Protein AF-A0A9W6LSJ8-F1 (afdb_monomer_lite)

Secondary structure (DSSP, 8-state):
-HHHHHHHHHH----HHHHH--------SPPPSEEEEEETTEEEEEE----------SSEEESS--TTT-STT-EEE-SHHHHTT-PPB----B--EEEEE--TT-GGGGEEEESS--HHHHHHHHHHHHHHHHHHTTTTT-----EEEEEEEEESSHHHHHHHHTS-TT---SHHHHHT-----TTEEEEEEEEEEEEEEEEEPPPSSGGGGB-TT--HHHHHHH--SSS-EEEEEEEEEEEEEEEEEEEETT--HHHHHHHHHHHHTT-----S---HHHHHHHHT-EEEEEEESSS---EEEESSSTHHHHHHHTT-SS--SS--PPPPP-TT-SPPEEEEEEE------------------------PPPP------

Foldseek 3Di:
DLVVLQVQLQPFDADLCVFQDDDDPFDPDDDDQWDWDDDPPDIDIDGDDDDDDDDDFQWAFLLDQPPFQDDAFWKFFSGNCVSLSRTHGQPAWWAKWKKAKPFPDCVCNRIDIQGTPGSVSRLVSNQVSLVVCVVPVVVVVHAQAWDKDKFKFWDPGLCVLCRSLRYHSSPDDDDVCVLPVPPPDLWKTKMKMKMDTFRIKMFIDDDPGPSNGHDPPTDPVSCVVQDHNNTRMWTFGMKGFAKMKMKMKMATNPDDGVLVRVLVCCLPVPPPCPVPDPPVSSVVRLQRIKIWMAMGFWPDRDIDTDSDSVVVVSVVVSVPVPDDDDDPGHDRDHSPTPGGRIITRMDDPDDDDDDDDDDDDDPPDDDDDDDDDDDDDDDDD

Structure (mmCIF, N/CA/C/O backbone):
data_AF-A0A9W6LSJ8-F1
#
_entry.id   AF-A0A9W6LSJ8-F1
#
loop_
_atom_site.group_PDB
_atom_site.id
_atom_site.type_symbol
_atom_site.label_atom_id
_atom_site.label_alt_id
_atom_site.label_comp_id
_atom_site.label_asym_id
_atom_site.label_entity_id
_atom_site.label_seq_id
_atom_site.pdbx_PDB_ins_code
_atom_site.Cartn_x
_atom_site.Cartn_y
_atom_site.Cartn_z
_atom_site.occupancy
_atom_site.B_iso_or_equiv
_atom_site.auth_seq_id
_atom_site.auth_comp_id
_atom_site.auth_asym_id
_atom_site.auth_atom_id
_atom_site.pdbx_PDB_model_num
ATOM 1 N N . MET A 1 1 ? 7.625 3.316 -33.744 1.00 57.06 1 MET A N 1
ATOM 2 C CA . MET A 1 1 ? 7.151 2.148 -32.972 1.00 57.06 1 MET A CA 1
ATOM 3 C C . MET A 1 1 ? 6.455 2.585 -31.680 1.00 57.06 1 MET A C 1
ATOM 5 O O . MET A 1 1 ? 5.285 2.278 -31.510 1.00 57.06 1 MET A O 1
ATOM 9 N N . THR A 1 2 ? 7.084 3.440 -30.866 1.00 68.75 2 THR A N 1
ATOM 10 C CA . THR A 1 2 ? 6.505 4.071 -29.655 1.00 68.75 2 THR A CA 1
ATOM 11 C C . THR A 1 2 ? 5.246 4.924 -29.885 1.00 68.75 2 THR A C 1
ATOM 13 O O . THR A 1 2 ? 4.354 4.919 -29.043 1.00 68.75 2 THR A O 1
ATOM 16 N N . GLU A 1 3 ? 5.105 5.597 -31.035 1.00 84.69 3 GLU A N 1
ATOM 17 C CA . GLU A 1 3 ? 3.937 6.461 -31.310 1.00 84.69 3 GLU A CA 1
ATOM 18 C C . GLU A 1 3 ? 2.613 5.692 -31.435 1.00 84.69 3 GLU A C 1
ATOM 20 O O . GLU A 1 3 ? 1.577 6.146 -30.953 1.00 84.69 3 GLU A O 1
ATOM 25 N N . ALA A 1 4 ? 2.636 4.506 -32.048 1.00 90.25 4 ALA A N 1
ATOM 26 C CA . ALA A 1 4 ? 1.435 3.694 -32.225 1.00 90.25 4 ALA A CA 1
ATOM 27 C C . ALA A 1 4 ? 0.945 3.127 -30.882 1.00 90.25 4 ALA A C 1
ATOM 29 O O . ALA A 1 4 ? -0.253 3.144 -30.604 1.00 90.25 4 ALA A O 1
ATOM 30 N N . VAL A 1 5 ? 1.880 2.694 -30.024 1.00 89.25 5 VAL A N 1
ATOM 31 C CA . VAL A 1 5 ? 1.593 2.270 -28.645 1.00 89.25 5 VAL A CA 1
ATOM 32 C C . VAL A 1 5 ? 1.043 3.439 -27.834 1.00 89.25 5 VAL A C 1
ATOM 34 O O . VAL A 1 5 ? -0.024 3.311 -27.246 1.00 89.25 5 VAL A O 1
ATOM 37 N N . ARG A 1 6 ? 1.702 4.604 -27.857 1.00 88.25 6 ARG A N 1
ATOM 38 C CA . ARG A 1 6 ? 1.216 5.832 -27.206 1.00 88.25 6 ARG A CA 1
ATOM 39 C C . ARG A 1 6 ? -0.211 6.175 -27.626 1.00 88.25 6 ARG A C 1
ATOM 41 O O . ARG A 1 6 ? -1.070 6.342 -26.765 1.00 88.25 6 ARG A O 1
ATOM 48 N N . THR A 1 7 ? -0.459 6.236 -28.933 1.00 92.06 7 THR A N 1
ATOM 49 C CA . THR A 1 7 ? -1.774 6.569 -29.493 1.00 92.06 7 THR A CA 1
ATOM 50 C C . THR A 1 7 ? -2.829 5.568 -29.032 1.00 92.06 7 THR A C 1
ATOM 52 O O . THR A 1 7 ? -3.913 5.965 -28.612 1.00 92.06 7 THR A O 1
ATOM 55 N N . TYR A 1 8 ? -2.507 4.270 -29.050 1.00 93.62 8 TYR A N 1
ATOM 56 C CA . TYR A 1 8 ? -3.408 3.231 -28.561 1.00 93.62 8 TYR A CA 1
ATOM 57 C C . TYR A 1 8 ? -3.730 3.400 -27.071 1.00 93.62 8 TYR A C 1
ATOM 59 O O . TYR A 1 8 ? -4.902 3.461 -26.707 1.00 93.62 8 TYR A O 1
ATOM 67 N N . LEU A 1 9 ? -2.715 3.565 -26.220 1.00 90.50 9 LEU A N 1
ATOM 68 C CA . LEU A 1 9 ? -2.899 3.751 -24.777 1.00 90.50 9 LEU A CA 1
ATOM 69 C C . LEU A 1 9 ? -3.734 4.997 -24.446 1.00 90.50 9 LEU A C 1
ATOM 71 O O . LEU A 1 9 ? -4.555 4.967 -23.533 1.00 90.50 9 LEU A O 1
ATOM 75 N N . GLN A 1 10 ? -3.563 6.083 -25.203 1.00 88.94 10 GLN A N 1
ATOM 76 C CA . GLN A 1 10 ? -4.357 7.309 -25.060 1.00 88.94 10 GLN A CA 1
ATOM 77 C C . GLN A 1 10 ? -5.792 7.158 -25.583 1.00 88.94 10 GLN A C 1
ATOM 79 O O . GLN A 1 10 ? -6.681 7.899 -25.154 1.00 88.94 10 GLN A O 1
ATOM 84 N N . SER A 1 11 ? -6.018 6.218 -26.505 1.00 92.44 11 SER A N 1
ATOM 85 C CA . SER A 1 11 ? -7.333 5.954 -27.091 1.00 92.44 11 SER A CA 1
ATOM 86 C C . SER A 1 11 ? -8.257 5.129 -26.198 1.00 92.44 11 SER A C 1
ATOM 88 O O . SER A 1 11 ? -9.460 5.126 -26.457 1.00 92.44 11 SER A O 1
ATOM 90 N N . LEU A 1 12 ? -7.717 4.487 -25.152 1.00 90.50 12 LEU A N 1
ATOM 91 C CA . LEU A 1 12 ? -8.486 3.670 -24.213 1.00 90.50 12 LEU A CA 1
ATOM 92 C C . LEU A 1 12 ? -9.620 4.473 -23.548 1.00 90.50 12 LEU A C 1
ATOM 94 O O . LEU A 1 12 ? -9.442 5.628 -23.132 1.00 90.50 12 LEU A O 1
ATOM 98 N N . LYS A 1 13 ? -10.795 3.854 -23.438 1.00 93.44 13 LYS A N 1
ATOM 99 C CA . LYS A 1 13 ? -12.033 4.449 -22.922 1.00 93.44 13 LYS A CA 1
ATOM 100 C C . LYS A 1 13 ? -12.540 3.668 -21.716 1.00 93.44 13 LYS A C 1
ATOM 102 O O . LYS A 1 13 ? -13.233 2.673 -21.857 1.00 93.44 13 LYS A O 1
ATOM 107 N N . TYR A 1 14 ? -12.254 4.184 -20.528 1.00 85.00 14 TYR A N 1
ATOM 108 C CA . TYR A 1 14 ? -12.672 3.575 -19.268 1.00 85.00 14 TYR A CA 1
ATOM 109 C C . TYR A 1 14 ? -12.939 4.632 -18.192 1.00 85.00 14 TYR A C 1
ATOM 111 O O . TYR A 1 14 ? -12.286 5.685 -18.188 1.00 85.00 14 TYR A O 1
ATOM 119 N N . ASP A 1 15 ? -13.864 4.349 -17.265 1.00 84.75 15 ASP A N 1
ATOM 120 C CA . ASP A 1 15 ? -13.991 5.097 -16.007 1.00 84.75 15 ASP A CA 1
ATOM 121 C C . ASP A 1 15 ? -13.262 4.326 -14.890 1.00 84.75 15 ASP A C 1
ATOM 123 O O . ASP A 1 15 ? -13.665 3.218 -14.528 1.00 84.75 15 ASP A O 1
ATOM 127 N N . PRO A 1 16 ? -12.171 4.877 -14.327 1.00 76.19 16 PRO A N 1
ATOM 128 C CA . PRO A 1 16 ? -11.434 4.210 -13.260 1.00 76.19 16 PRO A CA 1
ATOM 129 C C . PRO A 1 16 ? -12.261 4.027 -11.982 1.00 76.19 16 PRO A C 1
ATOM 131 O O . PRO A 1 16 ? -11.945 3.136 -11.198 1.00 76.19 16 PRO A O 1
ATOM 134 N N . ARG A 1 17 ? -13.298 4.844 -11.753 1.00 79.06 17 ARG A N 1
ATOM 135 C CA . ARG A 1 17 ? -14.179 4.696 -10.587 1.00 79.06 17 ARG A CA 1
ATOM 136 C C . ARG A 1 17 ? -15.017 3.437 -10.703 1.00 79.06 17 ARG A C 1
ATOM 138 O O . ARG A 1 17 ? -15.157 2.733 -9.716 1.00 79.06 17 ARG A O 1
ATOM 145 N N . ASP A 1 18 ? -15.479 3.106 -11.901 1.00 81.81 18 ASP A N 1
ATOM 146 C CA . ASP A 1 18 ? -16.251 1.888 -12.121 1.00 81.81 18 ASP A CA 1
ATOM 147 C C . ASP A 1 18 ? -15.343 0.658 -11.993 1.00 81.81 18 ASP A C 1
ATOM 149 O O . ASP A 1 18 ? -15.643 -0.254 -11.224 1.00 81.81 18 ASP A O 1
ATOM 153 N N . LEU A 1 19 ? -14.175 0.674 -12.650 1.00 80.69 19 LEU A N 1
ATOM 154 C CA . LEU A 1 19 ? -13.240 -0.461 -12.660 1.00 80.69 19 LEU A CA 1
ATOM 155 C C . LEU A 1 19 ? -12.606 -0.768 -11.295 1.00 80.69 19 LEU A C 1
ATOM 157 O O . LEU A 1 19 ? -12.308 -1.930 -11.007 1.00 80.69 19 LEU A O 1
ATOM 161 N N . LEU A 1 20 ? -12.363 0.262 -10.476 1.00 80.00 20 LEU A N 1
ATOM 162 C CA . LEU A 1 20 ? -11.670 0.137 -9.188 1.00 80.00 20 LEU A CA 1
ATOM 163 C C . LEU A 1 20 ? -12.589 0.311 -7.974 1.00 80.00 20 LEU A C 1
ATOM 165 O O . LEU A 1 20 ? -12.114 0.242 -6.839 1.00 80.00 20 LEU A O 1
ATOM 169 N N . SER A 1 21 ? -13.892 0.507 -8.183 1.00 78.94 21 SER A N 1
ATOM 170 C CA . SER A 1 21 ? -14.863 0.475 -7.090 1.00 78.94 21 SER A CA 1
ATOM 171 C C . SER A 1 21 ? -14.981 -0.933 -6.519 1.00 78.94 21 SER A C 1
ATOM 173 O O . SER A 1 21 ? -14.907 -1.931 -7.239 1.00 78.94 21 SER A O 1
ATOM 175 N N . VAL A 1 22 ? -15.178 -1.018 -5.201 1.00 74.06 22 VAL A N 1
ATOM 176 C CA . VAL A 1 22 ? -15.516 -2.260 -4.507 1.00 74.06 22 VAL A CA 1
ATOM 177 C C . VAL A 1 22 ? -16.816 -2.094 -3.754 1.00 74.06 22 VAL A C 1
ATOM 179 O O . VAL A 1 22 ? -16.864 -1.455 -2.708 1.00 74.06 22 VAL A O 1
ATOM 182 N N . GLU A 1 23 ? -17.858 -2.738 -4.272 1.00 72.94 23 GLU A N 1
ATOM 183 C CA . GLU A 1 23 ? -19.109 -2.921 -3.552 1.00 72.94 23 GLU A CA 1
ATOM 184 C C . GLU A 1 23 ? -19.072 -4.254 -2.803 1.00 72.94 23 GLU A C 1
ATOM 186 O O . GLU A 1 23 ? -19.042 -5.333 -3.393 1.00 72.94 23 GLU A O 1
ATOM 191 N N . GLU A 1 24 ? -19.058 -4.182 -1.476 1.00 67.94 24 GLU A N 1
ATOM 192 C CA . GLU A 1 24 ? -19.280 -5.343 -0.620 1.00 67.94 24 GLU A CA 1
ATOM 193 C C . GLU A 1 24 ? -20.700 -5.263 -0.061 1.00 67.94 24 GLU A C 1
ATOM 195 O O . GLU A 1 24 ? -21.078 -4.268 0.554 1.00 67.94 24 GLU A O 1
ATOM 200 N N . SER A 1 25 ? -21.472 -6.342 -0.195 1.00 58.41 25 SER A N 1
ATOM 201 C CA . SER A 1 25 ? -22.861 -6.428 0.285 1.00 58.41 25 SER A CA 1
ATOM 202 C C . SER A 1 25 ? -23.014 -6.352 1.815 1.00 58.41 25 SER A C 1
ATOM 204 O O . SER A 1 25 ? -24.129 -6.415 2.329 1.00 58.41 25 SER A O 1
ATOM 206 N N . GLY A 1 26 ? -21.909 -6.244 2.562 1.00 61.44 26 GLY A N 1
ATOM 207 C CA . GLY A 1 26 ? -21.897 -6.262 4.023 1.00 61.44 26 GLY A CA 1
ATOM 208 C C . GLY A 1 26 ? -22.385 -7.593 4.609 1.00 61.44 26 GLY A C 1
ATOM 209 O O . GLY A 1 26 ? -22.366 -8.634 3.950 1.00 61.44 26 GLY A O 1
ATOM 210 N N . SER A 1 27 ? -22.806 -7.569 5.876 1.00 59.66 27 SER A N 1
ATOM 211 C CA . SER A 1 27 ? -23.450 -8.720 6.520 1.00 59.66 27 SER A CA 1
ATOM 212 C C . SER A 1 27 ? -24.868 -8.892 5.976 1.00 59.66 27 SER A C 1
ATOM 214 O O . SER A 1 27 ? -25.727 -8.050 6.225 1.00 59.66 27 SER A O 1
ATOM 216 N N . THR A 1 28 ? -25.128 -10.000 5.282 1.00 53.50 28 THR A N 1
ATOM 217 C CA . THR A 1 28 ? -26.456 -10.350 4.747 1.00 53.50 28 THR A CA 1
ATOM 218 C C . THR A 1 28 ? -27.355 -11.044 5.770 1.00 53.50 28 THR A C 1
ATOM 220 O O . THR A 1 28 ? -28.532 -11.272 5.497 1.00 53.50 28 THR A O 1
ATOM 223 N N . THR A 1 29 ? -26.832 -11.370 6.956 1.00 58.09 29 THR A N 1
ATOM 224 C CA . THR A 1 29 ? -27.602 -12.006 8.029 1.00 58.09 29 THR A CA 1
ATOM 225 C C . THR A 1 29 ? -28.582 -11.001 8.643 1.00 58.09 29 THR A C 1
ATOM 227 O O . THR A 1 29 ? -28.131 -10.003 9.214 1.00 58.09 29 THR A O 1
ATOM 230 N N . PRO A 1 30 ? -29.906 -11.247 8.586 1.00 57.28 30 PRO A N 1
ATOM 231 C CA . PRO A 1 30 ? -30.884 -10.401 9.256 1.00 57.28 30 PRO A CA 1
ATOM 232 C C . PRO A 1 30 ? -30.654 -10.455 10.767 1.00 57.28 30 PRO A C 1
ATOM 234 O O . PRO A 1 30 ? -30.777 -11.512 11.384 1.00 57.28 30 PRO A O 1
ATOM 237 N N . LEU A 1 31 ? -30.314 -9.317 11.371 1.00 66.75 31 LEU A N 1
ATOM 238 C CA . LEU A 1 31 ? -30.220 -9.198 12.821 1.00 66.75 31 LEU A CA 1
ATOM 239 C C . LEU A 1 31 ? -31.533 -8.627 13.376 1.00 66.75 31 LEU A C 1
ATOM 241 O O . LEU A 1 31 ? -32.053 -7.653 12.823 1.00 66.75 31 LEU A O 1
ATOM 245 N N . PRO A 1 32 ? -32.080 -9.187 14.470 1.00 72.62 32 PRO A N 1
ATOM 246 C CA . PRO A 1 32 ? -33.278 -8.643 15.104 1.00 72.62 32 PRO A CA 1
ATOM 247 C C . PRO A 1 32 ? -33.042 -7.181 15.524 1.00 72.62 32 PRO A C 1
ATOM 249 O O . PRO A 1 32 ? -31.991 -6.890 16.095 1.00 72.62 32 PRO A O 1
ATOM 252 N N . PRO A 1 33 ? -33.990 -6.249 15.311 1.00 72.31 33 PRO A N 1
ATOM 253 C CA . PRO A 1 33 ? -33.769 -4.822 15.571 1.00 72.31 33 PRO A CA 1
ATOM 254 C C . PRO A 1 33 ? -33.360 -4.519 17.014 1.00 72.31 33 PRO A C 1
ATOM 256 O O . PRO A 1 33 ? -32.571 -3.607 17.260 1.00 72.31 33 PRO A O 1
ATOM 259 N N . LYS A 1 34 ? -33.889 -5.291 17.971 1.00 78.12 34 LYS A N 1
ATOM 260 C CA . LYS A 1 34 ? -33.520 -5.235 19.384 1.00 78.12 34 LYS A CA 1
ATOM 261 C C . LYS A 1 34 ? -33.510 -6.629 19.995 1.00 78.12 34 LYS A C 1
ATOM 263 O O . LYS A 1 34 ? -34.412 -7.418 19.727 1.00 78.12 34 LYS A O 1
ATOM 268 N N . THR A 1 35 ? -32.550 -6.896 20.871 1.00 77.88 35 THR A N 1
ATOM 269 C CA . THR A 1 35 ? -32.537 -8.078 21.743 1.00 77.88 35 THR A CA 1
ATOM 270 C C . THR A 1 35 ? -32.299 -7.657 23.184 1.00 77.88 35 THR A C 1
ATOM 272 O O . THR A 1 35 ? -31.742 -6.590 23.453 1.00 77.88 35 THR A O 1
ATOM 275 N N . LYS A 1 36 ? -32.779 -8.475 24.121 1.00 75.94 36 LYS A N 1
ATOM 276 C CA . LYS A 1 36 ? -32.571 -8.285 25.554 1.00 75.94 36 LYS A CA 1
ATOM 277 C C . LYS A 1 36 ? -32.012 -9.569 26.139 1.00 75.94 36 LYS A C 1
ATOM 279 O O . LYS A 1 36 ? -32.605 -10.624 25.925 1.00 75.94 36 LYS A O 1
ATOM 284 N N . THR A 1 37 ? -30.935 -9.457 26.899 1.00 74.38 37 THR A N 1
ATOM 285 C CA . THR A 1 37 ? -30.320 -10.591 27.592 1.00 74.38 37 THR A CA 1
ATOM 286 C C . THR A 1 37 ? -30.078 -10.210 29.045 1.00 74.38 37 THR A C 1
ATOM 288 O O . THR A 1 37 ? -29.572 -9.123 29.325 1.00 74.38 37 THR A O 1
ATOM 291 N N . SER A 1 38 ? -30.450 -11.086 29.976 1.00 72.38 38 SER A N 1
ATOM 292 C CA . SER A 1 38 ? -30.167 -10.898 31.401 1.00 72.38 38 SER A CA 1
ATOM 293 C C . SER A 1 38 ? -28.767 -11.420 31.718 1.00 72.38 38 SER A C 1
ATOM 295 O O . SER A 1 38 ? -28.463 -12.575 31.433 1.00 72.38 38 SER A O 1
ATOM 297 N N . ALA A 1 39 ? -27.928 -10.581 32.317 1.00 67.75 39 ALA A N 1
ATOM 298 C CA . ALA A 1 39 ? -26.591 -10.932 32.784 1.00 67.75 39 ALA A CA 1
ATOM 299 C C . ALA A 1 39 ? -26.485 -10.573 34.274 1.00 67.75 39 ALA A C 1
ATOM 301 O O . ALA A 1 39 ? -26.294 -9.411 34.640 1.00 67.75 39 ALA A O 1
ATOM 302 N N . GLY A 1 40 ? -26.676 -11.566 35.149 1.00 72.50 40 GLY A N 1
ATOM 303 C CA . GLY A 1 40 ? -26.754 -11.353 36.599 1.00 72.50 40 GLY A CA 1
ATOM 304 C C . GLY A 1 40 ? -27.884 -10.386 36.977 1.00 72.50 40 GLY A C 1
ATOM 305 O O . GLY A 1 40 ? -29.028 -10.583 36.576 1.00 72.50 40 GLY A O 1
ATOM 306 N N . ASN A 1 41 ? -27.552 -9.314 37.705 1.00 77.88 41 ASN A N 1
ATOM 307 C CA . ASN A 1 41 ? -28.499 -8.259 38.103 1.00 77.88 41 ASN A CA 1
ATOM 308 C C . ASN A 1 41 ? -28.712 -7.172 37.027 1.00 77.88 41 ASN A C 1
ATOM 310 O O . ASN A 1 41 ? -29.308 -6.136 37.314 1.00 77.88 41 ASN A O 1
ATOM 314 N N . SER A 1 42 ? -28.197 -7.361 35.808 1.00 70.94 42 SER A N 1
ATOM 315 C CA . SER A 1 42 ? -28.262 -6.373 34.724 1.00 70.94 42 SER A CA 1
ATOM 316 C C . SER A 1 42 ? -29.036 -6.893 33.514 1.00 70.94 42 SER A C 1
ATOM 318 O O . SER A 1 42 ? -29.015 -8.083 33.203 1.00 70.94 42 SER A O 1
ATOM 320 N N . VAL A 1 43 ? -29.696 -5.981 32.796 1.00 77.31 43 VAL A N 1
ATOM 321 C CA . VAL A 1 43 ? -30.348 -6.262 31.508 1.00 77.31 43 VAL A CA 1
ATOM 322 C C . VAL A 1 43 ? -29.556 -5.576 30.403 1.00 77.31 43 VAL A C 1
ATOM 324 O O . VAL A 1 43 ? -29.474 -4.350 30.358 1.00 77.31 43 VAL A O 1
ATOM 327 N N . ILE A 1 44 ? -28.994 -6.367 29.494 1.00 73.19 44 ILE A N 1
ATOM 328 C CA . ILE A 1 44 ? -28.284 -5.884 28.311 1.00 73.19 44 ILE A CA 1
ATOM 329 C C . ILE A 1 44 ? -29.300 -5.731 27.182 1.00 73.19 44 ILE A C 1
ATOM 331 O O . ILE A 1 44 ? -29.994 -6.686 26.834 1.00 73.19 44 ILE A O 1
ATOM 335 N N . VAL A 1 45 ? -29.394 -4.530 26.609 1.00 79.06 45 VAL A N 1
ATOM 336 C CA . VAL A 1 45 ? -30.252 -4.241 25.453 1.00 79.06 45 VAL A CA 1
ATOM 337 C C . VAL A 1 45 ? -29.371 -3.989 24.236 1.00 79.06 45 VAL A C 1
ATOM 339 O O . VAL A 1 45 ? -28.729 -2.944 24.140 1.00 79.06 45 VAL A O 1
ATOM 342 N N . CYS A 1 46 ? -29.363 -4.913 23.280 1.00 75.81 46 CYS A N 1
ATOM 343 C CA . CYS A 1 46 ? -28.673 -4.715 22.008 1.00 75.81 46 CYS A CA 1
ATOM 344 C C . CYS A 1 46 ? -29.649 -4.118 20.993 1.00 75.81 46 CYS A C 1
ATOM 346 O O . CYS A 1 46 ? -30.794 -4.555 20.901 1.00 75.81 46 CYS A O 1
ATOM 348 N N . THR A 1 47 ? -29.205 -3.122 20.225 1.00 80.31 47 THR A N 1
ATOM 349 C CA . THR A 1 47 ? -29.971 -2.543 19.111 1.00 80.31 47 THR A CA 1
ATOM 350 C C . THR A 1 47 ? -29.155 -2.682 17.836 1.00 80.31 47 THR A C 1
ATOM 352 O O . THR A 1 47 ? -28.019 -2.215 17.785 1.00 80.31 47 THR A O 1
ATOM 355 N N . ASN A 1 48 ? -29.733 -3.304 16.813 1.00 79.44 48 ASN A N 1
ATOM 356 C CA . ASN A 1 48 ? -29.099 -3.480 15.513 1.00 79.44 48 ASN A CA 1
ATOM 357 C C . ASN A 1 48 ? -29.605 -2.405 14.549 1.00 79.44 48 ASN A C 1
ATOM 359 O O . ASN A 1 48 ? -30.807 -2.168 14.427 1.00 79.44 48 ASN A O 1
ATOM 363 N N . THR A 1 49 ? -28.687 -1.716 13.876 1.00 80.38 49 THR A N 1
ATOM 364 C CA . THR A 1 49 ? -29.010 -0.670 12.899 1.00 80.38 49 THR A CA 1
ATOM 365 C C . THR A 1 49 ? -28.155 -0.859 11.660 1.00 80.38 49 THR A C 1
ATOM 367 O O . THR A 1 49 ? -26.929 -0.854 11.754 1.00 80.38 49 THR A O 1
ATOM 370 N N . ASN A 1 50 ? -28.799 -0.970 10.500 1.00 80.94 50 ASN A N 1
ATOM 371 C CA . ASN A 1 50 ? -28.098 -1.026 9.223 1.00 80.94 50 ASN A CA 1
ATOM 372 C C . ASN A 1 50 ? -27.416 0.315 8.939 1.00 80.94 50 ASN A C 1
ATOM 374 O O . ASN A 1 50 ? -28.005 1.381 9.131 1.00 80.94 50 ASN A O 1
ATOM 378 N N . ARG A 1 51 ? -26.164 0.260 8.486 1.00 80.50 51 ARG A N 1
ATOM 379 C CA . ARG A 1 51 ? -25.358 1.430 8.129 1.00 80.50 51 ARG A CA 1
ATOM 380 C C . ARG A 1 51 ? -24.746 1.206 6.753 1.00 80.50 51 ARG A C 1
ATOM 382 O O . ARG A 1 51 ? -24.272 0.111 6.475 1.00 80.50 51 ARG A O 1
ATOM 389 N N . SER A 1 52 ? -24.747 2.253 5.934 1.00 79.94 52 SER A N 1
ATOM 390 C CA . SER A 1 52 ? -23.971 2.307 4.696 1.00 79.94 52 SER A CA 1
ATOM 391 C C . SER A 1 52 ? -22.681 3.080 4.958 1.00 79.94 52 SER A C 1
ATOM 393 O O . SER A 1 52 ? -22.696 4.066 5.700 1.00 79.94 52 SER A O 1
ATOM 395 N N . LEU A 1 53 ? -21.574 2.608 4.391 1.00 78.31 53 LEU A N 1
ATOM 396 C CA . LEU A 1 53 ? -20.258 3.222 4.508 1.00 78.31 53 LEU A CA 1
ATOM 397 C C . LEU A 1 53 ? -19.680 3.403 3.108 1.00 78.31 53 LEU A C 1
ATOM 399 O O . LEU A 1 53 ? -19.715 2.480 2.301 1.00 78.31 53 LEU A O 1
ATOM 403 N N . GLN A 1 54 ? -19.115 4.578 2.855 1.00 79.25 54 GLN A N 1
ATOM 404 C CA . GLN A 1 54 ? -18.409 4.898 1.622 1.00 79.25 54 GLN A CA 1
ATOM 405 C C . GLN A 1 54 ? -17.107 5.607 1.988 1.00 79.25 54 GLN A C 1
ATOM 407 O O . GLN A 1 54 ? -17.109 6.524 2.813 1.00 79.25 54 GLN A O 1
ATOM 412 N N . LYS A 1 55 ? -15.991 5.167 1.405 1.00 75.31 55 LYS A N 1
ATOM 413 C CA . LYS A 1 55 ? -14.672 5.758 1.636 1.00 75.31 55 LYS A CA 1
ATOM 414 C C . LYS A 1 55 ? -13.809 5.586 0.395 1.00 75.31 55 LYS A C 1
ATOM 416 O O . LYS A 1 55 ? -13.690 4.482 -0.123 1.00 75.31 55 LYS A O 1
ATOM 421 N N . GLU A 1 56 ? -13.177 6.673 -0.020 1.00 72.12 56 GLU A N 1
ATOM 422 C CA . GLU A 1 56 ? -12.157 6.667 -1.066 1.00 72.12 56 GLU A CA 1
ATOM 423 C C . GLU A 1 56 ? -10.798 6.359 -0.428 1.00 72.12 56 GLU A C 1
ATOM 425 O O . GLU A 1 56 ? -10.371 7.048 0.506 1.00 72.12 56 GLU A O 1
ATOM 430 N N . LEU A 1 57 ? -10.117 5.317 -0.906 1.00 66.62 57 LEU A N 1
ATOM 431 C CA . LEU A 1 57 ? -8.782 4.945 -0.439 1.00 66.62 57 LEU A CA 1
ATOM 432 C C . LEU A 1 57 ? -7.748 5.354 -1.492 1.00 66.62 57 LEU A C 1
ATOM 434 O O . LEU A 1 57 ? -7.721 4.811 -2.590 1.00 66.62 57 LEU A O 1
ATOM 438 N N . SER A 1 58 ? -6.887 6.315 -1.155 1.00 62.00 58 SER A N 1
ATOM 439 C CA . SER A 1 58 ? -5.789 6.759 -2.029 1.00 62.00 58 SER A CA 1
ATOM 440 C C . SER A 1 58 ? -4.492 5.967 -1.832 1.00 62.00 58 SER A C 1
ATOM 442 O O . SER A 1 58 ? -3.644 5.949 -2.722 1.00 62.00 58 SER A O 1
ATOM 444 N N . ASP A 1 59 ? -4.353 5.295 -0.687 1.00 63.75 59 ASP A N 1
ATOM 445 C CA . ASP A 1 59 ? -3.266 4.375 -0.365 1.00 63.75 59 ASP A CA 1
ATOM 446 C C . ASP A 1 59 ? -3.889 3.052 0.103 1.00 63.75 59 ASP A C 1
ATOM 448 O O . ASP A 1 59 ? -4.571 3.017 1.128 1.00 63.75 59 ASP A O 1
ATOM 452 N N . VAL A 1 60 ? -3.659 1.969 -0.646 1.00 62.69 60 VAL A N 1
ATOM 453 C CA . VAL A 1 60 ? -4.163 0.631 -0.304 1.00 62.69 60 VAL A CA 1
ATOM 454 C C . VAL A 1 60 ? -3.011 -0.200 0.243 1.00 62.69 60 VAL A C 1
ATOM 456 O O . VAL A 1 60 ? -1.989 -0.412 -0.420 1.00 62.69 60 VAL A O 1
ATOM 459 N N . ALA A 1 61 ? -3.144 -0.633 1.496 1.00 62.59 61 ALA A N 1
ATOM 460 C CA . ALA A 1 61 ? -2.160 -1.499 2.124 1.00 62.59 61 ALA A CA 1
ATOM 461 C C . ALA A 1 61 ? -2.293 -2.927 1.573 1.00 62.59 61 ALA A C 1
ATOM 463 O O . ALA A 1 61 ? -3.224 -3.641 1.932 1.00 62.59 61 ALA A O 1
ATOM 464 N N . ILE A 1 62 ? -1.332 -3.362 0.751 1.00 60.38 62 ILE A N 1
ATOM 465 C CA . ILE A 1 62 ? -1.256 -4.745 0.270 1.00 60.38 62 ILE A CA 1
ATOM 466 C C . ILE A 1 62 ? -0.539 -5.577 1.338 1.00 60.38 62 ILE A C 1
ATOM 468 O O . ILE A 1 62 ? 0.685 -5.700 1.390 1.00 60.38 62 ILE A O 1
ATOM 472 N N . LEU A 1 63 ? -1.334 -6.132 2.247 1.00 56.66 63 LEU A N 1
ATOM 473 C CA . LEU A 1 63 ? -0.840 -6.830 3.436 1.00 56.66 63 LEU A CA 1
ATOM 474 C C . LEU A 1 63 ? -0.251 -8.218 3.141 1.00 56.66 63 LEU A C 1
ATOM 476 O O . LEU A 1 63 ? 0.470 -8.763 3.972 1.00 56.66 63 LEU A O 1
ATOM 480 N N . SER A 1 64 ? -0.534 -8.778 1.964 1.00 53.59 64 SER A N 1
ATOM 481 C CA . SER A 1 64 ? 0.119 -9.972 1.428 1.00 53.59 64 SER A CA 1
ATOM 482 C C . SER A 1 64 ? 0.500 -9.679 -0.021 1.00 53.59 64 SER A C 1
ATOM 484 O O . SER A 1 64 ? -0.323 -9.856 -0.918 1.00 53.59 64 SER A O 1
ATOM 486 N N . PRO A 1 65 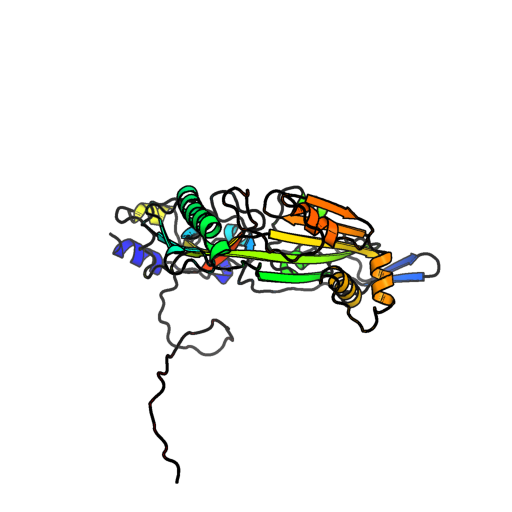? 1.699 -9.131 -0.282 1.00 54.78 65 PRO A N 1
ATOM 487 C CA . PRO A 1 65 ? 2.115 -8.912 -1.654 1.00 54.78 65 PRO A CA 1
ATOM 488 C C . PRO A 1 65 ? 2.209 -10.277 -2.330 1.00 54.78 65 PRO A C 1
ATOM 490 O O . PRO A 1 65 ? 3.003 -11.113 -1.898 1.00 54.78 65 PRO A O 1
ATOM 493 N N . THR A 1 66 ? 1.427 -10.514 -3.388 1.00 56.06 66 THR A N 1
ATOM 494 C CA . THR A 1 66 ? 1.678 -11.645 -4.287 1.00 56.06 66 THR A CA 1
ATOM 495 C C . THR A 1 66 ? 3.133 -11.529 -4.722 1.00 56.06 66 THR A C 1
ATOM 497 O O . THR A 1 66 ? 3.502 -10.569 -5.411 1.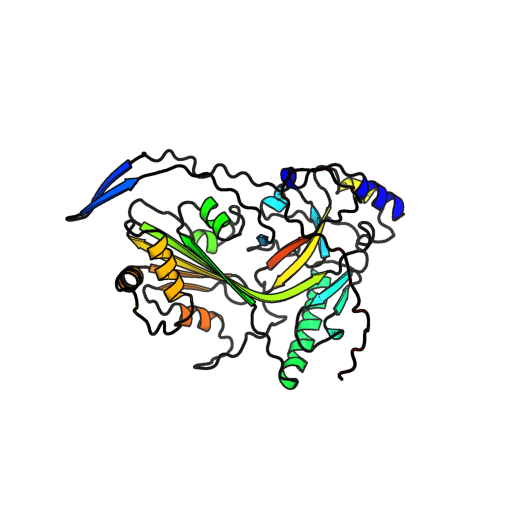00 56.06 66 THR A O 1
ATOM 500 N N . ALA A 1 67 ? 3.980 -12.427 -4.215 1.00 58.88 67 ALA A N 1
ATOM 501 C CA . ALA A 1 67 ? 5.422 -12.311 -4.362 1.00 58.88 67 ALA A CA 1
ATOM 502 C C . ALA A 1 67 ? 5.767 -12.134 -5.849 1.00 58.88 67 ALA A C 1
ATOM 504 O O . ALA A 1 67 ? 5.306 -12.892 -6.698 1.00 58.88 67 ALA A O 1
ATOM 505 N N . GLY A 1 68 ? 6.522 -11.082 -6.166 1.00 65.31 68 GLY A N 1
ATOM 506 C CA . GLY A 1 68 ? 6.947 -10.781 -7.536 1.00 65.31 68 GLY A CA 1
ATOM 507 C C . GLY A 1 68 ? 5.987 -9.945 -8.394 1.00 65.31 68 GLY A C 1
ATOM 508 O O . GLY A 1 68 ? 6.403 -9.511 -9.462 1.00 65.31 68 GLY A O 1
ATOM 509 N N . VAL A 1 69 ? 4.758 -9.649 -7.952 1.00 77.31 69 VAL A N 1
ATOM 510 C CA . VAL A 1 69 ? 3.817 -8.813 -8.737 1.00 77.31 69 VAL A CA 1
ATOM 511 C C . VAL A 1 69 ? 3.933 -7.329 -8.387 1.00 77.31 69 VAL A C 1
ATOM 513 O O . VAL A 1 69 ? 3.870 -6.467 -9.259 1.00 77.31 69 VAL A O 1
ATOM 516 N N . VAL A 1 70 ? 4.127 -7.016 -7.106 1.00 83.62 70 VAL A N 1
ATOM 517 C CA . VAL A 1 70 ? 4.067 -5.642 -6.593 1.00 83.62 70 VAL A CA 1
ATOM 518 C C . VAL A 1 70 ? 5.465 -5.140 -6.243 1.00 83.62 70 VAL A C 1
ATOM 520 O O . VAL A 1 70 ? 6.007 -5.483 -5.194 1.00 83.62 70 VAL A O 1
ATOM 523 N N . PHE A 1 71 ? 6.050 -4.306 -7.100 1.00 88.25 71 PHE A N 1
ATOM 524 C CA . PHE A 1 71 ? 7.351 -3.657 -6.895 1.00 88.25 71 PHE A CA 1
ATOM 525 C C . PHE A 1 71 ? 7.367 -2.264 -7.556 1.00 88.25 71 PHE A C 1
ATOM 527 O O . PHE A 1 71 ? 6.548 -2.023 -8.441 1.00 88.25 71 PHE A O 1
ATOM 534 N N . PRO A 1 72 ? 8.253 -1.331 -7.154 1.00 90.94 72 PRO A N 1
ATOM 535 C CA . PRO A 1 72 ? 8.336 -0.006 -7.776 1.00 90.94 72 PRO A CA 1
ATOM 536 C C . PRO A 1 72 ? 8.548 -0.104 -9.293 1.00 90.94 72 PRO A C 1
ATOM 538 O O . PRO A 1 72 ? 9.493 -0.739 -9.752 1.00 90.94 72 PRO A O 1
ATOM 541 N N . GLY A 1 73 ? 7.654 0.503 -10.074 1.00 90.75 73 GLY A N 1
ATOM 542 C CA . GLY A 1 73 ? 7.675 0.431 -11.536 1.00 90.75 73 GLY A CA 1
ATOM 543 C C . GLY A 1 73 ? 7.064 -0.846 -12.132 1.00 90.75 73 GLY A C 1
ATOM 544 O O . GLY A 1 73 ? 7.138 -1.034 -13.349 1.00 90.75 73 GLY A O 1
ATOM 545 N N . ALA A 1 74 ? 6.448 -1.724 -11.334 1.00 91.12 74 ALA A N 1
ATOM 546 C CA . ALA A 1 74 ? 5.641 -2.830 -11.852 1.00 91.12 74 ALA A CA 1
ATOM 547 C C . ALA A 1 74 ? 4.464 -2.297 -12.680 1.00 91.12 74 ALA A C 1
ATOM 549 O O . ALA A 1 74 ? 3.848 -1.302 -12.293 1.00 91.12 74 ALA A O 1
ATOM 550 N N . LEU A 1 75 ? 4.153 -2.972 -13.789 1.00 91.81 75 LEU A N 1
ATOM 551 C CA . LEU A 1 75 ? 2.955 -2.713 -14.587 1.00 91.81 75 LEU A CA 1
ATOM 552 C C . LEU A 1 75 ? 1.880 -3.730 -14.218 1.00 91.81 75 LEU A C 1
ATOM 554 O O . LEU A 1 75 ? 2.145 -4.933 -14.193 1.00 91.81 75 LEU A O 1
ATOM 558 N N . VAL A 1 76 ? 0.677 -3.239 -13.944 1.00 90.75 76 VAL A N 1
ATOM 559 C CA . VAL A 1 76 ? -0.478 -4.042 -13.535 1.00 90.75 76 VAL A CA 1
ATOM 560 C C . VAL A 1 76 ? -1.722 -3.601 -14.294 1.00 90.75 76 VAL A C 1
ATOM 562 O O . VAL A 1 76 ? -1.801 -2.464 -14.757 1.00 90.75 76 VAL A O 1
ATOM 565 N N . ARG A 1 77 ? -2.707 -4.487 -14.411 1.00 89.94 77 ARG A N 1
ATOM 566 C CA . ARG A 1 77 ? -4.022 -4.144 -14.962 1.00 89.94 77 ARG A CA 1
ATOM 567 C C . ARG A 1 77 ? -4.850 -3.416 -13.910 1.00 89.94 77 ARG A C 1
ATOM 569 O O . ARG A 1 77 ? -4.996 -3.905 -12.792 1.00 89.94 77 ARG A O 1
ATOM 576 N N . ALA A 1 78 ? -5.407 -2.266 -14.268 1.00 88.25 78 ALA A N 1
ATOM 577 C CA . ALA A 1 78 ? -6.366 -1.539 -13.449 1.00 88.25 78 ALA A CA 1
ATOM 578 C C . ALA A 1 78 ? -7.777 -2.092 -13.668 1.00 88.25 78 ALA A C 1
ATOM 580 O O . ALA A 1 78 ? -8.614 -1.463 -14.304 1.00 88.25 78 ALA A O 1
ATOM 581 N N . ASN A 1 79 ? -8.004 -3.295 -13.147 1.00 85.50 79 ASN A N 1
ATOM 582 C CA . ASN A 1 79 ? -9.258 -4.030 -13.264 1.00 85.50 79 ASN A CA 1
ATOM 583 C C . ASN A 1 79 ? -9.814 -4.400 -11.878 1.00 85.50 79 ASN A C 1
ATOM 585 O O . ASN A 1 79 ? -9.220 -4.113 -10.835 1.00 85.50 79 ASN A O 1
ATOM 589 N N . ARG A 1 80 ? -10.934 -5.124 -11.870 1.00 83.00 80 ARG A N 1
ATOM 590 C CA . ARG A 1 80 ? -11.586 -5.596 -10.645 1.00 83.00 80 ARG A CA 1
ATOM 591 C C . ARG A 1 80 ? -10.649 -6.364 -9.705 1.00 83.00 80 ARG A C 1
ATOM 593 O O . ARG A 1 80 ? -10.761 -6.246 -8.488 1.00 83.00 80 ARG A O 1
ATOM 600 N N . ARG A 1 81 ? -9.709 -7.137 -10.250 1.00 83.06 81 ARG A N 1
ATOM 601 C CA . ARG A 1 81 ? -8.789 -7.958 -9.453 1.00 83.06 81 ARG A CA 1
ATOM 602 C C . ARG A 1 81 ? -7.775 -7.103 -8.703 1.00 83.06 81 ARG A C 1
ATOM 604 O O . ARG A 1 81 ? -7.458 -7.419 -7.562 1.00 83.06 81 ARG A O 1
ATOM 611 N N . LEU A 1 82 ? -7.342 -5.983 -9.284 1.00 81.19 82 LEU A N 1
ATOM 612 C CA . LEU A 1 82 ? -6.557 -4.978 -8.567 1.00 81.19 82 LEU A CA 1
ATOM 613 C C . LEU A 1 82 ? -7.331 -4.396 -7.376 1.00 81.19 82 LEU A C 1
ATOM 615 O O . LEU A 1 82 ? -6.765 -4.287 -6.293 1.00 81.19 82 LEU A O 1
ATOM 619 N N . ALA A 1 83 ? -8.612 -4.065 -7.561 1.00 77.75 83 ALA A N 1
ATOM 620 C CA . ALA A 1 83 ? -9.474 -3.543 -6.495 1.00 77.75 83 ALA A CA 1
ATOM 621 C C . ALA A 1 83 ? -9.678 -4.554 -5.346 1.00 77.75 83 ALA A C 1
ATOM 623 O O . ALA A 1 83 ? -9.897 -4.185 -4.194 1.00 77.75 83 ALA A O 1
ATOM 624 N N . GLU A 1 84 ? -9.565 -5.846 -5.650 1.00 76.62 84 GLU A N 1
ATOM 625 C CA . GLU A 1 84 ? -9.645 -6.957 -4.698 1.00 76.62 84 GLU A CA 1
ATOM 626 C C . GLU A 1 84 ? -8.270 -7.380 -4.135 1.00 76.62 84 GLU A C 1
ATOM 628 O O . GLU A 1 84 ? -8.131 -8.501 -3.645 1.00 76.62 84 GLU A O 1
ATOM 633 N N . ASP A 1 85 ? -7.252 -6.510 -4.198 1.00 75.31 85 ASP A N 1
ATOM 634 C CA . ASP A 1 85 ? -5.867 -6.756 -3.745 1.00 75.31 85 ASP A CA 1
ATOM 635 C C . ASP A 1 85 ? -5.161 -7.939 -4.441 1.00 75.31 85 ASP A C 1
ATOM 637 O O . ASP A 1 85 ? -4.199 -8.519 -3.931 1.00 75.31 85 ASP A O 1
ATOM 641 N N . ARG A 1 86 ? -5.602 -8.299 -5.649 1.00 79.44 86 ARG A N 1
ATOM 642 C CA . ARG A 1 86 ? -5.031 -9.368 -6.482 1.00 79.44 86 ARG A CA 1
ATOM 643 C C . ARG A 1 86 ? -4.590 -8.812 -7.839 1.00 79.44 86 ARG A C 1
ATOM 645 O O . ARG A 1 86 ? -5.149 -9.208 -8.860 1.00 79.44 86 ARG A O 1
ATOM 652 N N . PRO A 1 87 ? -3.603 -7.899 -7.875 1.00 83.62 87 PRO A N 1
ATOM 653 C CA . PRO A 1 87 ? -3.154 -7.282 -9.118 1.00 83.62 87 PRO A CA 1
ATOM 654 C C . PRO A 1 87 ? -2.731 -8.332 -10.149 1.00 83.62 87 PRO A C 1
ATOM 656 O O . PRO A 1 87 ? -2.008 -9.275 -9.821 1.00 83.62 87 PRO A O 1
ATOM 659 N N . ASP A 1 88 ? -3.131 -8.128 -11.403 1.00 87.25 88 ASP A N 1
ATOM 660 C CA . ASP A 1 88 ? -2.645 -8.924 -12.528 1.00 87.25 88 ASP A CA 1
ATOM 661 C C . ASP A 1 88 ? -1.452 -8.211 -13.182 1.00 87.25 88 ASP A C 1
ATOM 663 O O . ASP A 1 88 ? -1.602 -7.061 -13.612 1.00 87.25 88 ASP A O 1
ATOM 667 N N . PRO A 1 89 ? -0.270 -8.847 -13.267 1.00 90.50 89 PRO A N 1
ATOM 668 C CA . PRO A 1 89 ? 0.899 -8.238 -13.889 1.00 90.50 89 PRO A CA 1
ATOM 669 C C . PRO A 1 89 ? 0.741 -8.125 -15.411 1.00 90.50 89 PRO A C 1
ATOM 671 O O . PRO A 1 89 ? 0.157 -8.992 -16.061 1.00 90.50 89 PRO A O 1
ATOM 674 N N . ILE A 1 90 ? 1.343 -7.088 -15.994 1.00 90.25 90 ILE A N 1
ATOM 675 C CA . ILE A 1 90 ? 1.488 -6.935 -17.448 1.00 90.25 90 ILE A CA 1
ATOM 676 C C . ILE A 1 90 ? 2.891 -7.412 -17.845 1.00 90.25 90 ILE A C 1
ATOM 678 O O . ILE A 1 90 ? 3.890 -6.726 -17.622 1.00 90.25 90 ILE A O 1
ATOM 682 N N . GLY A 1 91 ? 2.960 -8.620 -18.407 1.00 86.81 91 GLY A N 1
ATOM 683 C CA . GLY A 1 91 ? 4.203 -9.295 -18.789 1.00 86.81 91 GLY A CA 1
ATOM 684 C C . GLY A 1 91 ? 4.692 -8.919 -20.186 1.00 86.81 91 GLY A C 1
ATOM 685 O O . GLY A 1 91 ? 4.649 -9.749 -21.084 1.00 86.81 91 GLY A O 1
ATOM 686 N N . VAL A 1 92 ? 5.155 -7.682 -20.364 1.00 90.31 92 VAL A N 1
ATOM 687 C CA . VAL A 1 92 ? 5.714 -7.175 -21.633 1.00 90.31 92 VAL A CA 1
ATOM 688 C C . VAL A 1 92 ? 7.160 -6.728 -21.416 1.00 90.31 92 VAL A C 1
ATOM 690 O O . VAL A 1 92 ? 7.516 -6.312 -20.309 1.00 90.31 92 VAL A O 1
ATOM 693 N N . ALA A 1 93 ? 8.001 -6.808 -22.452 1.00 92.00 93 ALA A N 1
ATOM 694 C CA . ALA A 1 93 ? 9.381 -6.333 -22.381 1.00 92.00 93 ALA A CA 1
ATOM 695 C C . ALA A 1 93 ? 9.443 -4.856 -21.939 1.00 92.00 93 ALA A C 1
ATOM 697 O O . ALA A 1 93 ? 8.654 -4.009 -22.365 1.00 92.00 93 ALA A O 1
ATOM 698 N N . ARG A 1 94 ? 10.372 -4.557 -21.027 1.00 92.44 94 ARG A N 1
ATOM 699 C CA . ARG A 1 94 ? 10.442 -3.284 -20.297 1.00 92.44 94 ARG A CA 1
ATOM 700 C C . ARG A 1 94 ? 11.659 -2.478 -20.727 1.00 92.44 94 ARG A C 1
ATOM 702 O O . ARG A 1 94 ? 12.737 -3.045 -20.883 1.00 92.44 94 ARG A O 1
ATOM 709 N N . ALA A 1 95 ? 11.487 -1.166 -20.845 1.00 92.06 95 ALA A N 1
ATOM 710 C CA . ALA A 1 95 ? 12.605 -0.232 -20.921 1.00 92.06 95 ALA A CA 1
ATOM 711 C C . ALA A 1 95 ? 13.276 -0.065 -19.541 1.00 92.06 95 ALA A C 1
ATOM 713 O O . ALA A 1 95 ? 12.664 -0.413 -18.520 1.00 92.06 95 ALA A O 1
ATOM 714 N N . PRO A 1 96 ? 14.497 0.503 -19.495 1.00 94.56 96 PRO A N 1
ATOM 715 C CA . PRO A 1 96 ? 15.126 0.905 -18.247 1.00 94.56 96 PRO A CA 1
ATOM 716 C C . PRO A 1 96 ? 14.232 1.837 -17.426 1.00 94.56 96 PRO A C 1
ATOM 718 O O . PRO A 1 96 ? 13.587 2.739 -17.962 1.00 94.56 96 PRO A O 1
ATOM 721 N N . VAL A 1 97 ? 14.211 1.632 -16.111 1.00 92.81 97 VAL A N 1
ATOM 722 C CA . VAL A 1 97 ? 13.443 2.453 -15.165 1.00 92.81 97 VAL A CA 1
ATOM 723 C C . VAL A 1 97 ? 14.349 3.057 -14.109 1.00 92.81 97 VAL A C 1
ATOM 725 O O . VAL A 1 97 ? 15.315 2.429 -13.684 1.00 92.81 97 VAL A O 1
ATOM 728 N N . THR A 1 98 ? 14.006 4.249 -13.631 1.00 95.94 98 THR A N 1
ATOM 729 C CA . THR A 1 98 ? 14.716 4.882 -12.518 1.00 95.94 98 THR A CA 1
ATOM 730 C C . THR A 1 98 ? 13.914 4.726 -11.237 1.00 95.94 98 THR A C 1
ATOM 732 O O . THR A 1 98 ? 12.728 5.062 -11.186 1.00 95.94 98 THR A O 1
ATOM 735 N N . ILE A 1 99 ? 14.569 4.224 -10.194 1.00 96.19 99 ILE A N 1
ATOM 736 C CA . ILE A 1 99 ? 14.015 4.138 -8.845 1.00 96.19 99 ILE A CA 1
ATOM 737 C C . ILE A 1 99 ? 14.865 4.941 -7.867 1.00 96.19 99 ILE A C 1
ATOM 739 O O . ILE A 1 99 ? 16.079 5.084 -8.031 1.00 96.19 99 ILE A O 1
ATOM 743 N N . ARG A 1 100 ? 14.231 5.429 -6.806 1.00 96.00 100 ARG A N 1
ATOM 744 C CA . ARG A 1 100 ? 14.883 6.125 -5.702 1.00 96.00 100 ARG A CA 1
ATOM 745 C C . ARG A 1 100 ? 14.389 5.596 -4.365 1.00 96.00 100 ARG A C 1
ATOM 747 O O . ARG A 1 100 ? 13.186 5.565 -4.120 1.00 96.00 100 ARG A O 1
ATOM 754 N N . VAL A 1 101 ? 15.320 5.246 -3.484 1.00 94.88 101 VAL A N 1
ATOM 755 C CA . VAL A 1 101 ? 15.028 4.886 -2.088 1.00 94.88 101 VAL A CA 1
ATOM 756 C C . VAL A 1 101 ? 15.062 6.152 -1.223 1.00 94.88 101 VAL A C 1
ATOM 758 O O . VAL A 1 101 ? 16.002 6.940 -1.309 1.00 94.88 101 VAL A O 1
ATOM 761 N N . ASP A 1 102 ? 14.056 6.382 -0.381 1.00 91.25 102 ASP A N 1
ATOM 762 C CA . ASP A 1 102 ? 13.921 7.601 0.439 1.00 91.25 102 ASP A CA 1
ATOM 763 C C . ASP A 1 102 ? 14.765 7.595 1.736 1.00 91.25 102 ASP A C 1
ATOM 765 O O . ASP A 1 102 ? 14.363 8.140 2.764 1.00 91.25 102 ASP A O 1
ATOM 769 N N . LEU A 1 103 ? 15.968 7.018 1.696 1.00 90.31 103 LEU A N 1
ATOM 770 C CA . LEU A 1 103 ? 16.854 6.960 2.858 1.00 90.31 103 LEU A CA 1
ATOM 771 C C . LEU A 1 103 ? 17.719 8.227 3.010 1.00 90.31 103 LEU A C 1
ATOM 773 O O . LEU A 1 103 ? 18.261 8.742 2.024 1.00 90.31 103 LEU A O 1
ATOM 777 N N . PRO A 1 104 ? 17.908 8.732 4.246 1.00 88.12 104 PRO A N 1
ATOM 778 C CA . PRO A 1 104 ? 18.721 9.920 4.493 1.00 88.12 104 PRO A CA 1
ATOM 779 C C . PRO A 1 104 ? 20.221 9.634 4.312 1.00 88.12 104 PRO A C 1
ATOM 781 O O . PRO A 1 104 ? 20.675 8.515 4.532 1.00 88.12 104 PRO A O 1
ATOM 784 N N . GLY A 1 105 ? 21.004 10.652 3.944 1.00 88.00 105 GLY A N 1
ATOM 785 C CA . GLY A 1 105 ? 22.476 10.581 3.894 1.00 88.00 105 GLY A CA 1
ATOM 786 C C . GLY A 1 105 ? 23.103 10.066 2.597 1.00 88.00 105 GLY A C 1
ATOM 787 O O . GLY A 1 105 ? 24.309 10.183 2.404 1.00 88.00 105 GLY A O 1
ATOM 788 N N . LEU A 1 106 ? 22.307 9.566 1.651 1.00 89.00 106 LEU A N 1
ATOM 789 C CA . LEU A 1 106 ? 22.840 9.056 0.380 1.00 89.00 106 LEU A CA 1
ATOM 790 C C . LEU A 1 106 ? 22.826 10.072 -0.770 1.00 89.00 106 LEU A C 1
ATOM 792 O O . LEU A 1 106 ? 23.564 9.906 -1.742 1.00 89.00 106 LEU A O 1
ATOM 796 N N . GLY A 1 107 ? 22.005 11.125 -0.693 1.00 88.75 107 GLY A N 1
ATOM 797 C CA . GLY A 1 107 ? 21.880 12.114 -1.769 1.00 88.75 107 GLY A CA 1
ATOM 798 C C . GLY A 1 107 ? 21.484 11.462 -3.103 1.00 88.75 107 GLY A C 1
ATOM 799 O O . GLY A 1 107 ? 20.481 10.745 -3.171 1.00 88.75 107 GLY A O 1
ATOM 800 N N . ALA A 1 108 ? 22.271 11.692 -4.159 1.00 90.94 108 ALA A N 1
ATOM 801 C CA . ALA A 1 108 ? 22.078 11.074 -5.477 1.00 90.94 108 ALA A CA 1
ATOM 802 C C . ALA A 1 108 ? 22.346 9.555 -5.485 1.00 90.94 108 ALA A C 1
ATOM 804 O O . ALA A 1 108 ? 21.782 8.836 -6.303 1.00 90.94 108 ALA A O 1
ATOM 805 N N . ARG A 1 109 ? 23.134 9.039 -4.530 1.00 92.69 109 ARG A N 1
ATOM 806 C CA . ARG A 1 109 ? 23.500 7.613 -4.454 1.00 92.69 109 ARG A CA 1
ATOM 807 C C . ARG A 1 109 ? 22.355 6.704 -4.003 1.00 92.69 109 ARG A C 1
ATOM 809 O O . ARG A 1 109 ? 22.516 5.489 -4.032 1.00 92.69 109 ARG A O 1
ATOM 816 N N . ALA A 1 110 ? 21.209 7.266 -3.616 1.00 93.50 110 ALA A N 1
ATOM 817 C CA . ALA A 1 110 ? 19.979 6.510 -3.368 1.00 93.50 110 ALA A CA 1
ATOM 818 C C . ALA A 1 110 ? 19.155 6.226 -4.637 1.00 93.50 110 ALA A C 1
ATOM 820 O O . ALA A 1 110 ? 18.117 5.570 -4.556 1.00 93.50 110 ALA A O 1
ATOM 821 N N . THR A 1 111 ? 19.577 6.754 -5.788 1.00 96.44 111 THR A N 1
ATOM 822 C CA . THR A 1 111 ? 18.920 6.544 -7.079 1.00 96.44 111 THR A CA 1
ATOM 823 C C . THR A 1 111 ? 19.628 5.427 -7.853 1.00 96.44 111 THR A C 1
ATOM 825 O O . THR A 1 111 ? 20.860 5.335 -7.836 1.00 96.44 111 THR A O 1
ATOM 828 N N . ARG A 1 112 ? 18.859 4.567 -8.526 1.00 96.38 112 ARG A N 1
ATOM 829 C CA . ARG A 1 112 ? 19.349 3.487 -9.395 1.00 96.38 112 ARG A CA 1
ATOM 830 C C . ARG A 1 112 ? 18.567 3.462 -10.700 1.00 96.38 112 ARG A C 1
ATOM 832 O O . ARG A 1 112 ? 17.352 3.648 -10.696 1.00 96.38 112 ARG A O 1
ATOM 839 N N . VAL A 1 113 ? 19.275 3.202 -11.794 1.00 96.56 113 VAL A N 1
ATOM 840 C CA . VAL A 1 113 ? 18.674 2.834 -13.078 1.00 96.56 113 VAL A CA 1
ATOM 841 C C . VAL A 1 113 ? 18.673 1.313 -13.152 1.00 96.56 113 VAL A C 1
ATOM 843 O O . VAL A 1 113 ? 19.692 0.682 -12.888 1.00 96.56 113 VAL A O 1
ATOM 846 N N . VAL A 1 114 ? 17.520 0.731 -13.462 1.00 95.88 114 VAL A N 1
ATOM 847 C CA . VAL A 1 114 ? 17.321 -0.712 -13.589 1.00 95.88 114 VAL A CA 1
ATOM 848 C C . VAL A 1 114 ? 17.000 -1.009 -15.045 1.00 95.88 114 VAL A C 1
ATOM 850 O O . VAL A 1 114 ? 15.890 -0.733 -15.497 1.00 95.88 114 VAL A O 1
ATOM 853 N N . ASP A 1 115 ? 17.960 -1.581 -15.772 1.00 92.69 115 ASP A N 1
ATOM 854 C CA . ASP A 1 115 ? 17.873 -1.761 -17.230 1.00 92.69 115 ASP A CA 1
ATOM 855 C C . ASP A 1 115 ? 16.691 -2.627 -17.671 1.00 92.69 115 ASP A C 1
ATOM 857 O O . ASP A 1 115 ? 16.052 -2.366 -18.687 1.00 92.69 115 ASP A O 1
ATOM 861 N N . LYS A 1 116 ? 16.382 -3.664 -16.886 1.00 90.00 116 LYS A N 1
ATOM 862 C CA . LYS A 1 116 ? 15.234 -4.550 -17.099 1.00 90.00 116 LYS A CA 1
ATOM 863 C C . LYS A 1 116 ? 14.400 -4.581 -15.832 1.00 90.00 116 LYS A C 1
ATOM 865 O O . LYS A 1 116 ? 14.782 -5.245 -14.869 1.00 90.00 116 LYS A O 1
ATOM 870 N N . ALA A 1 117 ? 13.268 -3.882 -15.845 1.00 89.25 117 ALA A N 1
ATOM 871 C CA . ALA A 1 117 ? 12.383 -3.680 -14.696 1.00 89.25 117 ALA A CA 1
ATOM 872 C C . ALA A 1 117 ? 11.580 -4.939 -14.293 1.00 89.25 117 ALA A C 1
ATOM 874 O O . ALA A 1 117 ? 10.348 -4.944 -14.323 1.00 89.25 117 ALA A O 1
ATOM 875 N N . THR A 1 118 ? 12.272 -6.021 -13.934 1.00 91.00 118 THR A N 1
ATOM 876 C CA . THR A 1 118 ? 11.684 -7.214 -13.312 1.00 91.00 118 THR A CA 1
ATOM 877 C C . THR A 1 118 ? 11.691 -7.076 -11.790 1.00 91.00 118 THR A C 1
ATOM 879 O O . THR A 1 118 ? 12.489 -6.322 -11.229 1.00 91.00 118 THR A O 1
ATOM 882 N N . ALA A 1 119 ? 10.848 -7.848 -11.098 1.00 88.62 119 ALA A N 1
ATOM 883 C CA . ALA A 1 119 ? 10.817 -7.851 -9.636 1.00 88.62 119 ALA A CA 1
ATOM 884 C C . ALA A 1 119 ? 12.186 -8.175 -9.012 1.00 88.62 119 ALA A C 1
ATOM 886 O O . ALA A 1 119 ? 12.578 -7.533 -8.041 1.00 88.62 119 ALA A O 1
ATOM 887 N N . SER A 1 120 ? 12.921 -9.135 -9.585 1.00 90.31 120 SER A N 1
ATOM 888 C CA . SER A 1 120 ? 14.248 -9.541 -9.108 1.00 90.31 120 SER A CA 1
ATOM 889 C C . SER A 1 120 ? 15.285 -8.432 -9.264 1.00 90.31 120 SER A C 1
ATOM 891 O O . SER A 1 120 ? 16.027 -8.155 -8.330 1.00 90.31 120 SER A O 1
ATOM 893 N N . ASN A 1 121 ? 15.314 -7.766 -10.420 1.00 93.88 121 ASN A N 1
ATOM 894 C CA . ASN A 1 121 ? 16.312 -6.739 -10.708 1.00 93.88 121 ASN A CA 1
ATOM 895 C C . ASN A 1 121 ? 16.042 -5.464 -9.907 1.00 93.88 121 ASN A C 1
ATOM 897 O O . ASN A 1 121 ? 16.972 -4.835 -9.412 1.00 93.88 121 ASN A O 1
ATOM 901 N N . VAL A 1 122 ? 14.766 -5.101 -9.738 1.00 93.25 122 VAL A N 1
ATOM 902 C CA . VAL A 1 122 ? 14.375 -3.984 -8.871 1.00 93.25 122 VAL A CA 1
ATOM 903 C C . VAL A 1 122 ? 14.722 -4.289 -7.416 1.00 93.25 122 VAL A C 1
ATOM 905 O O . VAL A 1 122 ? 15.231 -3.409 -6.731 1.00 93.25 122 VAL A O 1
ATOM 908 N N . GLN A 1 123 ? 14.499 -5.521 -6.944 1.00 90.69 123 GLN A N 1
ATOM 909 C CA . GLN A 1 123 ? 14.883 -5.906 -5.586 1.00 90.69 123 GLN A CA 1
ATOM 910 C C . GLN A 1 123 ? 16.403 -5.849 -5.390 1.00 90.69 123 GLN A C 1
ATOM 912 O O . GLN A 1 123 ? 16.843 -5.217 -4.439 1.00 90.69 123 GLN A O 1
ATOM 917 N N . ALA A 1 124 ? 17.194 -6.389 -6.322 1.00 92.69 124 ALA A N 1
ATOM 918 C CA . ALA A 1 124 ? 18.654 -6.308 -6.263 1.00 92.69 124 ALA A CA 1
ATOM 919 C C . ALA A 1 124 ? 19.151 -4.850 -6.200 1.00 92.69 124 ALA A C 1
ATOM 921 O O . ALA A 1 124 ? 19.974 -4.507 -5.356 1.00 92.69 124 ALA A O 1
ATOM 922 N N . ALA A 1 125 ? 18.583 -3.958 -7.020 1.00 95.12 125 ALA A N 1
ATOM 923 C CA . ALA A 1 125 ? 18.923 -2.535 -6.993 1.00 95.12 125 ALA A CA 1
ATOM 924 C C . ALA A 1 125 ? 18.540 -1.847 -5.667 1.00 95.12 125 ALA A C 1
ATOM 926 O O . ALA A 1 125 ? 19.227 -0.923 -5.227 1.00 95.12 125 ALA A O 1
ATOM 927 N N . ILE A 1 126 ? 17.449 -2.272 -5.020 1.00 93.00 126 ILE A N 1
ATOM 928 C CA . ILE A 1 126 ? 17.085 -1.802 -3.676 1.00 93.00 126 ILE A CA 1
ATOM 929 C C . ILE A 1 126 ? 18.110 -2.306 -2.658 1.00 93.00 126 ILE A C 1
ATOM 931 O O . ILE A 1 126 ? 18.596 -1.507 -1.858 1.00 93.00 126 ILE A O 1
ATOM 935 N N . ASP A 1 127 ? 18.465 -3.590 -2.709 1.00 91.38 127 ASP A N 1
ATOM 936 C CA . ASP A 1 127 ? 19.395 -4.222 -1.771 1.00 91.38 127 ASP A CA 1
ATOM 937 C C . ASP A 1 127 ? 20.765 -3.529 -1.796 1.00 91.38 127 ASP A C 1
ATOM 939 O O . ASP A 1 127 ? 21.276 -3.165 -0.739 1.00 91.38 127 ASP A O 1
ATOM 943 N N . GLU A 1 128 ? 21.291 -3.193 -2.977 1.00 93.69 128 GLU A N 1
ATOM 944 C CA . GLU A 1 128 ? 22.523 -2.401 -3.124 1.00 93.69 128 GLU A CA 1
ATOM 945 C C . GLU A 1 128 ? 22.454 -1.038 -2.411 1.00 93.69 128 GLU A C 1
ATOM 947 O O . GLU A 1 128 ? 23.422 -0.582 -1.796 1.00 93.69 128 GLU A O 1
ATOM 952 N N . VAL A 1 129 ? 21.314 -0.343 -2.500 1.00 93.69 129 VAL A N 1
ATOM 953 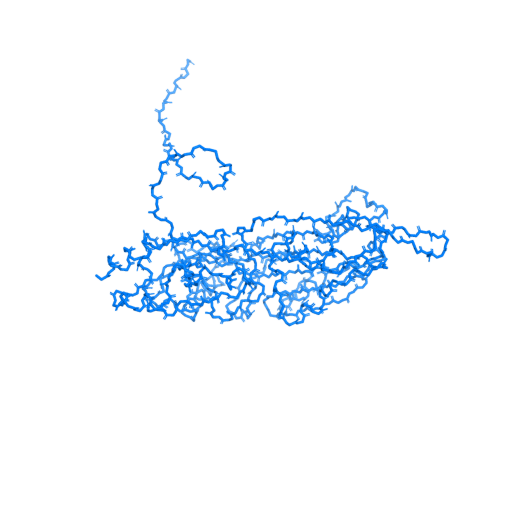C CA . VAL A 1 129 ? 21.128 0.956 -1.834 1.00 93.69 129 VAL A CA 1
ATOM 954 C C . VAL A 1 129 ? 21.039 0.780 -0.316 1.00 93.69 129 VAL A C 1
ATOM 956 O O . VAL A 1 129 ? 21.567 1.611 0.429 1.00 93.69 129 VAL A O 1
ATOM 959 N N . LEU A 1 130 ? 20.408 -0.299 0.156 1.00 90.75 130 LEU A N 1
ATOM 960 C CA . LEU A 1 130 ? 20.333 -0.627 1.580 1.00 90.75 130 LEU A CA 1
ATOM 961 C C . LEU A 1 130 ? 21.703 -1.006 2.148 1.00 90.75 130 LEU A C 1
ATOM 963 O O . LEU A 1 130 ? 22.050 -0.557 3.241 1.00 90.75 130 LEU A O 1
ATOM 967 N N . GLU A 1 131 ? 22.489 -1.801 1.426 1.00 91.00 131 GLU A N 1
ATOM 968 C CA . GLU A 1 131 ? 23.862 -2.151 1.796 1.00 91.00 131 GLU A CA 1
ATOM 969 C C . GLU A 1 131 ? 24.732 -0.901 1.914 1.00 91.00 131 GLU A C 1
ATOM 971 O O . GLU A 1 131 ? 25.384 -0.700 2.942 1.00 91.00 131 GLU A O 1
ATOM 976 N N . LEU A 1 132 ? 24.650 -0.002 0.929 1.00 90.88 132 LEU A N 1
ATOM 977 C CA . LEU A 1 132 ? 25.348 1.280 0.954 1.00 90.88 132 LEU A CA 1
ATOM 978 C C . LEU A 1 132 ? 24.950 2.125 2.174 1.00 90.88 132 LEU A C 1
ATOM 980 O O . LEU A 1 132 ? 25.807 2.642 2.894 1.00 90.88 132 LEU A O 1
ATOM 984 N N . TRP A 1 133 ? 23.647 2.246 2.447 1.00 90.56 133 TRP A N 1
ATOM 985 C CA . TRP A 1 133 ? 23.159 2.979 3.616 1.00 90.56 133 TRP A CA 1
ATOM 986 C C . TRP A 1 133 ? 23.664 2.362 4.926 1.00 90.56 133 TRP A C 1
ATOM 988 O O . TRP A 1 133 ? 24.098 3.071 5.833 1.00 90.56 133 TRP A O 1
ATOM 998 N N . ASN A 1 134 ? 23.656 1.034 5.026 1.00 85.62 134 ASN A N 1
ATOM 999 C CA . ASN A 1 134 ? 24.139 0.315 6.200 1.00 85.62 134 ASN A CA 1
ATOM 1000 C C . ASN A 1 134 ? 25.658 0.411 6.388 1.00 85.62 134 ASN A C 1
ATOM 1002 O O . ASN A 1 134 ? 26.127 0.350 7.525 1.00 85.62 134 ASN A O 1
ATOM 1006 N N . ALA A 1 135 ? 26.436 0.586 5.327 1.00 87.19 135 ALA A N 1
ATOM 1007 C CA . ALA A 1 135 ? 27.870 0.811 5.450 1.00 87.19 135 ALA A CA 1
ATOM 1008 C C . ALA A 1 135 ? 28.189 2.231 5.954 1.00 87.19 135 ALA A C 1
ATOM 1010 O O . ALA A 1 135 ? 29.096 2.409 6.765 1.00 87.19 135 ALA A O 1
ATOM 1011 N N . GLU A 1 136 ? 27.426 3.241 5.524 1.00 85.50 136 GLU A N 1
ATOM 1012 C CA . GLU A 1 136 ? 27.848 4.643 5.655 1.00 85.50 136 GLU A CA 1
ATOM 1013 C C . GLU A 1 136 ? 26.996 5.513 6.589 1.00 85.50 136 GLU A C 1
ATOM 1015 O O . GLU A 1 136 ? 27.507 6.434 7.222 1.00 85.50 136 GLU A O 1
ATOM 1020 N N . ALA A 1 137 ? 25.690 5.273 6.695 1.00 75.25 137 ALA A N 1
A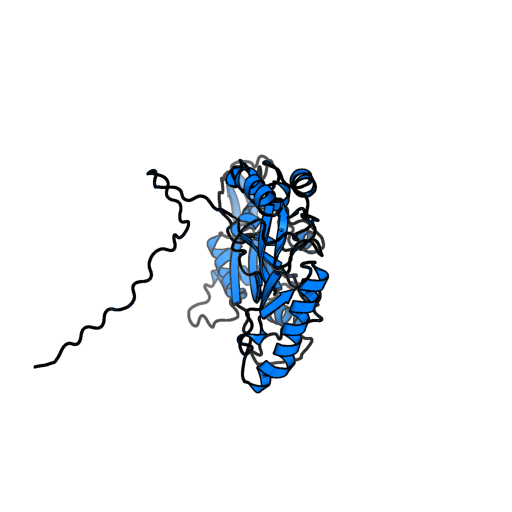TOM 1021 C CA . ALA A 1 137 ? 24.784 6.235 7.328 1.00 75.25 137 ALA A CA 1
ATOM 1022 C C . ALA A 1 137 ? 25.070 6.431 8.824 1.00 75.25 137 ALA A C 1
ATOM 1024 O O . ALA A 1 137 ? 24.944 7.539 9.347 1.00 75.25 137 ALA A O 1
ATOM 1025 N N . GLY A 1 138 ? 25.498 5.361 9.502 1.00 69.19 138 GLY A N 1
ATOM 1026 C CA . GLY A 1 138 ? 25.818 5.392 10.929 1.00 69.19 138 GLY A CA 1
ATOM 1027 C C . GLY A 1 138 ? 27.031 6.267 11.252 1.00 69.19 138 GLY A C 1
ATOM 1028 O O . GLY A 1 138 ? 26.983 7.027 12.216 1.00 69.19 138 GLY A O 1
ATOM 1029 N N . SER A 1 139 ? 28.088 6.221 10.432 1.00 70.19 139 SER A N 1
ATOM 1030 C CA . SER A 1 139 ? 29.291 7.045 10.635 1.00 70.19 139 SER A CA 1
ATOM 1031 C C . SER A 1 139 ? 29.050 8.526 10.332 1.00 70.19 139 SER A C 1
ATOM 1033 O O . SER A 1 139 ? 29.755 9.386 10.850 1.00 70.19 139 SER A O 1
ATOM 1035 N N . GLN A 1 140 ? 28.012 8.830 9.553 1.00 76.31 140 GLN A N 1
ATOM 1036 C CA . GLN A 1 140 ? 27.565 10.188 9.240 1.00 76.31 140 GLN A CA 1
ATOM 1037 C C . GLN A 1 140 ? 26.520 10.732 10.236 1.00 76.31 140 GLN A C 1
ATOM 1039 O O . GLN A 1 140 ? 26.025 11.843 10.063 1.00 76.31 140 GLN A O 1
ATOM 1044 N N . GLY A 1 141 ? 26.152 9.960 11.266 1.00 77.06 141 GLY A N 1
ATOM 1045 C CA . GLY A 1 141 ? 25.161 10.361 12.271 1.00 77.06 141 GLY A CA 1
ATOM 1046 C C . GLY A 1 141 ? 23.703 10.300 11.798 1.00 77.06 141 GLY A C 1
ATOM 1047 O O . GLY A 1 141 ? 22.815 10.796 12.495 1.00 77.06 141 GLY A O 1
ATOM 1048 N N . TYR A 1 142 ? 23.422 9.691 10.640 1.00 78.38 142 TYR A N 1
ATOM 1049 C CA . TYR A 1 142 ? 22.055 9.522 10.153 1.00 78.38 142 TYR A CA 1
ATOM 1050 C C . TYR A 1 142 ? 21.326 8.392 10.879 1.00 78.38 142 TYR A C 1
ATOM 1052 O O . TYR A 1 142 ? 21.860 7.321 11.165 1.00 78.38 142 TYR A O 1
ATOM 1060 N N . VAL A 1 143 ? 20.047 8.641 11.141 1.00 73.69 143 VAL A N 1
ATOM 1061 C CA . VAL A 1 143 ? 19.169 7.800 11.950 1.00 73.69 143 VAL A CA 1
ATOM 1062 C C . VAL A 1 143 ? 17.862 7.631 11.179 1.00 73.69 143 VAL A C 1
ATOM 1064 O O . VAL A 1 143 ? 17.177 8.618 10.918 1.00 73.69 143 VAL A O 1
ATOM 1067 N N . ASN A 1 144 ? 17.493 6.398 10.819 1.00 78.50 144 ASN A N 1
ATOM 1068 C CA . ASN A 1 144 ? 16.238 6.145 10.110 1.00 78.50 144 ASN A CA 1
ATOM 1069 C C . ASN A 1 144 ? 15.090 5.866 11.091 1.00 78.50 144 ASN A C 1
ATOM 1071 O O . ASN A 1 144 ? 14.903 4.741 11.553 1.00 78.50 144 ASN A O 1
ATOM 1075 N N . LYS A 1 145 ? 14.322 6.901 11.441 1.00 78.62 145 LYS A N 1
ATOM 1076 C CA . LYS A 1 145 ? 13.117 6.736 12.263 1.00 78.62 145 LYS A CA 1
ATOM 1077 C C . LYS A 1 145 ? 11.940 6.345 11.376 1.00 78.62 145 LYS A C 1
ATOM 1079 O O . LYS A 1 145 ? 11.591 7.076 10.455 1.00 78.62 145 LYS A O 1
ATOM 1084 N N . ALA A 1 146 ? 11.280 5.242 11.722 1.00 76.56 146 ALA A N 1
ATOM 1085 C CA . ALA A 1 146 ? 10.095 4.787 11.009 1.00 76.56 146 ALA A CA 1
ATOM 1086 C C . ALA A 1 146 ? 8.969 5.838 11.043 1.00 76.56 146 ALA A C 1
ATOM 1088 O O . ALA A 1 146 ? 8.562 6.285 12.123 1.00 76.56 146 ALA A O 1
ATOM 1089 N N . ARG A 1 147 ? 8.404 6.172 9.878 1.00 82.56 147 ARG A N 1
ATOM 1090 C CA . ARG A 1 147 ? 7.157 6.942 9.783 1.00 82.56 147 ARG A CA 1
ATOM 1091 C C . ARG A 1 147 ? 6.013 6.055 10.266 1.00 82.56 147 ARG A C 1
ATOM 1093 O O . ARG A 1 147 ? 5.744 5.020 9.665 1.00 82.56 147 ARG A O 1
ATOM 1100 N N . SER A 1 148 ? 5.382 6.429 11.375 1.00 80.94 148 SER A N 1
ATOM 1101 C CA . SER A 1 148 ? 4.389 5.593 12.057 1.00 80.94 148 SER A CA 1
ATOM 1102 C C . SER A 1 148 ? 2.984 6.183 11.932 1.00 80.94 148 SER A C 1
ATOM 1104 O O . SER A 1 148 ? 2.796 7.375 12.160 1.00 80.94 148 SER A O 1
ATOM 1106 N N . PHE A 1 149 ? 2.007 5.341 11.611 1.00 82.19 149 PHE A N 1
ATOM 1107 C CA . PHE A 1 149 ? 0.593 5.686 11.468 1.00 82.19 149 PHE A CA 1
ATOM 1108 C C . PHE A 1 149 ? -0.234 4.770 12.367 1.00 82.19 149 PHE A C 1
ATOM 1110 O O . PHE A 1 149 ? -0.016 3.560 12.363 1.00 82.19 149 PHE A O 1
ATOM 1117 N N . LEU A 1 150 ? -1.173 5.340 13.124 1.00 84.25 150 LEU A N 1
ATOM 1118 C CA . LEU A 1 150 ? -2.065 4.610 14.024 1.00 84.25 150 LEU A CA 1
ATOM 1119 C C . LEU A 1 150 ? -3.520 4.871 13.630 1.00 84.25 150 LEU A C 1
ATOM 1121 O O . LEU A 1 150 ? -3.961 6.020 13.599 1.00 84.25 150 LEU A O 1
ATOM 1125 N N . SER A 1 151 ? -4.266 3.802 13.384 1.00 86.88 151 SER A N 1
ATOM 1126 C CA . SER A 1 151 ? -5.713 3.828 13.168 1.00 86.88 151 SER A CA 1
ATOM 1127 C C . SER A 1 151 ? -6.371 2.872 14.147 1.00 86.88 151 SER A C 1
ATOM 1129 O O . SER A 1 151 ? -5.863 1.779 14.370 1.00 86.88 151 SER A O 1
ATOM 1131 N N . ILE A 1 152 ? -7.472 3.280 14.771 1.00 88.19 152 ILE A N 1
ATOM 1132 C CA . ILE A 1 152 ? -8.174 2.472 15.771 1.00 88.19 152 ILE A CA 1
ATOM 1133 C C . ILE A 1 152 ? -9.652 2.471 15.414 1.00 88.19 152 ILE A C 1
ATOM 1135 O O . ILE A 1 152 ? -10.209 3.534 15.148 1.00 88.19 152 ILE A O 1
ATOM 1139 N N . ALA A 1 153 ? -10.267 1.292 15.403 1.00 89.06 153 ALA A N 1
ATOM 1140 C CA . ALA A 1 153 ? -11.682 1.143 15.100 1.00 89.06 153 ALA A CA 1
ATOM 1141 C C . ALA A 1 153 ? -12.321 0.024 15.930 1.00 89.06 153 ALA A C 1
ATOM 1143 O O . ALA A 1 153 ? -11.766 -1.073 16.056 1.00 89.06 153 ALA A O 1
ATOM 1144 N N . LYS A 1 154 ? -13.521 0.281 16.463 1.00 88.62 154 LYS A N 1
ATOM 1145 C CA . LYS A 1 154 ? -14.419 -0.787 16.928 1.00 88.62 154 LYS A CA 1
ATOM 1146 C C . LYS A 1 154 ? -14.915 -1.599 15.729 1.00 88.62 154 LYS A C 1
ATOM 1148 O O . LYS A 1 154 ? -15.323 -1.036 14.712 1.00 88.62 154 LYS A O 1
ATOM 1153 N N . ALA A 1 155 ? -14.894 -2.916 15.865 1.00 85.19 155 ALA A N 1
ATOM 1154 C CA . ALA A 1 155 ? -15.259 -3.839 14.811 1.00 85.19 155 ALA A CA 1
ATOM 1155 C C . ALA A 1 155 ? -16.715 -4.306 14.973 1.00 85.19 155 ALA A C 1
ATOM 1157 O O . ALA A 1 155 ? -17.085 -4.858 16.009 1.00 85.19 155 ALA A O 1
ATOM 1158 N N . TYR A 1 156 ? -17.526 -4.081 13.938 1.00 80.50 156 TYR A N 1
ATOM 1159 C CA . TYR A 1 156 ? -18.915 -4.555 13.838 1.00 80.50 156 TYR A CA 1
ATOM 1160 C C . TYR A 1 156 ? -19.085 -5.606 12.738 1.00 80.50 156 TYR A C 1
ATOM 1162 O O . TYR A 1 156 ? -19.890 -6.523 12.849 1.00 80.50 156 TYR A O 1
ATOM 1170 N N . SER A 1 157 ? -18.322 -5.467 11.657 1.00 76.56 157 SER A N 1
ATOM 1171 C CA . SER A 1 157 ? -18.166 -6.478 10.614 1.00 76.56 157 SER A CA 1
ATOM 1172 C C . SER A 1 157 ? -16.745 -6.404 10.068 1.00 76.56 157 SER A C 1
ATOM 1174 O O . SER A 1 157 ? -16.069 -5.383 10.213 1.00 76.56 157 SER A O 1
ATOM 1176 N N . ARG A 1 158 ? -16.283 -7.474 9.416 1.00 75.56 158 ARG A N 1
ATOM 1177 C CA . ARG A 1 158 ? -14.946 -7.499 8.807 1.00 75.56 158 ARG A CA 1
ATOM 1178 C C . ARG A 1 158 ? -14.801 -6.434 7.720 1.00 75.56 158 ARG A C 1
ATOM 1180 O O . ARG A 1 158 ? -13.777 -5.767 7.661 1.00 75.56 158 ARG A O 1
ATOM 1187 N N . GLN A 1 159 ? -15.838 -6.245 6.906 1.00 77.19 159 GLN A N 1
ATOM 1188 C CA . GLN A 1 159 ? -15.866 -5.272 5.816 1.00 77.19 159 GLN A CA 1
ATOM 1189 C C . GLN A 1 159 ? -15.787 -3.838 6.343 1.00 77.19 159 GLN A C 1
ATOM 1191 O O . GLN A 1 159 ? -14.963 -3.062 5.869 1.00 77.19 159 GLN A O 1
ATOM 1196 N N . GLN A 1 160 ? -16.589 -3.502 7.363 1.00 82.88 160 GLN A N 1
ATOM 1197 C CA . GLN A 1 160 ? -16.522 -2.185 8.002 1.00 82.88 160 GLN A CA 1
ATOM 1198 C C . GLN A 1 160 ? -15.154 -1.947 8.642 1.00 82.88 160 GLN A C 1
ATOM 1200 O O . GLN A 1 160 ? -14.589 -0.870 8.474 1.00 82.88 160 GLN A O 1
ATOM 1205 N N . LEU A 1 161 ? -14.609 -2.939 9.350 1.00 81.19 161 LEU A N 1
ATOM 1206 C CA . LEU A 1 161 ? -13.310 -2.796 9.992 1.00 81.19 161 LEU A CA 1
ATOM 1207 C C . LEU A 1 161 ? -12.191 -2.565 8.965 1.00 81.19 161 LEU A C 1
ATOM 1209 O O . LEU A 1 161 ? -11.366 -1.676 9.155 1.00 81.19 161 LEU A O 1
ATOM 1213 N N . ALA A 1 162 ? -12.181 -3.338 7.877 1.00 77.81 162 ALA A N 1
ATOM 1214 C CA . ALA A 1 162 ? -11.208 -3.200 6.798 1.00 77.81 162 ALA A CA 1
ATOM 1215 C C . ALA A 1 162 ? -11.269 -1.801 6.162 1.00 77.81 162 ALA A C 1
ATOM 1217 O O . ALA A 1 162 ? -10.243 -1.132 6.025 1.00 77.81 162 ALA A O 1
ATOM 1218 N N . LEU A 1 163 ? -12.480 -1.304 5.885 1.00 80.31 163 LEU A N 1
ATOM 1219 C CA . LEU A 1 163 ? -12.693 0.038 5.344 1.00 80.31 163 LEU A CA 1
ATOM 1220 C C . LEU A 1 163 ? -12.223 1.139 6.310 1.00 80.31 163 LEU A C 1
ATOM 1222 O O . LEU A 1 163 ? -11.508 2.064 5.908 1.00 80.31 163 LEU A O 1
ATOM 1226 N N . ASP A 1 164 ? -12.579 1.039 7.593 1.00 83.19 164 ASP A N 1
ATOM 1227 C CA . ASP A 1 164 ? -12.191 2.017 8.615 1.00 83.19 164 ASP A CA 1
ATOM 1228 C C . ASP A 1 164 ? -10.669 2.070 8.793 1.00 83.19 164 ASP A C 1
ATOM 1230 O O . ASP A 1 164 ? -10.099 3.163 8.862 1.00 83.19 164 ASP A O 1
ATOM 1234 N N . LEU A 1 165 ? -10.006 0.911 8.769 1.00 80.06 165 LEU A N 1
ATOM 1235 C CA . LEU A 1 165 ? -8.555 0.779 8.914 1.00 80.06 165 LEU A CA 1
ATOM 1236 C C . LEU A 1 165 ? -7.768 0.968 7.602 1.00 80.06 165 LEU A C 1
ATOM 1238 O O . LEU A 1 165 ? -6.551 1.119 7.653 1.00 80.06 165 LEU A O 1
ATOM 1242 N N . GLY A 1 166 ? -8.436 1.026 6.444 1.00 75.00 166 GLY A N 1
ATOM 1243 C CA . GLY A 1 166 ? -7.819 1.348 5.152 1.00 75.00 166 GLY A CA 1
ATOM 1244 C C . GLY A 1 166 ? -7.098 0.183 4.461 1.00 75.00 166 GLY A C 1
ATOM 1245 O O . GLY A 1 166 ? -6.074 0.400 3.815 1.00 75.00 166 GLY A O 1
ATOM 1246 N N . PHE A 1 167 ? -7.610 -1.042 4.588 1.00 72.12 167 PHE A N 1
ATOM 1247 C CA . PHE A 1 167 ? -7.140 -2.213 3.834 1.00 72.12 167 PHE A CA 1
ATOM 1248 C C . PHE A 1 167 ? -8.316 -2.955 3.178 1.00 72.12 167 PHE A C 1
ATOM 1250 O O . PHE A 1 167 ? -9.466 -2.749 3.565 1.00 72.12 167 PHE A O 1
ATOM 1257 N N . SER A 1 168 ? -8.062 -3.802 2.173 1.00 66.69 168 SER A N 1
ATOM 1258 C CA . SER A 1 168 ? -9.142 -4.541 1.501 1.00 66.69 168 SER A CA 1
ATOM 1259 C C . SER A 1 168 ? -9.777 -5.586 2.412 1.00 66.69 168 SER A C 1
ATOM 1261 O O . SER A 1 168 ? -9.099 -6.329 3.121 1.00 66.69 168 SER A O 1
ATOM 1263 N N . SER A 1 169 ? -11.101 -5.717 2.338 1.00 61.84 169 SER A N 1
ATOM 1264 C CA . SER A 1 169 ? -11.849 -6.764 3.042 1.00 61.84 169 SER A CA 1
ATOM 1265 C C . SER A 1 169 ? -11.557 -8.174 2.511 1.00 61.84 169 SER A C 1
ATOM 1267 O O . SER A 1 169 ? -11.762 -9.148 3.237 1.00 61.84 169 SER A O 1
ATOM 1269 N N . LYS A 1 170 ? -11.058 -8.293 1.268 1.00 60.97 170 LYS A N 1
ATOM 1270 C CA . LYS A 1 170 ? -10.624 -9.556 0.640 1.00 60.97 170 LYS A CA 1
ATOM 1271 C C . LYS A 1 170 ? -9.244 -10.019 1.101 1.00 60.97 170 LYS A C 1
ATOM 1273 O O . LYS A 1 170 ? -8.746 -11.040 0.632 1.00 60.97 170 LYS A O 1
ATOM 1278 N N . TRP A 1 171 ? -8.633 -9.303 2.039 1.00 61.44 171 TRP A N 1
ATOM 1279 C CA . TRP A 1 171 ? -7.434 -9.743 2.725 1.00 61.44 171 TRP A CA 1
ATOM 1280 C C . TRP A 1 171 ? -7.704 -11.029 3.528 1.00 61.44 171 TRP A C 1
ATOM 1282 O O . TRP A 1 171 ? -8.129 -11.010 4.683 1.00 61.44 171 TRP A O 1
ATOM 1292 N N . THR A 1 172 ? -7.493 -12.180 2.889 1.00 50.84 172 THR A N 1
ATOM 1293 C CA . THR A 1 172 ? -7.739 -13.503 3.478 1.00 50.84 172 THR A CA 1
ATOM 1294 C C . THR A 1 172 ? -6.673 -14.507 3.044 1.00 50.84 172 THR A C 1
ATOM 1296 O O . THR A 1 172 ? -6.931 -15.400 2.238 1.00 50.84 172 THR A O 1
ATOM 1299 N N . GLY A 1 173 ? -5.465 -14.375 3.592 1.00 52.31 173 GLY A N 1
ATOM 1300 C CA . GLY A 1 173 ? -4.426 -15.401 3.492 1.00 52.31 173 GLY A CA 1
ATOM 1301 C C . GLY A 1 173 ? -3.728 -15.625 4.832 1.00 52.31 173 GLY A C 1
ATOM 1302 O O . GLY A 1 173 ? -3.196 -14.683 5.414 1.00 52.31 173 GLY A O 1
ATOM 1303 N N . GLY A 1 174 ? -3.726 -16.871 5.314 1.00 56.66 174 GLY A N 1
ATOM 1304 C CA . GLY A 1 174 ? -2.886 -17.338 6.424 1.00 56.66 174 GLY A CA 1
ATOM 1305 C C . GLY A 1 174 ? -3.359 -17.010 7.849 1.00 56.66 174 GLY A C 1
ATOM 1306 O O . GLY A 1 174 ? -4.515 -16.657 8.100 1.00 56.66 174 GLY A O 1
ATOM 1307 N N . ASP A 1 175 ? -2.413 -17.136 8.781 1.00 53.62 175 ASP A N 1
ATOM 1308 C CA . ASP A 1 175 ? -2.555 -17.061 10.244 1.00 53.62 175 ASP A CA 1
ATOM 1309 C C . ASP A 1 175 ? -3.193 -15.780 10.787 1.00 53.62 175 ASP A C 1
ATOM 1311 O O . ASP A 1 175 ? -3.715 -15.758 11.901 1.00 53.62 175 ASP A O 1
ATOM 1315 N N . VAL A 1 176 ? -3.138 -14.683 10.037 1.00 57.06 176 VAL A N 1
ATOM 1316 C CA . VAL A 1 176 ? -3.655 -13.406 10.530 1.00 57.06 176 VAL A CA 1
ATOM 1317 C C . VAL A 1 176 ? -5.175 -13.342 10.434 1.00 57.06 176 VAL A C 1
ATOM 1319 O O . VAL A 1 176 ? -5.825 -12.831 11.343 1.00 57.06 176 VAL A O 1
ATOM 1322 N N . SER A 1 177 ? -5.756 -13.934 9.389 1.00 58.28 177 SER A N 1
ATOM 1323 C CA . SER A 1 177 ? -7.211 -13.985 9.207 1.00 58.28 177 SER A CA 1
ATOM 1324 C C . SER A 1 177 ? -7.916 -14.798 10.302 1.00 58.28 177 SER A C 1
ATOM 1326 O O . SER A 1 177 ? -9.001 -14.426 10.750 1.00 58.28 177 SER A O 1
ATOM 1328 N N . SER A 1 178 ? -7.280 -15.870 10.788 1.00 60.31 178 SER A N 1
ATOM 1329 C CA . SER A 1 178 ? -7.797 -16.695 11.883 1.00 60.31 178 SER A CA 1
ATOM 1330 C C . SER A 1 178 ? -7.647 -16.006 13.243 1.00 60.31 178 SER A C 1
ATOM 1332 O O . SER A 1 178 ? -8.565 -16.058 14.060 1.00 60.31 178 SER A O 1
ATOM 1334 N N . LYS A 1 179 ? -6.534 -15.296 13.475 1.00 58.69 179 LYS A N 1
ATOM 1335 C CA . LYS A 1 179 ? -6.245 -14.589 14.740 1.00 58.69 179 LYS A CA 1
ATOM 1336 C C . LYS A 1 179 ? -7.011 -13.271 14.887 1.00 58.69 179 LYS A C 1
ATOM 1338 O O . LYS A 1 179 ? -7.359 -12.874 16.001 1.00 58.69 179 LYS A O 1
ATOM 1343 N N . LEU A 1 180 ? -7.329 -12.624 13.767 1.00 57.66 180 LEU A N 1
ATOM 1344 C CA . LEU A 1 180 ? -8.208 -11.456 13.698 1.00 57.66 180 LEU A CA 1
ATOM 1345 C C . LEU A 1 180 ? -9.646 -11.820 13.351 1.00 57.66 180 LEU A C 1
ATOM 1347 O O . LEU A 1 180 ? -10.387 -10.947 12.910 1.00 57.66 180 LEU A O 1
ATOM 1351 N N . ASN A 1 181 ? -10.062 -13.078 13.521 1.00 60.28 181 ASN A N 1
ATOM 1352 C CA . ASN A 1 181 ? -11.453 -13.445 13.315 1.00 60.28 181 ASN A CA 1
ATOM 1353 C C . ASN A 1 181 ? -12.353 -12.601 14.237 1.00 60.28 181 ASN A C 1
ATOM 1355 O O . ASN A 1 181 ? -12.494 -12.873 15.426 1.00 60.28 181 ASN A O 1
ATOM 1359 N N . VAL A 1 182 ? -12.925 -11.543 13.662 1.00 56.31 182 VAL A N 1
ATOM 1360 C CA . VAL A 1 182 ? -13.853 -10.625 14.310 1.00 56.31 182 VAL A CA 1
ATOM 1361 C C . VAL A 1 182 ? -15.219 -11.297 14.332 1.00 56.31 182 VAL A C 1
ATOM 1363 O O . VAL A 1 182 ? -16.044 -11.077 13.447 1.00 56.31 182 VAL A O 1
ATOM 1366 N N . ALA A 1 183 ? -15.457 -12.153 15.317 1.00 52.50 183 ALA A N 1
ATOM 1367 C CA . ALA A 1 183 ? -16.809 -12.548 15.676 1.00 52.50 183 ALA A CA 1
ATOM 1368 C C . ALA A 1 183 ? -17.239 -11.684 16.865 1.00 52.50 183 ALA A C 1
ATOM 1370 O O . ALA A 1 183 ? -17.024 -12.053 18.016 1.00 52.50 183 ALA A O 1
ATOM 1371 N N . SER A 1 184 ? -17.821 -10.509 16.601 1.00 52.12 184 SER A N 1
ATOM 1372 C CA . SER A 1 184 ? -18.571 -9.795 17.637 1.00 52.12 184 SER A CA 1
ATOM 1373 C C . SER A 1 184 ? -19.852 -10.588 17.902 1.00 52.12 184 SER A C 1
ATOM 1375 O O . SER A 1 184 ? -20.813 -10.497 17.136 1.00 52.12 184 SER A O 1
ATOM 1377 N N . SER A 1 185 ? -19.849 -11.438 18.925 1.00 53.69 185 SER A N 1
ATOM 1378 C CA . SER A 1 185 ? -21.081 -12.042 19.432 1.00 53.69 185 SER A CA 1
ATOM 1379 C C . SER A 1 185 ? -21.839 -11.015 20.281 1.00 53.69 185 SER A C 1
ATOM 1381 O O . SER A 1 185 ? -21.301 -9.969 20.642 1.00 53.69 185 SER A O 1
ATOM 1383 N N . GLY A 1 186 ? -23.086 -11.311 20.658 1.00 55.56 186 GLY A N 1
ATOM 1384 C CA . GLY A 1 186 ? -23.834 -10.471 21.606 1.00 55.56 186 GLY A CA 1
ATOM 1385 C C . GLY A 1 186 ? -23.164 -10.318 22.983 1.00 55.56 186 GLY A C 1
ATOM 1386 O O . GLY A 1 186 ? -23.613 -9.502 23.784 1.00 55.56 186 GLY A O 1
ATOM 1387 N N . GLU A 1 187 ? -22.091 -11.065 23.257 1.00 61.97 187 GLU A N 1
ATOM 1388 C CA . GLU A 1 187 ? -21.396 -11.125 24.547 1.00 61.97 187 GLU A CA 1
ATOM 1389 C C . GLU A 1 187 ? -20.022 -10.438 24.527 1.00 61.97 187 GLU A C 1
ATOM 1391 O O . GLU A 1 187 ? -19.568 -9.967 25.569 1.00 61.97 187 GLU A O 1
ATOM 1396 N N . MET A 1 188 ? -19.394 -10.293 23.352 1.00 76.50 188 MET A N 1
ATOM 1397 C CA . MET A 1 188 ? -18.050 -9.725 23.210 1.00 76.50 188 MET A CA 1
ATOM 1398 C C . MET A 1 188 ? -17.997 -8.611 22.160 1.00 76.50 188 MET A C 1
ATOM 1400 O O . MET A 1 188 ? -18.432 -8.774 21.020 1.00 76.50 188 MET A O 1
ATOM 1404 N N . SER A 1 189 ? -17.409 -7.476 22.534 1.00 84.69 189 SER A N 1
ATOM 1405 C CA . SER A 1 189 ? -17.032 -6.405 21.614 1.00 84.69 189 SER A CA 1
ATOM 1406 C C . SER A 1 189 ? -15.544 -6.475 21.279 1.00 84.69 189 SER A C 1
ATOM 1408 O O . SER A 1 189 ? -14.710 -6.753 22.140 1.00 84.69 189 SER A O 1
ATOM 1410 N N . VAL A 1 190 ? -15.205 -6.140 20.033 1.00 87.31 190 VAL A N 1
ATOM 1411 C CA . VAL A 1 190 ? -13.826 -6.134 19.530 1.00 87.31 190 VAL A CA 1
ATOM 1412 C C . VAL A 1 190 ? -13.448 -4.731 19.062 1.00 87.31 190 VAL A C 1
ATOM 1414 O O . VAL A 1 190 ? -14.217 -4.086 18.351 1.00 87.31 190 VAL A O 1
ATOM 1417 N N . ALA A 1 191 ? -12.258 -4.260 19.420 1.00 89.44 191 ALA A N 1
ATOM 1418 C CA . ALA A 1 191 ? -11.617 -3.103 18.799 1.00 89.44 191 ALA A CA 1
ATOM 1419 C C . ALA A 1 191 ? -10.235 -3.493 18.277 1.00 89.44 191 ALA A C 1
ATOM 1421 O O . ALA A 1 191 ? -9.561 -4.339 18.862 1.00 89.44 191 ALA A O 1
ATOM 1422 N N . VAL A 1 192 ? -9.813 -2.885 17.173 1.00 87.44 192 VAL A N 1
ATOM 1423 C CA . VAL A 1 192 ? -8.511 -3.153 16.563 1.00 87.44 192 VAL A CA 1
ATOM 1424 C C . VAL A 1 192 ? -7.759 -1.848 16.379 1.00 87.44 192 VAL A C 1
ATOM 1426 O O . VAL A 1 192 ? -8.291 -0.884 15.832 1.00 87.44 192 VAL A O 1
ATOM 1429 N N . ALA A 1 193 ? -6.510 -1.839 16.830 1.00 86.88 193 ALA A N 1
ATOM 1430 C CA . ALA A 1 193 ? -5.527 -0.832 16.492 1.00 86.88 193 ALA A CA 1
ATOM 1431 C C . ALA A 1 193 ? -4.634 -1.377 15.383 1.00 86.88 193 ALA A C 1
ATOM 1433 O O . ALA A 1 193 ? -4.073 -2.463 15.505 1.00 86.88 193 ALA A O 1
ATOM 1434 N N . PHE A 1 194 ? -4.501 -0.609 14.315 1.00 84.06 194 PHE A N 1
ATOM 1435 C CA . PHE A 1 194 ? -3.657 -0.874 13.168 1.00 84.06 194 PHE A CA 1
ATOM 1436 C C . PHE A 1 194 ? -2.516 0.133 13.162 1.00 84.06 194 PHE A C 1
ATOM 1438 O O . PHE A 1 194 ? -2.732 1.344 13.066 1.00 84.06 194 PHE A O 1
ATOM 1445 N N . PHE A 1 195 ? -1.298 -0.372 13.286 1.00 82.81 195 PHE A N 1
ATOM 1446 C CA . PHE A 1 195 ? -0.092 0.426 13.372 1.00 82.81 195 PHE A CA 1
ATOM 1447 C C . PHE A 1 195 ? 0.811 0.138 12.179 1.00 82.81 195 PHE A C 1
ATOM 1449 O O . PHE A 1 195 ? 1.457 -0.906 12.113 1.00 82.81 195 PHE A O 1
ATOM 1456 N N . LYS A 1 196 ? 0.866 1.067 11.226 1.00 81.62 196 LYS A N 1
ATOM 1457 C CA . LYS A 1 196 ? 1.735 0.981 10.048 1.00 81.62 196 LYS A CA 1
ATOM 1458 C C . LYS A 1 196 ? 3.027 1.737 10.325 1.00 81.62 196 LYS A C 1
ATOM 1460 O O . LYS A 1 196 ? 2.998 2.943 10.552 1.00 81.62 196 LYS A O 1
ATOM 1465 N N . GLN A 1 197 ? 4.160 1.048 10.269 1.00 80.25 197 GLN A N 1
ATOM 1466 C CA . GLN A 1 197 ? 5.487 1.644 10.383 1.00 80.25 197 GLN A CA 1
ATOM 1467 C C . GLN A 1 197 ? 6.221 1.513 9.057 1.00 80.25 197 GLN A C 1
ATOM 1469 O O . GLN A 1 197 ? 6.576 0.409 8.662 1.00 80.25 197 GLN A O 1
ATOM 1474 N N . VAL A 1 198 ? 6.477 2.633 8.392 1.00 83.81 198 VAL A N 1
ATOM 1475 C CA . VAL A 1 198 ? 7.256 2.694 7.152 1.00 83.81 198 VAL A CA 1
ATOM 1476 C C . VAL A 1 198 ? 8.703 3.013 7.501 1.00 83.81 198 VAL A C 1
ATOM 1478 O O . VAL A 1 198 ? 8.976 4.066 8.078 1.00 83.81 198 VAL A O 1
ATOM 1481 N N . PHE A 1 199 ? 9.625 2.110 7.175 1.00 84.88 199 PHE A N 1
ATOM 1482 C CA . PHE A 1 199 ? 11.062 2.328 7.353 1.00 84.88 199 PHE A CA 1
ATOM 1483 C C . PHE A 1 199 ? 11.638 3.134 6.198 1.00 84.88 199 PHE A C 1
ATOM 1485 O O . PHE A 1 199 ? 12.436 4.034 6.425 1.00 84.88 199 PHE A O 1
ATOM 1492 N N . TYR A 1 200 ? 11.235 2.817 4.976 1.00 88.38 200 TYR A N 1
ATOM 1493 C CA . TYR A 1 200 ? 11.604 3.554 3.776 1.00 88.38 200 TYR A CA 1
ATOM 1494 C C . TYR A 1 200 ? 10.554 3.298 2.692 1.00 88.38 200 TYR A C 1
ATOM 1496 O O . TYR A 1 200 ? 9.849 2.292 2.718 1.00 88.38 200 TYR A O 1
ATOM 1504 N N . SER A 1 201 ? 10.437 4.205 1.741 1.00 91.25 201 SER A N 1
ATOM 1505 C CA . SER A 1 201 ? 9.693 4.059 0.502 1.00 91.25 201 SER A CA 1
ATOM 1506 C C . SER A 1 201 ? 10.665 4.014 -0.669 1.00 91.25 201 SER A C 1
ATOM 1508 O O . SER A 1 201 ? 11.676 4.718 -0.706 1.00 91.25 201 SER A O 1
ATOM 1510 N N . VAL A 1 202 ? 10.325 3.213 -1.669 1.00 92.94 202 VAL A N 1
ATOM 1511 C CA . VAL A 1 202 ? 11.008 3.221 -2.960 1.00 92.94 202 VAL A CA 1
ATOM 1512 C C . VAL A 1 202 ? 10.055 3.798 -3.987 1.00 92.94 202 VAL A C 1
ATOM 1514 O O . VAL A 1 202 ? 8.927 3.323 -4.132 1.00 92.94 202 VAL A O 1
ATOM 1517 N N . VAL A 1 203 ? 10.497 4.847 -4.668 1.00 93.25 203 VAL A N 1
ATOM 1518 C CA . VAL A 1 203 ? 9.714 5.596 -5.648 1.00 93.25 203 VAL A CA 1
ATOM 1519 C C . VAL A 1 203 ? 10.262 5.305 -7.035 1.00 93.25 203 VAL A C 1
ATOM 1521 O O . VAL A 1 203 ? 11.465 5.385 -7.256 1.00 93.25 203 VAL A O 1
ATOM 1524 N N . PHE A 1 204 ? 9.375 4.972 -7.959 1.00 91.94 204 PHE A N 1
ATOM 1525 C CA . PHE A 1 204 ? 9.638 4.938 -9.387 1.00 91.94 204 PHE A CA 1
ATOM 1526 C C . PHE A 1 204 ? 9.407 6.334 -9.970 1.00 91.94 204 PHE A C 1
ATOM 1528 O O . PHE A 1 204 ? 8.361 6.956 -9.731 1.00 91.94 204 PHE A O 1
ATOM 1535 N N . ASP A 1 205 ? 10.390 6.830 -10.719 1.00 91.69 205 ASP A N 1
ATOM 1536 C CA . ASP A 1 205 ? 10.280 8.116 -11.395 1.00 91.69 205 ASP A CA 1
ATOM 1537 C C . ASP A 1 205 ? 9.133 8.072 -12.400 1.00 91.69 205 ASP A C 1
ATOM 1539 O O . ASP A 1 205 ? 8.960 7.122 -13.160 1.00 91.69 205 ASP A O 1
ATOM 1543 N N . THR A 1 206 ? 8.302 9.111 -12.375 1.00 86.81 206 THR A N 1
ATOM 1544 C CA . THR A 1 206 ? 7.115 9.150 -13.229 1.00 86.81 206 THR A CA 1
ATOM 1545 C C . THR A 1 206 ? 7.546 9.235 -14.689 1.00 86.81 206 THR A C 1
ATOM 1547 O O . THR A 1 206 ? 8.241 10.191 -15.042 1.00 86.81 206 THR A O 1
ATOM 1550 N N . PRO A 1 207 ? 7.141 8.277 -15.539 1.00 86.12 207 PRO A N 1
ATOM 1551 C CA . PRO A 1 207 ? 7.481 8.315 -16.947 1.00 86.12 207 PRO A CA 1
ATOM 1552 C C . PRO A 1 207 ? 6.831 9.546 -17.575 1.00 86.12 207 PRO A C 1
ATOM 1554 O O . PRO A 1 207 ? 5.677 9.873 -17.290 1.00 86.12 207 PRO A O 1
ATOM 1557 N N . THR A 1 208 ? 7.580 10.242 -18.425 1.00 83.19 208 THR A N 1
ATOM 1558 C CA . THR A 1 208 ? 7.079 11.418 -19.152 1.00 83.19 208 THR A CA 1
ATOM 1559 C C . THR A 1 208 ? 6.042 11.039 -20.204 1.00 83.19 208 THR A C 1
ATOM 1561 O O . THR A 1 208 ? 5.260 11.889 -20.624 1.00 83.19 208 THR A O 1
ATOM 1564 N N . ASP A 1 209 ? 6.019 9.768 -20.609 1.00 84.38 209 ASP A N 1
ATOM 1565 C CA . ASP A 1 209 ? 5.119 9.231 -21.612 1.00 84.38 209 ASP A CA 1
ATOM 1566 C C . ASP A 1 209 ? 4.710 7.783 -21.282 1.00 84.38 209 ASP A C 1
ATOM 1568 O O . ASP A 1 209 ? 5.571 6.980 -20.923 1.00 84.38 209 ASP A O 1
ATOM 1572 N N . PRO A 1 210 ? 3.433 7.389 -21.442 1.00 84.19 210 PRO A N 1
ATOM 1573 C CA . PRO A 1 210 ? 2.991 6.028 -21.141 1.00 84.19 210 PRO A CA 1
ATOM 1574 C C . PRO A 1 210 ? 3.693 4.940 -21.962 1.00 84.19 210 PRO A C 1
ATOM 1576 O O . PRO A 1 210 ? 3.779 3.813 -21.487 1.00 84.19 210 PRO A O 1
ATOM 1579 N N . SER A 1 211 ? 4.209 5.235 -23.164 1.00 88.62 211 SER A N 1
ATOM 1580 C CA . SER A 1 211 ? 4.928 4.229 -23.958 1.00 88.62 211 SER A CA 1
ATOM 1581 C C . SER A 1 211 ? 6.382 4.031 -23.509 1.00 88.62 211 SER A C 1
ATOM 1583 O O . SER A 1 211 ? 6.976 3.003 -23.821 1.00 88.62 211 SER A O 1
ATOM 1585 N N . SER A 1 212 ? 6.958 4.960 -22.731 1.00 89.12 212 SER A N 1
ATOM 1586 C CA . SER A 1 212 ? 8.385 4.934 -22.372 1.00 89.12 212 SER A CA 1
ATOM 1587 C C . SER A 1 212 ? 8.762 3.845 -21.366 1.00 89.12 212 SER A C 1
ATOM 1589 O O . SER A 1 212 ? 9.937 3.679 -21.057 1.00 89.12 212 SER A O 1
ATOM 1591 N N . VAL A 1 213 ? 7.779 3.134 -20.809 1.00 89.75 213 VAL A N 1
ATOM 1592 C CA . VAL A 1 213 ? 7.992 2.019 -19.870 1.00 89.75 213 VAL A CA 1
ATOM 1593 C C . VAL A 1 213 ? 8.180 0.672 -20.574 1.00 89.75 213 VAL A C 1
ATOM 1595 O O . VAL A 1 213 ? 8.575 -0.301 -19.921 1.00 89.75 213 VAL A O 1
ATOM 1598 N N . PHE A 1 214 ? 7.892 0.606 -21.876 1.00 92.12 214 PHE A N 1
ATOM 1599 C CA . PHE A 1 214 ? 8.030 -0.583 -22.716 1.00 92.12 214 PHE A CA 1
ATOM 1600 C C . PHE A 1 214 ? 9.338 -0.536 -23.497 1.00 92.12 214 PHE A C 1
ATOM 1602 O O . PHE A 1 214 ? 9.823 0.543 -23.842 1.00 92.12 214 PHE A O 1
ATOM 1609 N N . ALA A 1 215 ? 9.914 -1.705 -23.768 1.00 91.50 215 ALA A N 1
ATOM 1610 C CA . ALA A 1 215 ? 11.114 -1.781 -24.587 1.00 91.50 215 ALA A CA 1
ATOM 1611 C C . ALA A 1 215 ? 10.829 -1.282 -26.026 1.00 91.50 215 ALA A C 1
ATOM 1613 O O . ALA A 1 215 ? 9.695 -1.398 -26.500 1.00 91.50 215 ALA A O 1
ATOM 1614 N N . PRO A 1 216 ? 11.821 -0.698 -26.729 1.00 87.94 216 PRO A N 1
ATOM 1615 C CA . PRO A 1 216 ? 11.602 -0.090 -28.048 1.00 87.94 216 PRO A CA 1
ATOM 1616 C C . PRO A 1 216 ? 11.107 -1.055 -29.135 1.00 87.94 216 PRO A C 1
ATOM 1618 O O . PRO A 1 216 ? 10.529 -0.602 -30.121 1.00 87.94 216 PRO A O 1
ATOM 1621 N N . ASP A 1 217 ? 11.365 -2.350 -28.956 1.00 88.56 217 ASP A N 1
ATOM 1622 C CA . ASP A 1 217 ? 11.047 -3.467 -29.847 1.00 88.56 217 ASP A CA 1
ATOM 1623 C C . ASP A 1 217 ? 9.687 -4.121 -29.560 1.00 88.56 217 ASP A C 1
ATOM 1625 O O . ASP A 1 217 ? 9.309 -5.062 -30.248 1.00 88.56 217 ASP A O 1
ATOM 1629 N N . VAL A 1 218 ? 8.929 -3.621 -28.580 1.00 90.75 218 VAL A N 1
ATOM 1630 C CA . VAL A 1 218 ? 7.587 -4.131 -28.277 1.00 90.75 218 VAL A CA 1
ATOM 1631 C C . VAL A 1 218 ? 6.603 -3.760 -29.383 1.00 90.75 218 VAL A C 1
ATOM 1633 O O . VAL A 1 218 ? 6.403 -2.579 -29.695 1.00 90.75 218 VAL A O 1
ATOM 1636 N N . ASP A 1 219 ? 5.926 -4.773 -29.918 1.00 91.19 219 ASP A N 1
ATOM 1637 C CA . ASP A 1 219 ? 4.913 -4.597 -30.946 1.00 91.19 219 ASP A CA 1
ATOM 1638 C C . ASP A 1 219 ? 3.574 -4.120 -30.372 1.00 91.19 219 ASP A C 1
ATOM 1640 O O . ASP A 1 219 ? 3.142 -4.482 -29.274 1.00 91.19 219 ASP A O 1
ATOM 1644 N N . LEU A 1 220 ? 2.842 -3.333 -31.168 1.00 93.19 220 LEU A N 1
ATOM 1645 C CA . LEU A 1 220 ? 1.491 -2.898 -30.798 1.00 93.19 220 LEU A CA 1
ATOM 1646 C C . LEU A 1 220 ? 0.541 -4.091 -30.590 1.00 93.19 220 LEU A C 1
ATOM 1648 O O . LEU A 1 220 ? -0.381 -3.998 -29.782 1.00 93.19 220 LEU A O 1
ATOM 1652 N N . ALA A 1 221 ? 0.748 -5.189 -31.322 1.00 94.12 221 ALA A N 1
ATOM 1653 C CA . ALA A 1 221 ? -0.049 -6.402 -31.180 1.00 94.12 221 ALA A CA 1
ATOM 1654 C C . ALA A 1 221 ? 0.102 -7.019 -29.780 1.00 94.12 221 ALA A C 1
ATOM 1656 O O . ALA A 1 221 ? -0.908 -7.357 -29.164 1.00 94.12 221 ALA A O 1
ATOM 1657 N N . ASP A 1 222 ? 1.325 -7.061 -29.243 1.00 93.06 222 ASP A N 1
ATOM 1658 C CA . ASP A 1 222 ? 1.599 -7.577 -27.898 1.00 93.06 222 ASP A CA 1
ATOM 1659 C C . ASP A 1 222 ? 0.934 -6.717 -26.822 1.00 93.06 222 ASP A C 1
ATOM 1661 O O . ASP A 1 222 ? 0.345 -7.239 -25.877 1.00 93.06 222 ASP A O 1
ATOM 1665 N N . ILE A 1 223 ? 0.959 -5.390 -26.995 1.00 93.62 223 ILE A N 1
ATOM 1666 C CA . ILE A 1 223 ? 0.262 -4.454 -26.103 1.00 93.62 223 ILE A CA 1
ATOM 1667 C C . ILE A 1 223 ? -1.251 -4.691 -26.145 1.00 93.62 223 ILE A C 1
ATOM 1669 O O . ILE A 1 223 ? -1.876 -4.838 -25.097 1.00 93.62 223 ILE A O 1
ATOM 1673 N N . LYS A 1 224 ? -1.843 -4.773 -27.342 1.00 94.69 224 LYS A N 1
ATOM 1674 C CA . LYS A 1 224 ? -3.286 -5.006 -27.526 1.00 94.69 224 LYS A CA 1
ATOM 1675 C C . LYS A 1 224 ? -3.757 -6.357 -26.990 1.00 94.69 224 LYS A C 1
ATOM 1677 O O . LYS A 1 224 ? -4.921 -6.485 -26.637 1.00 94.69 224 LYS A O 1
ATOM 1682 N N . ALA A 1 225 ? -2.875 -7.352 -26.922 1.00 94.81 225 ALA A N 1
ATOM 1683 C CA . ALA A 1 225 ? -3.203 -8.667 -26.381 1.00 94.81 225 ALA A CA 1
ATOM 1684 C C . ALA A 1 225 ? -3.366 -8.673 -24.849 1.00 94.81 225 ALA A C 1
ATOM 1686 O O . ALA A 1 225 ? -3.943 -9.612 -24.300 1.00 94.81 225 ALA A O 1
ATOM 1687 N N . VAL A 1 226 ? -2.838 -7.664 -24.143 1.00 93.69 226 VAL A N 1
ATOM 1688 C CA . VAL A 1 226 ? -2.809 -7.646 -22.668 1.00 93.69 226 VAL A CA 1
ATOM 1689 C C . VAL A 1 226 ? -3.386 -6.386 -22.027 1.00 93.69 226 VAL A C 1
ATOM 1691 O O . VAL A 1 226 ? -3.563 -6.387 -20.804 1.00 93.69 226 VAL A O 1
ATOM 1694 N N . ILE A 1 227 ? -3.637 -5.344 -22.824 1.00 93.00 227 ILE A N 1
ATOM 1695 C CA . ILE A 1 227 ? -4.185 -4.046 -22.427 1.00 93.00 227 ILE A CA 1
ATOM 1696 C C . ILE A 1 227 ? -5.361 -3.700 -23.342 1.00 93.00 227 ILE A C 1
ATOM 1698 O O . ILE A 1 227 ? -5.196 -3.628 -24.561 1.00 93.00 227 ILE A O 1
ATOM 1702 N N . ASP A 1 228 ? -6.504 -3.395 -22.738 1.00 94.44 228 ASP A N 1
ATOM 1703 C CA . ASP A 1 228 ? -7.741 -2.959 -23.390 1.00 94.44 228 ASP A CA 1
ATOM 1704 C C . ASP A 1 228 ? -8.535 -2.014 -22.462 1.00 94.44 228 ASP A C 1
ATOM 1706 O O . ASP A 1 228 ? -8.014 -1.559 -21.440 1.00 94.44 228 ASP A O 1
ATOM 1710 N N . ASP A 1 229 ? -9.767 -1.671 -22.845 1.00 91.50 229 ASP A N 1
ATOM 1711 C CA . ASP A 1 229 ? -10.641 -0.766 -22.086 1.00 91.50 229 ASP A CA 1
ATOM 1712 C C . ASP A 1 229 ? -11.073 -1.354 -20.726 1.00 91.50 229 ASP A C 1
ATOM 1714 O O . ASP A 1 229 ? -11.244 -0.601 -19.768 1.00 91.50 229 ASP A O 1
ATOM 1718 N N . ASP A 1 230 ? -11.177 -2.681 -20.603 1.00 90.62 230 ASP A N 1
ATOM 1719 C CA . ASP A 1 230 ? -11.537 -3.372 -19.352 1.00 90.62 230 ASP A CA 1
ATOM 1720 C C . ASP A 1 230 ? -10.306 -3.655 -18.467 1.00 90.62 230 ASP A C 1
ATOM 1722 O O . ASP A 1 230 ? -10.409 -3.877 -17.257 1.00 90.62 230 ASP A O 1
ATOM 1726 N N . ASN A 1 231 ? -9.117 -3.645 -19.071 1.00 91.62 231 ASN A N 1
ATOM 1727 C CA . ASN A 1 231 ? -7.825 -3.905 -18.447 1.00 91.62 231 ASN A CA 1
ATOM 1728 C C . ASN A 1 231 ? -6.807 -2.801 -18.777 1.00 91.62 231 ASN A C 1
ATOM 1730 O O . ASN A 1 231 ? -5.719 -3.095 -19.297 1.00 91.62 231 ASN A O 1
ATOM 1734 N N . PRO A 1 232 ? -7.107 -1.528 -18.465 1.00 93.19 232 PRO A N 1
ATOM 1735 C CA . PRO A 1 232 ? -6.182 -0.444 -18.737 1.00 93.19 232 PRO A CA 1
ATOM 1736 C C . PRO A 1 232 ? -4.904 -0.608 -17.904 1.00 93.19 232 PRO A C 1
ATOM 1738 O O . PRO A 1 232 ? -4.938 -1.167 -16.802 1.00 93.19 232 PRO A O 1
ATOM 1741 N N . PRO A 1 233 ? -3.748 -0.124 -18.385 1.00 92.06 233 PRO A N 1
ATOM 1742 C CA . PRO A 1 233 ? -2.503 -0.287 -17.663 1.00 92.06 233 PRO A CA 1
ATOM 1743 C C . PRO A 1 233 ? -2.405 0.724 -16.521 1.00 92.06 233 PRO A C 1
ATOM 1745 O O . PRO A 1 233 ? -2.740 1.902 -16.659 1.00 92.06 233 PRO A O 1
ATOM 1748 N N . ALA A 1 234 ? -1.853 0.274 -15.404 1.00 89.81 234 ALA A N 1
ATOM 1749 C CA . ALA A 1 234 ? -1.415 1.098 -14.292 1.00 89.81 234 ALA A CA 1
ATOM 1750 C C . ALA A 1 234 ? 0.003 0.703 -13.880 1.00 89.81 234 ALA A C 1
ATOM 1752 O O . ALA A 1 234 ? 0.496 -0.373 -14.228 1.00 89.81 234 ALA A O 1
ATOM 1753 N N . TYR A 1 235 ? 0.664 1.576 -13.123 1.00 89.19 235 TYR A N 1
ATOM 1754 C CA . TYR A 1 235 ? 1.975 1.277 -12.570 1.00 89.19 235 TYR A CA 1
ATOM 1755 C C . TYR A 1 235 ? 2.051 1.564 -11.072 1.00 89.19 235 TYR A C 1
ATOM 1757 O O . TYR A 1 235 ? 1.369 2.440 -10.528 1.00 89.19 235 TYR A O 1
ATOM 1765 N N . VAL A 1 236 ? 2.931 0.826 -10.398 1.00 89.44 236 VAL A N 1
ATOM 1766 C CA . VAL A 1 236 ? 3.243 1.035 -8.984 1.00 89.44 236 VAL A CA 1
ATOM 1767 C C . VAL A 1 236 ? 4.240 2.182 -8.866 1.00 89.44 236 VAL A C 1
ATOM 1769 O O . VAL A 1 236 ? 5.430 2.016 -9.133 1.00 89.44 236 VAL A O 1
ATOM 1772 N N . ARG A 1 237 ? 3.763 3.366 -8.470 1.00 88.75 237 ARG A N 1
ATOM 1773 C CA . ARG A 1 237 ? 4.621 4.546 -8.310 1.00 88.75 237 ARG A CA 1
ATOM 1774 C C . ARG A 1 237 ? 5.537 4.418 -7.110 1.00 88.75 237 ARG A C 1
ATOM 1776 O O . ARG A 1 237 ? 6.705 4.776 -7.193 1.00 88.75 237 ARG A O 1
ATOM 1783 N N . SER A 1 238 ? 5.000 3.993 -5.978 1.00 88.31 238 SER A N 1
ATOM 1784 C CA . SER A 1 238 ? 5.789 3.880 -4.760 1.00 88.31 238 SER A CA 1
ATOM 1785 C C . SER A 1 238 ? 5.369 2.677 -3.951 1.00 88.31 238 SER A C 1
ATOM 1787 O O . SER A 1 238 ? 4.182 2.352 -3.876 1.00 88.31 238 SER A O 1
ATOM 1789 N N . VAL A 1 239 ? 6.359 2.054 -3.323 1.00 88.00 239 VAL A N 1
ATOM 1790 C CA . VAL A 1 239 ? 6.171 0.967 -2.370 1.00 88.00 239 VAL A CA 1
ATOM 1791 C C . VAL A 1 239 ? 6.776 1.393 -1.044 1.00 88.00 239 VAL A C 1
ATOM 1793 O O . VAL A 1 239 ? 7.963 1.703 -0.977 1.00 88.00 239 VAL A O 1
ATOM 1796 N N . ASP A 1 240 ? 5.955 1.406 -0.003 1.00 86.06 240 ASP A N 1
ATOM 1797 C CA . ASP A 1 240 ? 6.399 1.553 1.377 1.00 86.06 240 ASP A CA 1
ATOM 1798 C C . ASP A 1 240 ? 6.885 0.200 1.888 1.00 86.06 240 ASP A C 1
ATOM 1800 O O . ASP A 1 240 ? 6.142 -0.778 1.824 1.00 86.06 240 ASP A O 1
ATOM 1804 N N . TYR A 1 241 ? 8.097 0.164 2.431 1.00 84.12 241 TYR A N 1
ATOM 1805 C CA . TYR A 1 241 ? 8.693 -0.991 3.086 1.00 84.12 241 TYR A CA 1
ATOM 1806 C C . TYR A 1 241 ? 8.743 -0.745 4.588 1.00 84.12 241 TYR A C 1
ATOM 1808 O O . TYR A 1 241 ? 9.321 0.230 5.080 1.00 84.12 241 TYR A O 1
ATOM 1816 N N . GLY A 1 242 ? 8.142 -1.655 5.339 1.00 79.94 242 GLY A N 1
ATOM 1817 C CA . GLY A 1 242 ? 8.231 -1.657 6.785 1.00 79.94 242 GLY A CA 1
ATOM 1818 C C . GLY A 1 242 ? 7.439 -2.799 7.395 1.00 79.94 242 GLY A C 1
ATOM 1819 O O . GLY A 1 242 ? 7.499 -3.932 6.915 1.00 79.94 242 GLY A O 1
ATOM 1820 N N . ARG A 1 243 ? 6.719 -2.508 8.473 1.00 77.06 243 ARG A N 1
ATOM 1821 C CA . ARG A 1 243 ? 5.910 -3.504 9.175 1.00 77.06 243 ARG A CA 1
ATOM 1822 C C . ARG A 1 243 ? 4.577 -2.939 9.603 1.00 77.06 243 ARG A C 1
ATOM 1824 O O . ARG A 1 243 ? 4.411 -1.732 9.781 1.00 77.06 243 ARG A O 1
ATOM 1831 N N . ILE A 1 244 ? 3.634 -3.840 9.795 1.00 77.38 244 ILE A N 1
ATOM 1832 C CA . ILE A 1 244 ? 2.314 -3.539 10.323 1.00 77.38 244 ILE A CA 1
ATOM 1833 C C . ILE A 1 244 ? 2.135 -4.328 11.607 1.00 77.38 244 ILE A C 1
ATOM 1835 O O . ILE A 1 244 ? 2.446 -5.510 11.660 1.00 77.38 244 ILE A O 1
ATOM 1839 N N . ILE A 1 245 ? 1.657 -3.667 12.651 1.00 78.94 245 ILE A N 1
ATOM 1840 C CA . ILE A 1 245 ? 1.335 -4.290 13.929 1.00 78.94 245 ILE A CA 1
ATOM 1841 C C . ILE A 1 245 ? -0.148 -4.063 14.167 1.00 78.94 245 ILE A C 1
ATOM 1843 O O . ILE A 1 245 ? -0.626 -2.932 14.127 1.00 78.94 245 ILE A O 1
ATOM 1847 N N . MET A 1 246 ? -0.880 -5.138 14.404 1.00 80.00 246 MET A N 1
ATOM 1848 C CA . MET A 1 246 ? -2.289 -5.093 14.754 1.00 80.00 246 MET A CA 1
ATOM 1849 C C . MET A 1 246 ? -2.465 -5.545 16.190 1.00 80.00 246 MET A C 1
ATOM 1851 O O . MET A 1 246 ? -1.950 -6.590 16.580 1.00 80.00 246 MET A O 1
ATOM 1855 N N . VAL A 1 247 ? -3.205 -4.761 16.966 1.00 83.38 247 VAL A N 1
ATOM 1856 C CA . VAL A 1 247 ? -3.584 -5.097 18.336 1.00 83.38 247 VAL A CA 1
ATOM 1857 C C . VAL A 1 247 ? -5.097 -5.210 18.380 1.00 83.38 247 VAL A C 1
ATOM 1859 O O . VAL A 1 247 ? -5.804 -4.217 18.229 1.00 83.38 247 VAL A O 1
ATOM 1862 N N . LYS A 1 248 ? -5.589 -6.429 18.570 1.00 85.81 248 LYS A N 1
ATOM 1863 C CA . LYS A 1 248 ? -6.996 -6.730 18.817 1.00 85.81 248 LYS A CA 1
ATOM 1864 C C . LYS A 1 248 ? -7.243 -6.687 20.323 1.00 85.81 248 LYS A C 1
ATOM 1866 O O . LYS A 1 248 ? -6.537 -7.360 21.067 1.00 85.81 248 LYS A O 1
ATOM 1871 N N . MET A 1 249 ? -8.242 -5.925 20.747 1.00 87.75 249 MET A N 1
ATOM 1872 C CA . MET A 1 249 ? -8.762 -5.882 22.110 1.00 87.75 249 MET A CA 1
ATOM 1873 C C . MET A 1 249 ? -10.169 -6.471 22.122 1.00 87.75 249 MET A C 1
ATOM 1875 O O . MET A 1 249 ? -11.040 -5.999 21.390 1.00 87.75 249 MET A O 1
ATOM 1879 N N . GLU A 1 250 ? -10.385 -7.482 22.954 1.00 87.31 250 GLU A N 1
ATOM 1880 C CA . GLU A 1 250 ? -11.673 -8.152 23.142 1.00 87.31 250 GLU A CA 1
ATOM 1881 C C . GLU A 1 250 ? -12.155 -7.911 24.572 1.00 87.31 250 GLU A C 1
ATOM 1883 O O . GLU A 1 250 ? -11.425 -8.193 25.520 1.00 87.31 250 GLU A O 1
ATOM 1888 N N . THR A 1 251 ? -13.365 -7.375 24.727 1.00 86.56 251 THR A N 1
ATOM 1889 C CA . THR A 1 251 ? -13.973 -7.040 26.026 1.00 86.56 251 THR A CA 1
ATOM 1890 C C . THR A 1 251 ? -15.476 -7.322 26.012 1.00 86.56 251 THR A C 1
ATOM 1892 O O . THR A 1 251 ? -16.035 -7.649 24.965 1.00 86.56 251 THR A O 1
ATOM 1895 N N . SER A 1 252 ? -16.150 -7.173 27.153 1.00 76.94 252 SER A N 1
ATOM 1896 C CA . SER A 1 252 ? -17.599 -7.391 27.265 1.00 76.94 252 SER A CA 1
ATOM 1897 C C . SER A 1 252 ? -18.421 -6.498 26.314 1.00 76.94 252 SER A C 1
ATOM 1899 O O . SER A 1 252 ? -18.036 -5.375 25.972 1.00 76.94 252 SER A O 1
ATOM 1901 N N . SER A 1 253 ? -19.574 -6.991 25.849 1.00 65.31 253 SER A N 1
ATOM 1902 C CA . SER A 1 253 ? -20.378 -6.328 24.810 1.00 65.31 253 SER A CA 1
ATOM 1903 C C . SER A 1 253 ? -21.009 -4.983 25.200 1.00 65.31 253 SER A C 1
ATOM 1905 O O . SER A 1 253 ? -21.439 -4.251 24.305 1.00 65.31 253 SER A O 1
ATOM 1907 N N . SER A 1 254 ? -21.040 -4.619 26.487 1.00 72.06 254 SER A N 1
ATOM 1908 C CA . SER A 1 254 ? -21.651 -3.372 26.973 1.00 72.06 254 SER A CA 1
ATOM 1909 C C . SER A 1 254 ? -20.830 -2.108 26.694 1.00 72.06 254 SER A C 1
ATOM 1911 O O . SER A 1 254 ? -21.339 -1.001 26.882 1.00 72.06 254 SER A O 1
ATOM 1913 N N . GLU A 1 255 ? -19.585 -2.232 26.227 1.00 81.12 255 GLU A N 1
ATOM 1914 C CA . GLU A 1 255 ? -18.711 -1.073 26.041 1.00 81.12 255 GLU A CA 1
ATOM 1915 C C . GLU A 1 255 ? -19.005 -0.255 24.776 1.00 81.12 255 GLU A C 1
ATOM 1917 O O . GLU A 1 255 ? -19.189 -0.763 23.661 1.00 81.12 255 GLU A O 1
ATOM 1922 N N . THR A 1 256 ? -18.998 1.071 24.936 1.00 83.94 256 THR A N 1
ATOM 1923 C CA . THR A 1 256 ? -19.240 2.008 23.827 1.00 83.94 256 THR A CA 1
ATOM 1924 C C . THR A 1 256 ? -18.034 2.094 22.887 1.00 83.94 256 THR A C 1
ATOM 1926 O O . THR A 1 256 ? -16.894 1.908 23.311 1.00 83.94 256 THR A O 1
ATOM 1929 N N . LYS A 1 257 ? -18.268 2.457 21.614 1.00 84.62 257 LYS A N 1
ATOM 1930 C CA . LYS A 1 257 ? -17.201 2.705 20.621 1.00 84.62 257 LYS A CA 1
ATOM 1931 C C . LYS A 1 257 ? -16.112 3.635 21.169 1.00 84.62 257 LYS A C 1
ATOM 1933 O O . LYS A 1 257 ? -14.941 3.282 21.138 1.00 84.62 257 LYS A O 1
ATOM 1938 N N . MET A 1 258 ? -16.515 4.781 21.720 1.00 85.81 258 MET A N 1
ATOM 1939 C CA . MET A 1 258 ? -15.598 5.793 22.248 1.00 85.81 258 MET A CA 1
ATOM 1940 C C . MET A 1 258 ? -14.738 5.251 23.394 1.00 85.81 258 MET A C 1
ATOM 1942 O O . MET A 1 258 ? -13.533 5.482 23.411 1.00 85.81 258 MET A O 1
ATOM 1946 N N . SER A 1 259 ? -15.337 4.505 24.328 1.00 87.25 259 SER A N 1
ATOM 1947 C CA . SER A 1 259 ? -14.602 3.958 25.472 1.00 87.25 259 SER A CA 1
ATOM 1948 C C . SER A 1 259 ? -13.614 2.869 25.058 1.00 87.25 259 SER A C 1
ATOM 1950 O O . SER A 1 259 ? -12.484 2.867 25.534 1.00 87.25 259 SER A O 1
ATOM 1952 N N . MET A 1 260 ? -13.992 2.000 24.117 1.00 88.19 260 MET A N 1
ATOM 1953 C CA . MET A 1 260 ? -13.085 0.972 23.605 1.00 88.19 260 MET A CA 1
ATOM 1954 C C . MET A 1 260 ? -11.924 1.555 22.798 1.00 88.19 260 MET A C 1
ATOM 1956 O O . MET A 1 260 ? -10.780 1.152 22.986 1.00 88.19 260 MET A O 1
ATOM 1960 N N . GLU A 1 261 ? -12.201 2.504 21.902 1.00 89.50 261 GLU A N 1
ATOM 1961 C CA . GLU A 1 261 ? -11.160 3.148 21.096 1.00 89.50 261 GLU A CA 1
ATOM 1962 C C . GLU A 1 261 ? -10.220 3.984 21.974 1.00 89.50 261 GLU A C 1
ATOM 1964 O O . GLU A 1 261 ? -9.010 3.954 21.762 1.00 89.50 261 GLU A O 1
ATOM 1969 N N . GLY A 1 262 ? -10.749 4.668 22.997 1.00 85.88 262 GLY A N 1
ATOM 1970 C CA . GLY A 1 262 ? -9.963 5.400 23.993 1.00 85.88 262 GLY A CA 1
ATOM 1971 C C . GLY A 1 262 ? -9.055 4.490 24.823 1.00 85.88 262 GLY A C 1
ATOM 1972 O O . GLY A 1 262 ? -7.849 4.732 24.889 1.00 85.88 262 GLY A O 1
ATOM 1973 N N . ALA A 1 263 ? -9.608 3.407 25.377 1.00 86.50 263 ALA A N 1
ATOM 1974 C CA . ALA A 1 263 ? -8.858 2.402 26.129 1.00 86.50 263 ALA A CA 1
ATOM 1975 C C . ALA A 1 263 ? -7.738 1.774 25.282 1.00 86.50 263 ALA A C 1
ATOM 1977 O O . ALA A 1 263 ? -6.579 1.723 25.696 1.00 86.50 263 ALA A O 1
ATOM 1978 N N . LEU A 1 264 ? -8.044 1.373 24.045 1.00 87.50 264 LEU A N 1
ATOM 1979 C CA . LEU A 1 264 ? -7.048 0.790 23.150 1.00 87.50 264 LEU A CA 1
ATOM 1980 C C . LEU A 1 264 ? -5.989 1.812 22.713 1.00 87.50 264 LEU A C 1
ATOM 1982 O O . LEU A 1 264 ? -4.808 1.472 22.614 1.00 87.50 264 LEU A O 1
ATOM 1986 N N . LYS A 1 265 ? -6.365 3.079 22.504 1.00 85.06 265 LYS A N 1
ATOM 1987 C CA . LYS A 1 265 ? -5.416 4.166 22.223 1.00 85.06 265 LYS A CA 1
ATOM 1988 C C . LYS A 1 265 ? -4.445 4.385 23.378 1.00 85.06 265 LYS A C 1
ATOM 1990 O O . LYS A 1 265 ? -3.258 4.599 23.128 1.00 85.06 265 LYS A O 1
ATOM 1995 N N . GLN A 1 266 ? -4.929 4.317 24.616 1.00 80.94 266 GLN A N 1
ATOM 1996 C CA . GLN A 1 266 ? -4.107 4.464 25.815 1.00 80.94 266 GLN A CA 1
ATOM 1997 C C . GLN A 1 266 ? -3.022 3.382 25.887 1.00 80.94 266 GLN A C 1
ATOM 1999 O O . GLN A 1 266 ? -1.856 3.703 26.104 1.00 80.94 266 GLN A O 1
ATOM 2004 N N . VAL A 1 267 ? -3.374 2.120 25.624 1.00 77.56 267 VAL A N 1
ATOM 2005 C CA . VAL A 1 267 ? -2.408 1.007 25.648 1.00 77.56 267 VAL A CA 1
ATOM 2006 C C . VAL A 1 267 ? -1.413 1.084 24.479 1.00 77.56 267 VAL A C 1
ATOM 2008 O O . VAL A 1 267 ? -0.236 0.765 24.632 1.00 77.56 267 VAL A O 1
ATOM 2011 N N . THR A 1 268 ? -1.858 1.530 23.300 1.00 75.50 268 THR A N 1
ATOM 2012 C CA . THR A 1 268 ? -1.051 1.504 22.062 1.00 75.50 268 THR A CA 1
ATOM 2013 C C . THR A 1 268 ? -0.175 2.736 21.837 1.00 75.50 268 THR A C 1
ATOM 2015 O O . THR A 1 268 ? 0.814 2.647 21.113 1.00 75.50 268 THR A O 1
ATOM 2018 N N . SER A 1 269 ? -0.468 3.873 22.473 1.00 69.69 269 SER A N 1
ATOM 2019 C CA . SER A 1 269 ? 0.308 5.116 22.298 1.00 69.69 269 SER A CA 1
ATOM 2020 C C . SER A 1 269 ? 1.624 5.151 23.095 1.00 69.69 269 SER A C 1
ATOM 2022 O O . SER A 1 269 ? 2.309 6.172 23.105 1.00 69.69 269 SER A O 1
ATOM 2024 N N . GLY A 1 270 ? 2.013 4.036 23.724 1.00 54.97 270 GLY A N 1
ATOM 2025 C CA . GLY A 1 270 ? 3.350 3.841 24.282 1.00 54.97 270 GLY A CA 1
ATOM 2026 C C . GLY A 1 270 ? 3.603 4.590 25.582 1.00 54.97 270 GLY A C 1
ATOM 2027 O O . GLY A 1 270 ? 4.616 5.278 25.679 1.00 54.97 270 GLY A O 1
ATOM 2028 N N . GLY A 1 271 ? 2.704 4.454 26.564 1.00 42.09 271 GLY A N 1
ATOM 2029 C CA . GLY A 1 271 ? 2.954 4.951 27.918 1.00 42.09 271 GLY A CA 1
ATOM 2030 C C . GLY A 1 271 ? 3.371 6.418 27.935 1.00 42.09 271 GLY A C 1
ATOM 2031 O O . GLY A 1 271 ? 4.263 6.789 28.692 1.00 42.09 271 GLY A O 1
ATOM 2032 N N . VAL A 1 272 ? 2.763 7.253 27.076 1.00 34.03 272 VAL A N 1
ATOM 2033 C CA . VAL A 1 272 ? 2.687 8.675 27.401 1.00 34.03 272 VAL A CA 1
ATOM 2034 C C . VAL A 1 272 ? 2.115 8.677 28.804 1.00 34.03 272 VAL A C 1
ATOM 2036 O O . VAL A 1 272 ? 0.995 8.195 28.992 1.00 34.03 272 VAL A O 1
ATOM 2039 N N . ASP A 1 273 ? 2.909 9.131 29.770 1.00 36.06 273 ASP A N 1
ATOM 2040 C CA . ASP A 1 273 ? 2.394 9.644 31.022 1.00 36.06 273 ASP A CA 1
ATOM 2041 C C . ASP A 1 273 ? 1.376 10.701 30.612 1.00 36.06 273 ASP A C 1
ATOM 2043 O O . ASP A 1 273 ? 1.676 11.883 30.436 1.00 36.06 273 ASP A O 1
ATOM 2047 N N . VAL A 1 274 ? 0.140 10.263 30.393 1.00 35.53 274 VAL A N 1
ATOM 2048 C CA . VAL A 1 274 ? -1.011 11.113 30.554 1.00 35.53 274 VAL A CA 1
ATOM 2049 C C . VAL A 1 274 ? -1.001 11.350 32.056 1.00 35.53 274 VAL A C 1
ATOM 2051 O O . VAL A 1 274 ? -1.657 10.651 32.822 1.00 35.53 274 VAL A O 1
ATOM 2054 N N . ALA A 1 275 ? -0.148 12.287 32.480 1.00 35.53 275 ALA A N 1
ATOM 2055 C CA . ALA A 1 275 ? -0.001 12.807 33.830 1.00 35.53 275 ALA A CA 1
ATOM 2056 C C . ALA A 1 275 ? -1.259 13.614 34.203 1.00 35.53 275 ALA A C 1
ATOM 2058 O O . ALA A 1 275 ? -1.204 14.751 34.655 1.00 35.53 275 ALA A O 1
ATOM 2059 N N . GLY A 1 276 ? -2.419 13.031 33.928 1.00 39.97 276 GLY A N 1
ATOM 2060 C CA . GLY A 1 276 ? -3.714 13.670 33.890 1.00 39.97 276 GLY A CA 1
ATOM 2061 C C . GLY A 1 276 ? -4.774 12.594 33.761 1.00 39.97 276 GLY A C 1
ATOM 2062 O O . GLY A 1 276 ? -5.290 12.369 32.677 1.00 39.97 276 GLY A O 1
ATOM 2063 N N . SER A 1 277 ? -5.065 11.939 34.887 1.00 45.12 277 SER A N 1
ATOM 2064 C CA . SER A 1 277 ? -6.220 11.064 35.091 1.00 45.12 277 SER A CA 1
ATOM 2065 C C . SER A 1 277 ? -6.371 9.961 34.040 1.00 45.12 277 SER A C 1
ATOM 2067 O O . SER A 1 277 ? -7.038 10.139 33.021 1.00 45.12 277 SER A O 1
ATOM 2069 N N . VAL A 1 278 ? -5.859 8.764 34.341 1.00 53.88 278 VAL A N 1
ATOM 2070 C CA . VAL A 1 278 ? -6.466 7.557 33.767 1.00 53.88 278 VAL A CA 1
ATOM 2071 C C . VAL A 1 278 ? -7.948 7.627 34.123 1.00 53.88 278 VAL A C 1
ATOM 2073 O O . VAL A 1 278 ? -8.295 7.595 35.303 1.00 53.88 278 VAL A O 1
ATOM 2076 N N . ASP A 1 279 ? -8.815 7.807 33.126 1.00 64.06 279 ASP A N 1
ATOM 2077 C CA . ASP A 1 279 ? -10.249 7.651 33.334 1.00 64.06 279 ASP A CA 1
ATOM 2078 C C . ASP A 1 279 ? -10.435 6.253 33.937 1.00 64.06 279 ASP A C 1
ATOM 2080 O O . ASP A 1 279 ? -10.039 5.257 33.322 1.00 64.06 279 ASP A O 1
ATOM 2084 N N . GLY A 1 280 ? -10.964 6.170 35.162 1.00 74.12 280 GLY A N 1
ATOM 2085 C CA . GLY A 1 280 ? -11.156 4.895 35.858 1.00 74.12 280 GLY A CA 1
ATOM 2086 C C . GLY A 1 280 ? -11.942 3.900 35.003 1.00 74.12 280 GLY A C 1
ATOM 2087 O O . GLY A 1 280 ? -11.715 2.694 35.089 1.00 74.12 280 GLY A O 1
ATOM 2088 N N . LYS A 1 281 ? -12.779 4.409 34.090 1.00 79.50 281 LYS A N 1
ATOM 2089 C CA . LYS A 1 281 ? -13.476 3.612 33.088 1.00 79.50 281 LYS A CA 1
ATOM 2090 C C . LYS A 1 281 ? -12.527 2.927 32.099 1.00 79.50 281 LYS A C 1
ATOM 2092 O O . LYS A 1 281 ? -12.721 1.758 31.789 1.00 79.50 281 LYS A O 1
ATOM 2097 N N . TYR A 1 282 ? -11.502 3.611 31.591 1.00 85.25 282 TYR A N 1
ATOM 2098 C CA . TYR A 1 282 ? -10.555 3.009 30.643 1.00 85.25 282 TYR A CA 1
ATOM 2099 C C . TYR A 1 282 ? -9.672 1.966 31.316 1.00 85.25 282 TYR A C 1
ATOM 2101 O O . TYR A 1 282 ? -9.462 0.910 30.727 1.00 85.25 282 TYR A O 1
ATOM 2109 N N . ALA A 1 283 ? -9.227 2.213 32.554 1.00 81.25 283 ALA A N 1
ATOM 2110 C CA . ALA A 1 283 ? -8.515 1.205 33.342 1.00 81.25 283 ALA A CA 1
ATOM 2111 C C . ALA A 1 283 ? -9.352 -0.072 33.497 1.00 81.25 283 ALA A C 1
ATOM 2113 O O . ALA A 1 283 ? -8.891 -1.154 33.150 1.00 81.25 283 ALA A O 1
ATOM 2114 N N . GLN A 1 284 ? -10.619 0.065 33.901 1.00 83.12 284 GLN A N 1
ATOM 2115 C CA . GLN A 1 284 ? -11.530 -1.073 34.039 1.00 83.12 284 GLN A CA 1
ATOM 2116 C C . GLN A 1 284 ? -11.747 -1.833 32.726 1.00 83.12 284 GLN A C 1
ATOM 2118 O O . GLN A 1 284 ? -11.812 -3.061 32.738 1.00 83.12 284 GLN A O 1
ATOM 2123 N N . ILE A 1 285 ? -11.858 -1.133 31.592 1.00 86.81 285 ILE A N 1
ATOM 2124 C CA . ILE A 1 285 ? -11.976 -1.782 30.278 1.00 86.81 285 ILE A CA 1
ATOM 2125 C C . ILE A 1 285 ? -10.700 -2.559 29.962 1.00 86.81 285 ILE A C 1
ATOM 2127 O O . ILE A 1 285 ? -10.786 -3.716 29.558 1.00 86.81 285 ILE A O 1
ATOM 2131 N N . ILE A 1 286 ? -9.530 -1.947 30.154 1.00 84.69 286 ILE A N 1
ATOM 2132 C CA . ILE A 1 286 ? -8.227 -2.565 29.883 1.00 84.69 286 ILE A CA 1
ATOM 2133 C C . ILE A 1 286 ? -8.039 -3.824 30.739 1.00 84.69 286 ILE A C 1
ATOM 2135 O O . ILE A 1 286 ? -7.689 -4.868 30.193 1.00 84.69 286 ILE A O 1
ATOM 2139 N N . ASP A 1 287 ? -8.335 -3.753 32.038 1.00 84.19 287 ASP A N 1
ATOM 2140 C CA . ASP A 1 287 ? -8.171 -4.865 32.985 1.00 84.19 287 ASP A CA 1
ATOM 2141 C C . ASP A 1 287 ? -9.106 -6.047 32.684 1.00 84.19 287 ASP A C 1
ATOM 2143 O O . ASP A 1 287 ? -8.761 -7.203 32.928 1.00 84.19 287 ASP A O 1
ATOM 2147 N N . ASN A 1 288 ? -10.277 -5.769 32.105 1.00 85.81 288 ASN A N 1
ATOM 2148 C CA . ASN A 1 288 ? -11.257 -6.779 31.700 1.00 85.81 288 ASN A CA 1
ATOM 2149 C C . ASN A 1 288 ? -11.156 -7.161 30.214 1.00 85.81 288 ASN A C 1
ATOM 2151 O O . ASN A 1 288 ? -12.093 -7.744 29.661 1.00 85.81 288 ASN A O 1
ATOM 2155 N N . SER A 1 289 ? -10.053 -6.821 29.544 1.00 86.75 289 SER A N 1
ATOM 2156 C CA . SER A 1 289 ? -9.852 -7.111 28.124 1.00 86.75 289 SER A CA 1
ATOM 2157 C C . SER A 1 289 ? -8.812 -8.201 27.881 1.00 86.75 289 SER A C 1
ATOM 2159 O O . SER A 1 289 ? -7.839 -8.361 28.613 1.00 86.75 289 SER A O 1
ATOM 2161 N N . THR A 1 290 ? -8.990 -8.940 26.788 1.00 85.75 290 THR A N 1
ATOM 2162 C CA . THR A 1 290 ? -7.950 -9.803 26.216 1.00 85.75 290 THR A CA 1
ATOM 2163 C C . THR A 1 290 ? -7.317 -9.106 25.021 1.00 85.75 290 THR A C 1
ATOM 2165 O O . THR A 1 290 ? -8.025 -8.569 24.168 1.00 85.75 290 THR A O 1
ATOM 2168 N N . PHE A 1 291 ? -5.986 -9.136 24.940 1.00 83.81 291 PHE A N 1
ATOM 2169 C CA . PHE A 1 291 ? -5.240 -8.520 23.853 1.00 83.81 291 PHE A CA 1
ATOM 2170 C C . PHE A 1 291 ? -4.543 -9.574 22.992 1.00 83.81 291 PHE A C 1
ATOM 2172 O O . PHE A 1 291 ? -3.827 -10.446 23.485 1.00 83.81 291 PHE A O 1
ATOM 2179 N N . THR A 1 292 ? -4.725 -9.476 21.678 1.00 80.00 292 THR A N 1
ATOM 2180 C CA . THR A 1 292 ? -3.998 -10.275 20.685 1.00 80.00 292 THR A CA 1
ATOM 2181 C C . THR A 1 292 ? -3.190 -9.349 19.797 1.00 80.00 292 THR A C 1
ATOM 2183 O O . THR A 1 292 ? -3.730 -8.401 19.231 1.00 80.00 292 THR A O 1
ATOM 2186 N N . VAL A 1 293 ? -1.905 -9.638 19.643 1.00 78.00 293 VAL A N 1
ATOM 2187 C CA . VAL A 1 293 ? -0.993 -8.873 18.798 1.00 78.00 293 VAL A CA 1
ATOM 2188 C C . VAL A 1 293 ? -0.602 -9.717 17.601 1.00 78.00 293 VAL A C 1
ATOM 2190 O O . VAL A 1 293 ? -0.210 -10.874 17.759 1.00 78.00 293 VAL A O 1
ATOM 2193 N N . VAL A 1 294 ? -0.672 -9.124 16.413 1.00 75.25 294 VAL A N 1
ATOM 2194 C CA . VAL A 1 294 ? -0.153 -9.718 15.183 1.00 75.25 294 VAL A CA 1
ATOM 2195 C C . VAL A 1 294 ? 0.774 -8.729 14.494 1.00 75.25 294 VAL A C 1
ATOM 2197 O O . VAL A 1 294 ? 0.360 -7.619 14.166 1.00 75.25 294 VAL A O 1
ATOM 2200 N N . ALA A 1 295 ? 2.018 -9.136 14.259 1.00 73.94 295 ALA A N 1
ATOM 2201 C CA . ALA A 1 295 ? 2.951 -8.402 13.416 1.00 73.94 295 ALA A CA 1
ATOM 2202 C C . ALA A 1 295 ? 2.990 -9.009 12.004 1.00 73.94 295 ALA A C 1
ATOM 2204 O O . ALA A 1 295 ? 3.019 -10.226 11.840 1.00 73.94 295 ALA A O 1
ATOM 2205 N N . LEU A 1 296 ? 2.980 -8.138 10.998 1.00 71.69 296 LEU A N 1
ATOM 2206 C CA . LEU A 1 296 ? 3.102 -8.443 9.578 1.00 71.69 296 LEU A CA 1
ATOM 2207 C C . LEU A 1 296 ? 4.327 -7.723 9.008 1.00 71.69 296 LEU A C 1
ATOM 2209 O O . LEU A 1 296 ? 4.395 -6.489 9.038 1.00 71.69 296 LEU A O 1
ATOM 2213 N N . GLY A 1 297 ? 5.245 -8.497 8.435 1.00 62.91 297 GLY A N 1
ATOM 2214 C CA . GLY A 1 297 ? 6.451 -8.022 7.759 1.00 62.91 297 GLY A CA 1
ATOM 2215 C C . GLY A 1 297 ? 7.736 -8.136 8.591 1.00 62.91 297 GLY A C 1
ATOM 2216 O O . GLY A 1 297 ? 7.728 -7.909 9.802 1.00 62.91 297 GLY A O 1
ATOM 2217 N N . GLY A 1 298 ? 8.855 -8.450 7.925 1.00 52.88 298 GLY A N 1
ATOM 2218 C CA . GLY A 1 298 ? 10.158 -8.714 8.556 1.00 52.88 298 GLY A CA 1
ATOM 2219 C C . GLY A 1 298 ? 10.318 -10.163 9.047 1.00 52.88 298 GLY A C 1
ATOM 2220 O O . GLY A 1 298 ? 9.503 -11.026 8.748 1.00 52.88 298 GLY A O 1
ATOM 2221 N N . ASN A 1 299 ? 11.372 -10.447 9.825 1.00 39.03 299 ASN A N 1
ATOM 2222 C CA . ASN A 1 299 ? 11.760 -11.806 10.259 1.00 39.03 299 ASN A CA 1
ATOM 2223 C C . ASN A 1 299 ? 10.884 -12.414 11.385 1.00 39.03 299 ASN A C 1
ATOM 2225 O O . ASN A 1 299 ? 11.383 -13.196 12.193 1.00 39.03 299 ASN A O 1
ATOM 2229 N N . ALA A 1 300 ? 9.613 -12.016 11.502 1.00 42.47 300 ALA A N 1
ATOM 2230 C CA . ALA A 1 300 ? 8.702 -12.566 12.502 1.00 42.47 300 ALA A CA 1
ATOM 2231 C C . ALA A 1 300 ? 7.223 -12.306 12.155 1.00 42.47 300 ALA A C 1
ATOM 2233 O O . ALA A 1 300 ? 6.677 -11.262 12.521 1.00 42.47 300 ALA A O 1
ATOM 2234 N N . GLU A 1 301 ? 6.516 -13.298 11.604 1.00 46.81 301 GLU A N 1
ATOM 2235 C CA . GLU A 1 301 ? 5.119 -13.505 11.999 1.00 46.81 301 GLU A CA 1
ATOM 2236 C C . GLU A 1 301 ? 5.089 -13.936 13.476 1.00 46.81 301 GLU A C 1
ATOM 2238 O O . GLU A 1 301 ? 4.964 -15.110 13.819 1.00 46.81 301 GLU A O 1
ATOM 2243 N N . ALA A 1 302 ? 5.234 -12.976 14.388 1.00 50.81 302 ALA A N 1
ATOM 2244 C CA . ALA A 1 302 ? 5.007 -13.205 15.806 1.00 50.81 302 ALA A CA 1
ATOM 2245 C C . ALA A 1 302 ? 3.548 -12.871 16.121 1.00 50.81 302 ALA A C 1
ATOM 2247 O O . ALA A 1 302 ? 3.124 -11.714 16.055 1.00 50.81 302 ALA A O 1
ATOM 2248 N N . ALA A 1 303 ? 2.779 -13.897 16.473 1.00 50.53 303 ALA A N 1
ATOM 2249 C CA . ALA A 1 303 ? 1.505 -13.710 17.140 1.00 50.53 303 ALA A CA 1
ATOM 2250 C C . ALA A 1 303 ? 1.679 -13.986 18.630 1.00 50.53 303 ALA A C 1
ATOM 2252 O O . ALA A 1 303 ? 2.114 -15.072 19.010 1.00 50.53 303 ALA A O 1
ATOM 2253 N N . ALA A 1 304 ? 1.313 -13.018 19.461 1.00 58.38 304 ALA A N 1
ATOM 2254 C CA . ALA A 1 304 ? 1.300 -13.166 20.909 1.00 58.38 304 ALA A CA 1
ATOM 2255 C C . ALA A 1 304 ? -0.096 -12.825 21.433 1.00 58.38 304 ALA A C 1
ATOM 2257 O O . ALA A 1 304 ? -0.700 -11.833 21.025 1.00 58.38 304 ALA A O 1
ATOM 2258 N N . SER A 1 305 ? -0.608 -13.655 22.339 1.00 54.16 305 SER A N 1
ATOM 2259 C CA . SER A 1 305 ? -1.854 -13.401 23.062 1.00 54.16 305 SER A CA 1
ATOM 2260 C C . SER A 1 305 ? -1.525 -13.201 24.532 1.00 54.16 305 SER A C 1
ATOM 2262 O O . SER A 1 305 ? -0.792 -14.000 25.114 1.00 54.16 305 SER A O 1
ATOM 2264 N N . THR A 1 306 ? -2.055 -12.143 25.139 1.00 61.31 306 THR A N 1
ATOM 2265 C CA . THR A 1 306 ? -1.826 -11.832 26.551 1.00 61.31 306 THR A CA 1
ATOM 2266 C C . THR A 1 306 ? -3.054 -11.174 27.174 1.00 61.31 306 THR A C 1
ATOM 2268 O O . THR A 1 306 ? -3.825 -10.485 26.508 1.00 61.31 306 THR A O 1
ATOM 2271 N N . ARG A 1 307 ? -3.235 -11.385 28.480 1.00 55.34 307 ARG A N 1
ATOM 2272 C CA . ARG A 1 307 ? -4.193 -10.623 29.300 1.00 55.34 307 ARG A CA 1
ATOM 2273 C C . ARG A 1 307 ? -3.555 -9.397 29.960 1.00 55.34 307 ARG A C 1
ATOM 2275 O O . ARG A 1 307 ? -4.245 -8.651 30.634 1.00 55.34 307 ARG A O 1
ATOM 2282 N N . SER A 1 308 ? -2.243 -9.204 29.808 1.00 54.34 308 SER A N 1
ATOM 2283 C CA . SER A 1 308 ? -1.525 -8.081 30.415 1.00 54.34 308 SER A CA 1
ATOM 2284 C C . SER A 1 308 ? -1.328 -6.930 29.416 1.00 54.34 308 SER A C 1
ATOM 2286 O O . SER A 1 308 ? -0.970 -7.195 28.264 1.00 54.34 308 SER A O 1
ATOM 2288 N N . PRO A 1 309 ? -1.445 -5.656 29.846 1.00 49.53 309 PRO A N 1
ATOM 2289 C CA . PRO A 1 309 ? -1.126 -4.473 29.037 1.00 49.53 309 PRO A CA 1
ATOM 2290 C C . PRO A 1 309 ? 0.343 -4.368 28.596 1.00 49.53 309 PRO A C 1
ATOM 2292 O O . PRO A 1 309 ? 0.672 -3.480 27.810 1.00 49.53 309 PRO A O 1
ATOM 2295 N N . ALA A 1 310 ? 1.232 -5.271 29.038 1.00 52.22 310 ALA A N 1
ATOM 2296 C CA . ALA A 1 310 ? 2.638 -5.377 28.616 1.00 52.22 310 ALA A CA 1
ATOM 2297 C C . ALA A 1 310 ? 2.820 -5.822 27.140 1.00 52.22 310 ALA A C 1
ATOM 2299 O O . ALA A 1 310 ? 3.789 -6.479 26.759 1.00 52.22 310 ALA A O 1
ATOM 2300 N N . ILE A 1 311 ? 1.880 -5.434 26.279 1.00 52.94 311 ILE A N 1
ATOM 2301 C CA . ILE A 1 311 ? 1.856 -5.625 24.829 1.00 52.94 311 ILE A CA 1
ATOM 2302 C C . ILE A 1 311 ? 3.127 -5.066 24.187 1.00 52.94 311 ILE A C 1
ATOM 2304 O O . ILE A 1 311 ? 3.670 -5.667 23.260 1.00 52.94 311 ILE A O 1
ATOM 2308 N N . TRP A 1 312 ? 3.636 -3.943 24.705 1.00 49.47 312 TRP A N 1
ATOM 2309 C CA . TRP A 1 312 ? 4.804 -3.282 24.132 1.00 49.47 312 TRP A CA 1
ATOM 2310 C C . TRP A 1 312 ? 6.078 -4.125 24.244 1.00 49.47 312 TRP A C 1
ATOM 2312 O O . TRP A 1 312 ? 6.837 -4.173 23.283 1.00 49.47 312 TRP A O 1
ATOM 2322 N N . GLU A 1 313 ? 6.275 -4.862 25.342 1.00 46.16 313 GLU A N 1
ATOM 2323 C CA . GLU A 1 313 ? 7.445 -5.739 25.508 1.00 46.16 313 GLU A CA 1
ATOM 2324 C C . GLU A 1 313 ? 7.433 -6.910 24.509 1.00 46.16 313 GLU A C 1
ATOM 2326 O O . GLU A 1 313 ? 8.475 -7.292 23.971 1.00 46.16 313 GLU A O 1
ATOM 2331 N N . SER A 1 314 ? 6.243 -7.418 24.166 1.00 43.66 314 SER A N 1
ATOM 2332 C CA . SER A 1 314 ? 6.062 -8.433 23.114 1.00 43.66 314 SER A CA 1
ATOM 2333 C C . SER A 1 314 ? 6.286 -7.857 21.704 1.00 43.66 314 SER A C 1
ATOM 2335 O O . SER A 1 314 ? 6.897 -8.504 20.848 1.00 43.66 314 SER A O 1
ATOM 2337 N N . CYS A 1 315 ? 5.871 -6.608 21.467 1.00 42.91 315 CYS A N 1
ATOM 2338 C CA . CYS A 1 315 ? 6.143 -5.872 20.226 1.00 42.91 315 CYS A CA 1
ATOM 2339 C C . CYS A 1 315 ? 7.630 -5.498 20.063 1.00 42.91 315 CYS A C 1
ATOM 2341 O O . CYS A 1 315 ? 8.107 -5.380 18.935 1.00 42.91 315 CYS A O 1
ATOM 2343 N N . THR A 1 316 ? 8.378 -5.320 21.160 1.00 40.16 316 THR A N 1
ATOM 2344 C CA . THR A 1 316 ? 9.822 -5.036 21.124 1.00 40.16 316 THR A CA 1
ATOM 2345 C C . THR A 1 316 ? 10.681 -6.301 21.055 1.00 40.16 316 THR A C 1
ATOM 2347 O O . THR A 1 316 ? 11.712 -6.289 20.384 1.00 40.16 316 THR A O 1
ATOM 2350 N N . ASN A 1 317 ? 10.267 -7.424 21.649 1.00 34.53 317 ASN A N 1
ATOM 2351 C CA . ASN A 1 317 ? 11.035 -8.677 21.576 1.00 34.53 317 ASN A CA 1
ATOM 2352 C C . ASN A 1 317 ? 10.911 -9.389 20.216 1.00 34.53 317 ASN A C 1
ATOM 2354 O O . ASN A 1 317 ? 11.850 -10.041 19.775 1.00 34.53 317 ASN A O 1
ATOM 2358 N N . SER A 1 318 ? 9.826 -9.188 19.463 1.00 32.88 318 SER A N 1
ATOM 2359 C CA . SER A 1 318 ? 9.777 -9.603 18.044 1.00 32.88 318 SER A CA 1
ATOM 2360 C C . SER A 1 318 ? 10.699 -8.770 17.135 1.00 32.88 318 SER A C 1
ATOM 2362 O O . SER A 1 318 ? 10.926 -9.127 15.983 1.00 32.88 318 SER A O 1
ATOM 2364 N N . SER A 1 319 ? 11.285 -7.683 17.655 1.00 33.16 319 SER A N 1
ATOM 2365 C CA . SER A 1 319 ? 12.351 -6.920 16.993 1.00 33.16 319 SER A CA 1
ATOM 2366 C C . SER A 1 319 ? 13.766 -7.243 17.485 1.00 33.16 319 SER A C 1
ATOM 2368 O O . SER A 1 319 ? 14.732 -6.688 16.959 1.00 33.16 319 SER A O 1
ATOM 2370 N N . SER A 1 320 ? 13.931 -8.155 18.451 1.00 29.23 320 SER A N 1
ATOM 2371 C CA . SER A 1 320 ? 15.238 -8.458 19.035 1.00 29.23 320 SER A CA 1
ATOM 2372 C C . SER A 1 320 ? 15.968 -9.587 18.299 1.00 29.23 320 SER A C 1
ATOM 2374 O O . SER A 1 320 ? 16.132 -10.688 18.812 1.00 29.23 320 SER A O 1
ATOM 2376 N N . GLY A 1 321 ? 16.503 -9.252 17.123 1.00 26.25 321 GLY A N 1
ATOM 2377 C CA . GLY A 1 321 ? 17.853 -9.691 16.741 1.00 26.25 321 GLY A CA 1
ATOM 2378 C C . GLY A 1 321 ? 18.952 -8.874 17.445 1.00 26.25 321 GLY A C 1
ATOM 2379 O O . GLY A 1 321 ? 20.134 -9.161 17.302 1.00 26.25 321 GLY A O 1
ATOM 2380 N N . ALA A 1 322 ? 18.578 -7.865 18.238 1.00 26.64 322 ALA A N 1
ATOM 2381 C CA . ALA A 1 322 ? 19.476 -7.118 19.104 1.00 26.64 322 ALA A CA 1
ATOM 2382 C C . ALA A 1 322 ? 18.805 -6.908 20.468 1.00 26.64 322 ALA A C 1
ATOM 2384 O O . ALA A 1 322 ? 17.754 -6.276 20.564 1.00 26.64 322 ALA A O 1
ATOM 2385 N N . ARG A 1 323 ? 19.410 -7.454 21.529 1.00 24.86 323 ARG A N 1
ATOM 2386 C CA . ARG A 1 323 ? 19.110 -7.077 22.918 1.00 24.86 323 ARG A CA 1
ATOM 2387 C C . ARG A 1 323 ? 19.205 -5.555 23.038 1.00 24.86 323 ARG A C 1
ATOM 2389 O O . ARG A 1 323 ? 20.277 -5.028 22.755 1.00 24.86 323 ARG A O 1
ATOM 2396 N N . ASN A 1 324 ? 18.172 -4.869 23.536 1.00 32.03 324 ASN A N 1
ATOM 2397 C CA . ASN A 1 324 ? 18.442 -3.711 24.386 1.00 32.03 324 ASN A CA 1
ATOM 2398 C C . ASN A 1 324 ? 17.284 -3.311 25.307 1.00 32.03 324 ASN A C 1
ATOM 2400 O O . ASN A 1 324 ? 16.214 -2.883 24.880 1.00 32.03 324 ASN A O 1
ATOM 2404 N N . THR A 1 325 ? 17.569 -3.385 26.600 1.00 26.95 325 THR A N 1
ATOM 2405 C CA . THR A 1 325 ? 16.899 -2.663 27.675 1.00 26.95 325 THR A CA 1
ATOM 2406 C C . THR A 1 325 ? 17.212 -1.170 27.556 1.00 26.95 325 THR A C 1
ATOM 2408 O O . THR A 1 325 ? 18.377 -0.799 27.486 1.00 26.95 325 THR A O 1
ATOM 2411 N N . ARG A 1 326 ? 16.185 -0.311 27.593 1.00 29.25 326 ARG A N 1
ATOM 2412 C CA . ARG A 1 326 ? 16.293 1.159 27.727 1.0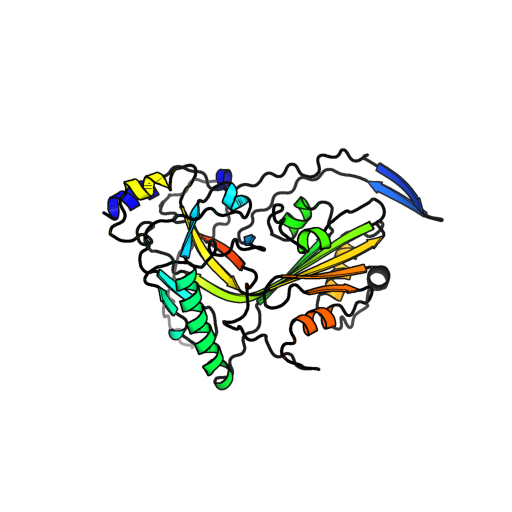0 29.25 326 ARG A CA 1
ATOM 2413 C C . ARG A 1 326 ? 17.202 1.843 26.690 1.00 29.25 326 ARG A C 1
ATOM 2415 O O . ARG A 1 326 ? 18.302 2.289 26.985 1.00 29.25 326 ARG A O 1
ATOM 2422 N N . GLY A 1 327 ? 16.681 2.027 25.481 1.00 24.75 327 GLY A N 1
ATOM 2423 C CA . GLY A 1 327 ? 17.286 2.908 24.484 1.00 24.75 327 GLY A CA 1
ATOM 2424 C C . GLY A 1 327 ? 16.513 2.860 23.176 1.00 24.75 327 GLY A C 1
ATOM 2425 O O . GLY A 1 327 ? 16.420 1.812 22.548 1.00 24.75 327 GLY A O 1
ATOM 2426 N N . ARG A 1 328 ? 15.922 3.990 22.772 1.00 32.12 328 ARG A N 1
ATOM 2427 C CA . ARG A 1 328 ? 15.265 4.181 21.470 1.00 32.12 328 ARG A CA 1
ATOM 2428 C C . ARG A 1 328 ? 16.316 4.166 20.350 1.00 32.12 328 ARG A C 1
ATOM 2430 O O . ARG A 1 328 ? 16.667 5.223 19.833 1.00 32.12 328 ARG A O 1
ATOM 2437 N N . THR A 1 329 ? 16.814 2.996 19.967 1.00 31.12 329 THR A N 1
ATOM 2438 C CA . THR A 1 329 ? 17.622 2.857 18.749 1.00 31.12 329 THR A CA 1
ATOM 2439 C C . THR A 1 329 ? 16.692 2.484 17.587 1.00 31.12 329 THR A C 1
ATOM 2441 O O . THR A 1 329 ? 15.904 1.548 17.727 1.00 31.12 329 THR A O 1
ATOM 2444 N N . PRO A 1 330 ? 16.696 3.218 16.461 1.00 37.56 330 PRO A N 1
ATOM 2445 C CA . PRO A 1 330 ? 15.800 2.930 15.345 1.00 37.56 330 PRO A CA 1
ATOM 2446 C C . PRO A 1 330 ? 16.144 1.613 14.654 1.00 37.56 330 PRO A C 1
ATOM 2448 O O . PRO A 1 330 ? 17.307 1.217 14.589 1.00 37.56 330 PRO A O 1
ATOM 2451 N N . ALA A 1 331 ? 15.121 0.968 14.093 1.00 42.00 331 ALA A N 1
ATOM 2452 C CA . ALA A 1 331 ? 15.284 -0.220 13.268 1.00 42.00 331 ALA A CA 1
ATOM 2453 C C . ALA A 1 331 ? 16.170 0.088 12.050 1.00 42.00 331 ALA A C 1
ATOM 2455 O O . ALA A 1 331 ? 15.960 1.078 11.347 1.00 42.00 331 ALA A O 1
ATOM 2456 N N . ARG A 1 332 ? 17.158 -0.775 11.801 1.00 47.38 332 ARG A N 1
ATOM 2457 C CA . ARG A 1 332 ? 18.041 -0.685 10.639 1.00 47.38 332 ARG A CA 1
ATOM 2458 C C . ARG A 1 332 ? 17.422 -1.490 9.486 1.00 47.38 332 ARG A C 1
ATOM 2460 O O . ARG A 1 332 ? 17.187 -2.685 9.679 1.00 47.38 332 ARG A O 1
ATOM 2467 N N . PRO A 1 333 ? 17.108 -0.884 8.329 1.00 48.97 333 PRO A N 1
ATOM 2468 C CA . PRO A 1 333 ? 16.611 -1.636 7.181 1.00 48.97 333 PRO A CA 1
ATOM 2469 C C . PRO A 1 333 ? 17.690 -2.622 6.714 1.00 48.97 333 PRO A C 1
ATOM 2471 O O . PRO A 1 333 ? 18.830 -2.224 6.502 1.00 48.97 333 PRO A O 1
ATOM 2474 N N . SER A 1 334 ? 17.353 -3.909 6.604 1.00 41.72 334 SER A N 1
ATOM 2475 C CA . SER A 1 334 ? 18.289 -4.967 6.197 1.00 41.72 334 SER A CA 1
ATOM 2476 C C . SER A 1 334 ? 17.917 -5.521 4.817 1.00 41.72 334 SER A C 1
ATOM 2478 O O . SER A 1 334 ? 16.729 -5.779 4.610 1.00 41.72 334 SER A O 1
ATOM 2480 N N . PRO A 1 335 ? 18.895 -5.779 3.928 1.00 37.41 335 PRO A N 1
ATOM 2481 C CA . PRO A 1 335 ? 18.673 -6.476 2.655 1.00 37.41 335 PRO A CA 1
ATOM 2482 C C . PRO A 1 335 ? 18.239 -7.947 2.835 1.00 37.41 335 PRO A C 1
ATOM 2484 O O . PRO A 1 335 ? 17.622 -8.527 1.954 1.00 37.41 335 PRO A O 1
ATOM 2487 N N . THR A 1 336 ? 18.487 -8.562 3.999 1.00 31.03 336 THR A N 1
ATOM 2488 C CA . THR A 1 336 ? 18.155 -9.978 4.272 1.00 31.03 336 THR A CA 1
ATOM 2489 C C . THR A 1 336 ? 16.790 -10.210 4.933 1.00 31.03 336 THR A C 1
ATOM 2491 O O . THR A 1 336 ? 16.461 -11.345 5.280 1.00 31.03 336 THR A O 1
ATOM 2494 N N . GLN A 1 337 ? 15.976 -9.169 5.149 1.00 32.44 337 GLN A N 1
ATOM 2495 C CA . GLN A 1 337 ? 14.644 -9.334 5.748 1.00 32.44 337 GLN A CA 1
ATOM 2496 C C . GLN A 1 337 ? 13.596 -9.733 4.691 1.00 32.44 337 GLN A C 1
ATOM 2498 O O . GLN A 1 337 ? 13.214 -8.933 3.839 1.00 32.44 337 GLN A O 1
ATOM 2503 N N . SER A 1 338 ? 13.110 -10.975 4.785 1.00 29.88 338 SER A N 1
ATOM 2504 C CA . SER A 1 338 ? 11.948 -11.509 4.048 1.00 29.88 338 SER A CA 1
ATOM 2505 C C . SER A 1 338 ? 10.630 -10.819 4.470 1.00 29.88 338 SER A C 1
ATOM 2507 O O . SER A 1 338 ? 10.568 -10.232 5.554 1.00 29.88 338 SER A O 1
ATOM 2509 N N . PRO A 1 339 ? 9.593 -10.820 3.608 1.00 36.31 339 PRO A N 1
ATOM 2510 C CA . PRO A 1 339 ? 9.086 -9.594 3.003 1.00 36.31 339 PRO A CA 1
ATOM 2511 C C . PRO A 1 339 ? 8.581 -8.575 4.037 1.00 36.31 339 PRO A C 1
ATOM 2513 O O . PRO A 1 339 ? 7.750 -8.864 4.893 1.00 36.31 339 PRO A O 1
ATOM 2516 N N . PHE A 1 340 ? 9.032 -7.331 3.908 1.00 39.91 340 PHE A N 1
ATOM 2517 C CA . PHE A 1 340 ? 8.368 -6.174 4.508 1.00 39.91 340 PHE A CA 1
ATOM 2518 C C . PHE A 1 340 ? 6.892 -6.108 4.077 1.00 39.91 340 PHE A C 1
ATOM 2520 O O . PHE A 1 340 ? 6.556 -6.488 2.949 1.00 39.91 340 PHE A O 1
ATOM 2527 N N . SER A 1 341 ? 6.013 -5.574 4.932 1.00 36.78 341 SER A N 1
ATOM 2528 C CA . SER A 1 341 ? 4.661 -5.231 4.488 1.00 36.78 341 SER A CA 1
ATOM 2529 C C . SER A 1 341 ? 4.755 -4.128 3.430 1.00 36.78 341 SER A C 1
ATOM 2531 O O . SER A 1 341 ? 5.478 -3.147 3.619 1.00 36.78 341 SER A O 1
ATOM 2533 N N . ARG A 1 342 ? 4.072 -4.314 2.291 1.00 48.03 342 ARG A N 1
ATOM 2534 C CA . ARG A 1 342 ? 4.112 -3.391 1.148 1.00 48.03 342 ARG A CA 1
ATOM 2535 C C . ARG A 1 342 ? 2.822 -2.586 1.112 1.00 48.03 342 ARG A C 1
ATOM 2537 O O . ARG A 1 342 ? 1.752 -3.127 0.882 1.00 48.03 342 ARG A O 1
ATOM 2544 N N . THR A 1 343 ? 2.895 -1.278 1.326 1.00 49.44 343 THR A N 1
ATOM 2545 C CA . THR A 1 343 ? 1.781 -0.398 0.928 1.00 49.44 343 THR A CA 1
ATOM 2546 C C . THR A 1 343 ? 2.133 0.248 -0.388 1.00 49.44 343 THR A C 1
ATOM 2548 O O . THR A 1 343 ? 3.253 0.730 -0.546 1.00 49.44 343 THR A O 1
ATOM 2551 N N . THR A 1 344 ? 1.197 0.256 -1.327 1.00 51.00 344 THR A N 1
ATOM 2552 C CA . THR A 1 344 ? 1.458 0.803 -2.651 1.00 51.00 344 THR A CA 1
ATOM 2553 C C . THR A 1 344 ? 0.578 1.982 -2.950 1.00 51.00 344 THR A C 1
ATOM 2555 O O . THR A 1 344 ? -0.628 1.943 -2.718 1.00 51.00 344 THR A O 1
ATOM 2558 N N . ARG A 1 345 ? 1.193 2.995 -3.554 1.00 51.44 345 ARG A N 1
ATOM 2559 C CA . ARG A 1 345 ? 0.462 4.034 -4.259 1.00 51.44 345 ARG A CA 1
ATOM 2560 C C . ARG A 1 345 ? 0.527 3.740 -5.745 1.00 51.44 345 ARG A C 1
ATOM 2562 O O . ARG A 1 345 ? 1.611 3.666 -6.333 1.00 51.44 345 ARG A O 1
ATOM 2569 N N . LEU A 1 346 ? -0.643 3.567 -6.338 1.00 49.44 346 LEU A N 1
ATOM 2570 C CA . LEU A 1 346 ? -0.794 3.409 -7.775 1.00 49.44 346 LEU A CA 1
ATOM 2571 C C . LEU A 1 346 ? -0.963 4.790 -8.392 1.00 49.44 346 LEU A C 1
ATOM 2573 O O . LEU A 1 346 ? -1.647 5.647 -7.833 1.00 49.44 346 LEU A O 1
ATOM 2577 N N . GLN A 1 347 ? -0.312 5.018 -9.527 1.00 42.91 347 GLN A N 1
ATOM 2578 C CA . GLN A 1 347 ? -0.513 6.240 -10.290 1.00 42.91 347 GLN A CA 1
ATOM 2579 C C . GLN A 1 347 ? -0.863 5.899 -11.736 1.00 42.91 347 GLN A C 1
ATOM 2581 O O . GLN A 1 347 ? -0.340 4.952 -12.322 1.00 42.91 347 GLN A O 1
ATOM 2586 N N . ARG A 1 348 ? -1.796 6.678 -12.284 1.00 47.00 348 ARG A N 1
ATOM 2587 C CA . ARG A 1 348 ? -2.292 6.562 -13.654 1.00 47.00 348 ARG A CA 1
ATOM 2588 C C . ARG A 1 348 ? -1.441 7.409 -14.598 1.00 47.00 348 ARG A C 1
ATOM 2590 O O . ARG A 1 348 ? -1.007 8.502 -14.232 1.00 47.00 348 ARG A O 1
ATOM 2597 N N . SER A 1 349 ? -1.268 6.947 -15.833 1.00 32.66 349 SER A N 1
ATOM 2598 C CA . SER A 1 349 ? -0.845 7.800 -16.944 1.00 32.66 349 SER A CA 1
ATOM 2599 C C . SER A 1 349 ? -2.065 8.528 -17.523 1.00 32.66 349 SER A C 1
ATOM 2601 O O . SER A 1 349 ? -2.665 8.064 -18.490 1.00 32.66 349 SER A O 1
ATOM 2603 N N . ASP A 1 350 ? -2.483 9.639 -16.917 1.00 31.36 350 ASP A N 1
ATOM 2604 C CA . ASP A 1 350 ? -3.519 10.500 -17.502 1.00 31.36 350 ASP A CA 1
ATOM 2605 C C . ASP A 1 350 ? -2.855 11.624 -18.304 1.00 31.36 350 ASP A C 1
ATOM 2607 O O . ASP A 1 350 ? -2.072 12.404 -17.766 1.00 31.36 350 ASP A O 1
ATOM 2611 N N . SER A 1 351 ? -3.146 11.706 -19.604 1.00 29.33 351 SER A N 1
ATOM 2612 C CA . SER A 1 351 ? -2.635 12.760 -20.498 1.00 29.33 351 SER A CA 1
ATOM 2613 C C . SER A 1 351 ? -3.764 13.473 -21.245 1.00 29.33 351 SER A C 1
ATOM 2615 O O . SER A 1 351 ? -3.671 13.736 -22.440 1.00 29.33 351 SER A O 1
ATOM 2617 N N . ARG A 1 352 ? -4.854 13.823 -20.545 1.00 28.80 352 ARG A N 1
ATOM 2618 C CA . ARG A 1 352 ? -5.867 14.743 -21.086 1.00 28.80 352 ARG A CA 1
ATOM 2619 C C . ARG A 1 352 ? -5.712 16.143 -20.503 1.00 28.80 352 ARG A C 1
ATOM 2621 O O . ARG A 1 352 ? -5.813 16.358 -19.301 1.00 28.80 352 ARG A O 1
ATOM 2628 N N . ARG A 1 353 ? -5.517 17.113 -21.397 1.00 26.62 353 ARG A N 1
ATOM 2629 C CA . ARG A 1 353 ? -5.691 18.544 -21.139 1.00 26.62 353 ARG A CA 1
ATOM 2630 C C . ARG A 1 353 ? -7.187 18.841 -21.305 1.00 26.62 353 ARG A C 1
ATOM 2632 O O . ARG A 1 353 ? -7.658 18.904 -22.435 1.00 26.62 353 ARG A O 1
ATOM 2639 N N . THR A 1 354 ? -7.946 18.973 -20.220 1.00 27.38 354 THR A N 1
ATOM 2640 C CA . THR A 1 354 ? -9.373 19.348 -20.286 1.00 27.38 354 THR A CA 1
ATOM 2641 C C . THR A 1 354 ? -9.625 20.682 -19.591 1.00 27.38 354 THR A C 1
ATOM 2643 O O . THR A 1 354 ? -9.320 20.850 -18.415 1.00 27.38 354 THR A O 1
ATOM 2646 N N . THR A 1 355 ? -10.173 21.629 -20.352 1.00 24.52 355 THR A N 1
ATOM 2647 C CA . THR A 1 355 ? -10.747 22.917 -19.927 1.00 24.52 355 THR A CA 1
ATOM 2648 C C . THR A 1 355 ? -12.020 22.717 -19.078 1.00 24.52 355 THR A C 1
ATOM 2650 O O . THR A 1 355 ? -12.624 21.644 -19.132 1.00 24.52 355 THR A O 1
ATOM 2653 N N . PRO A 1 356 ? -12.445 23.718 -18.279 1.00 26.81 356 PRO A N 1
ATOM 2654 C CA . PRO A 1 356 ? -13.280 23.492 -17.103 1.00 26.81 356 PRO A CA 1
ATOM 2655 C C . PRO A 1 356 ? -14.773 23.388 -17.436 1.00 26.81 356 PRO A C 1
ATOM 2657 O O . PRO A 1 356 ? -15.329 24.237 -18.129 1.00 26.81 356 PRO A O 1
ATOM 2660 N N . SER A 1 357 ? -15.438 22.395 -16.844 1.00 24.47 357 SER A N 1
ATOM 2661 C CA . SER A 1 357 ? -16.894 22.342 -16.697 1.00 24.47 357 SER A CA 1
ATOM 2662 C C . SER A 1 357 ? -17.230 22.313 -15.206 1.00 24.47 357 SER A C 1
ATOM 2664 O O . SER A 1 357 ? -16.635 21.560 -14.437 1.00 24.47 357 SER A O 1
ATOM 2666 N N . ARG A 1 358 ? -18.130 23.212 -14.800 1.00 27.08 358 ARG A N 1
ATOM 2667 C CA . ARG A 1 358 ? -18.533 23.484 -13.415 1.00 27.08 358 ARG A CA 1
ATOM 2668 C C . ARG A 1 358 ? -19.334 22.322 -12.810 1.00 27.08 358 ARG A C 1
ATOM 2670 O O . ARG A 1 358 ? -20.185 21.744 -13.474 1.00 27.08 358 ARG A O 1
ATOM 2677 N N . ASN A 1 359 ? -19.140 22.154 -11.499 1.00 25.61 359 ASN A N 1
ATOM 2678 C CA . ASN A 1 359 ? -19.935 21.394 -10.524 1.00 25.61 359 ASN A CA 1
ATOM 2679 C C . ASN A 1 359 ? -19.665 19.882 -10.405 1.00 25.61 359 ASN A C 1
ATOM 2681 O O . ASN A 1 359 ? -20.461 19.063 -10.842 1.00 25.61 359 ASN A O 1
ATOM 2685 N N . ALA A 1 360 ? -18.603 19.536 -9.674 1.00 23.45 360 ALA A N 1
ATOM 2686 C CA . ALA A 1 360 ? -18.591 18.507 -8.624 1.00 23.45 360 ALA A CA 1
ATOM 2687 C C . ALA A 1 360 ? -17.272 18.648 -7.845 1.00 23.45 360 ALA A C 1
ATOM 2689 O O . ALA A 1 360 ? -16.207 18.762 -8.444 1.00 23.45 360 ALA A O 1
ATOM 2690 N N . SER A 1 361 ? -17.340 18.714 -6.515 1.00 23.53 361 SER A N 1
ATOM 2691 C CA . SER A 1 361 ? -16.183 18.950 -5.643 1.00 23.53 361 SER A CA 1
ATOM 2692 C C . SER A 1 361 ? -15.263 17.724 -5.605 1.00 23.53 361 SER A C 1
ATOM 2694 O O . SER A 1 361 ? -15.415 16.853 -4.755 1.00 23.53 361 SER A O 1
ATOM 2696 N N . SER A 1 362 ? -14.306 17.669 -6.529 1.00 24.45 362 SER A N 1
ATOM 2697 C CA . SER A 1 362 ? -13.150 16.775 -6.505 1.00 24.45 362 SER A CA 1
ATOM 2698 C C . SER A 1 362 ? -11.952 17.493 -5.886 1.00 24.45 362 SER A C 1
ATOM 2700 O O . SER A 1 362 ? -11.494 18.494 -6.436 1.00 24.45 362 SER A O 1
ATOM 2702 N N . THR A 1 363 ? -11.378 16.964 -4.806 1.00 21.53 363 THR A N 1
ATOM 2703 C CA . THR A 1 363 ? -10.037 17.373 -4.360 1.00 21.53 363 THR A CA 1
ATOM 2704 C C . THR A 1 363 ? -9.001 16.457 -5.011 1.00 21.53 363 THR A C 1
ATOM 2706 O O . THR A 1 363 ? -8.401 15.599 -4.372 1.00 21.53 363 THR A O 1
ATOM 2709 N N . ILE A 1 364 ? -8.820 16.628 -6.321 1.00 22.77 364 ILE A N 1
ATOM 2710 C CA . ILE A 1 364 ? -7.566 16.301 -7.001 1.00 22.77 364 ILE A CA 1
ATOM 2711 C C . ILE A 1 364 ? -6.753 17.590 -6.920 1.00 22.77 364 ILE A C 1
ATOM 2713 O O . ILE A 1 364 ? -7.143 18.600 -7.498 1.00 22.77 364 ILE A O 1
ATOM 2717 N N . THR A 1 365 ? -5.674 17.598 -6.141 1.00 21.69 365 THR A N 1
ATOM 2718 C CA . THR A 1 365 ? -4.818 18.781 -6.008 1.00 21.69 365 THR A CA 1
ATOM 2719 C C . THR A 1 365 ? -4.158 19.094 -7.351 1.00 21.69 365 THR A C 1
ATOM 2721 O O . THR A 1 365 ? -3.210 18.423 -7.760 1.00 21.69 365 THR A O 1
ATOM 2724 N N . GLU A 1 366 ? -4.660 20.129 -8.025 1.00 21.03 366 GLU A N 1
ATOM 2725 C CA . GLU A 1 366 ? -4.002 20.802 -9.140 1.00 21.03 366 GLU A CA 1
ATOM 2726 C C . GLU A 1 366 ? -2.682 21.427 -8.671 1.00 21.03 366 GLU A C 1
ATOM 2728 O O . GLU A 1 366 ? -2.638 22.224 -7.733 1.00 21.03 366 GLU A O 1
ATOM 2733 N N . TRP A 1 367 ? -1.591 21.109 -9.365 1.00 21.23 367 TRP A N 1
ATOM 2734 C CA . TRP A 1 367 ? -0.381 21.922 -9.343 1.00 21.23 367 TRP A CA 1
ATOM 2735 C C . TRP A 1 367 ? -0.508 23.003 -10.415 1.00 21.23 367 TRP A C 1
ATOM 2737 O O . TRP A 1 367 ? -0.355 22.717 -11.602 1.00 21.23 367 TRP A O 1
ATOM 2747 N N . SER A 1 368 ? -0.716 24.263 -10.023 1.00 22.02 368 SER A N 1
ATOM 2748 C CA . SER A 1 368 ? -0.273 25.374 -10.864 1.00 22.02 368 SER A CA 1
ATOM 2749 C C . SER A 1 368 ? 0.251 26.571 -10.063 1.00 22.02 368 SER A C 1
ATOM 2751 O O . SER A 1 368 ? -0.403 27.091 -9.166 1.00 22.02 368 SER A O 1
ATOM 2753 N N . ARG A 1 369 ? 1.433 27.015 -10.519 1.00 22.73 369 ARG A N 1
ATOM 2754 C CA . ARG A 1 369 ? 2.119 28.309 -10.344 1.00 22.73 369 ARG A CA 1
ATOM 2755 C C . ARG A 1 369 ? 3.186 28.413 -9.253 1.00 22.73 369 ARG A C 1
ATOM 2757 O O . ARG A 1 369 ? 2.958 28.830 -8.125 1.00 22.73 369 ARG A O 1
ATOM 2764 N N . TRP A 1 370 ? 4.412 28.176 -9.715 1.00 20.66 370 TRP A N 1
ATOM 2765 C CA . TRP A 1 370 ? 5.588 28.934 -9.307 1.00 20.66 370 TRP A CA 1
ATOM 2766 C C . TRP A 1 370 ? 5.308 30.441 -9.439 1.00 20.66 370 TRP A C 1
ATOM 2768 O O . TRP A 1 370 ? 5.098 30.926 -10.548 1.00 20.66 370 TRP A O 1
ATOM 2778 N N . ASN A 1 371 ? 5.347 31.176 -8.329 1.00 23.73 371 ASN A N 1
ATOM 2779 C CA . ASN A 1 371 ? 5.701 32.592 -8.334 1.00 23.73 371 ASN A CA 1
ATOM 2780 C C . ASN A 1 371 ? 7.119 32.687 -7.765 1.00 23.73 371 ASN A C 1
ATOM 2782 O O . ASN A 1 371 ? 7.344 32.383 -6.594 1.00 23.73 371 ASN A O 1
ATOM 2786 N N . MET A 1 372 ? 8.077 33.079 -8.606 1.00 22.62 372 MET A N 1
ATOM 2787 C CA . MET A 1 372 ? 9.360 33.591 -8.130 1.00 22.62 372 MET A CA 1
ATOM 2788 C C . MET A 1 372 ? 9.118 34.884 -7.331 1.00 22.62 372 MET A C 1
ATOM 2790 O O . MET A 1 372 ? 8.250 35.672 -7.717 1.00 22.62 372 MET A O 1
ATOM 2794 N N . PRO A 1 373 ? 9.863 35.143 -6.245 1.00 26.17 373 PRO A N 1
ATOM 2795 C CA . PRO A 1 373 ? 9.780 36.414 -5.545 1.00 26.17 373 PRO A CA 1
ATOM 2796 C C . PRO A 1 373 ? 10.420 37.521 -6.392 1.00 26.17 373 PRO A C 1
ATOM 2798 O O . PRO A 1 373 ? 11.601 37.462 -6.735 1.00 26.17 373 PRO A O 1
ATOM 2801 N N . ALA A 1 374 ? 9.630 38.543 -6.717 1.00 26.06 374 ALA A N 1
ATOM 2802 C CA . ALA A 1 374 ? 10.144 39.805 -7.220 1.00 26.06 374 ALA A CA 1
ATOM 2803 C C . ALA A 1 374 ? 10.927 40.512 -6.102 1.00 26.06 374 ALA A C 1
ATOM 2805 O O . ALA A 1 374 ? 10.414 40.750 -5.009 1.00 26.06 374 ALA A O 1
ATOM 2806 N N . PHE A 1 375 ? 12.179 40.842 -6.402 1.00 24.72 375 PHE A N 1
ATOM 2807 C CA . PHE A 1 375 ? 12.995 41.798 -5.666 1.00 24.72 375 PHE A CA 1
ATOM 2808 C C . PHE A 1 375 ? 12.291 43.162 -5.649 1.00 24.72 375 PHE A C 1
ATOM 2810 O O . PHE A 1 375 ? 12.095 43.758 -6.705 1.00 24.72 375 PHE A O 1
ATOM 2817 N N . THR A 1 376 ? 11.986 43.698 -4.468 1.00 27.41 376 THR A N 1
ATOM 2818 C CA . THR A 1 376 ? 11.813 45.146 -4.283 1.00 27.41 376 THR A CA 1
ATOM 2819 C C . THR A 1 376 ? 12.399 45.561 -2.942 1.00 27.41 376 THR A C 1
ATOM 2821 O O . THR A 1 376 ? 11.894 45.191 -1.884 1.00 27.41 376 THR A O 1
ATOM 2824 N N . SER A 1 377 ? 13.475 46.340 -3.014 1.00 25.52 377 SER A N 1
ATOM 2825 C CA . SER A 1 377 ? 14.067 47.103 -1.920 1.00 25.52 377 SER A CA 1
ATOM 2826 C C . SER A 1 377 ? 13.059 48.091 -1.327 1.00 25.52 377 SER A C 1
ATOM 2828 O O . SER A 1 377 ? 12.404 48.822 -2.073 1.00 25.52 377 SER A O 1
ATOM 2830 N N . ARG A 1 378 ? 13.008 48.205 0.002 1.00 26.89 378 ARG A N 1
ATOM 2831 C CA . ARG A 1 378 ? 12.540 49.426 0.667 1.00 26.89 378 ARG A CA 1
ATOM 2832 C C . ARG A 1 378 ? 13.615 49.924 1.618 1.00 26.89 378 ARG A C 1
ATOM 2834 O O . ARG A 1 378 ? 13.963 49.241 2.574 1.00 26.89 378 ARG A O 1
ATOM 2841 N N . ASN A 1 379 ? 14.108 51.116 1.301 1.00 27.42 379 ASN A N 1
ATOM 2842 C CA . ASN A 1 379 ? 14.833 51.984 2.212 1.00 27.42 379 ASN A CA 1
ATOM 2843 C C . ASN A 1 379 ?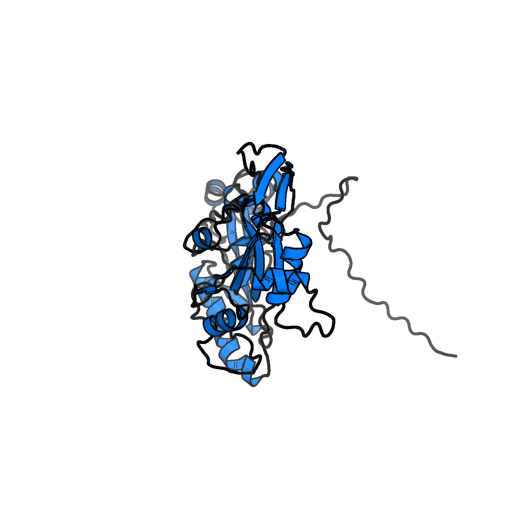 13.919 52.403 3.367 1.00 27.42 379 ASN A C 1
ATOM 2845 O O . ASN A 1 379 ? 12.740 52.707 3.159 1.00 27.42 379 ASN A O 1
ATOM 2849 N N . SER A 1 380 ? 14.509 52.439 4.556 1.00 30.88 380 SER A N 1
ATOM 2850 C CA . SER A 1 380 ? 14.045 53.222 5.697 1.00 30.88 380 SER A CA 1
ATOM 2851 C C . SER A 1 380 ? 14.152 54.723 5.393 1.00 30.88 380 SER A C 1
ATOM 2853 O O . SER A 1 380 ? 15.024 55.111 4.609 1.00 30.88 380 SER A O 1
ATOM 2855 N N . PRO A 1 381 ? 13.324 55.575 6.012 1.00 43.53 381 PRO A N 1
ATOM 2856 C CA . PRO A 1 381 ? 13.774 56.903 6.401 1.00 43.53 381 PRO A CA 1
ATOM 2857 C C . PRO A 1 381 ? 14.794 56.834 7.547 1.00 43.53 381 PRO A C 1
ATOM 2859 O O . PRO A 1 381 ? 14.688 55.906 8.387 1.00 43.53 381 PRO A O 1
#

InterPro domains:
  IPR001869 Thiol-activated cytolysin [PF01289] (5-304)
  IPR001869 Thiol-activated cytolysin [PR01400] (12-29)
  IPR001869 Thiol-activated cytolysin [PR01400] (43-65)
  IPR001869 Thiol-activated cytolysin [PR01400] (71-87)
  IPR001869 Thiol-activated cytolysin [PR01400] (87-105)
  IPR001869 Thiol-activated cytolysin [PR01400] (146-161)
  IPR001869 Thiol-activated cytolysin [PR01400] (226-249)
  IPR001869 Thiol-activated cytolysin [PR01400] (284-301)
  IPR036359 Thiol-activated cytolysin superfamily [SSF56978] (4-306)
  IPR036363 Thiol-activated cytolysin, alpha-beta domain superfamily [G3DSA:3.90.840.10] (6-242)

Radius of gyration: 24.79 Å; chains: 1; bounding box: 63×74×71 Å

Sequence (381 aa):
MTEAVRTYLQSLKYDPRDLLSVEESGSTTPLPPKTKTSAGNSVIVCTNTNRSLQKELSDVAILSPTAGVVFPGALVRANRRLAEDRPDPIGVARAPVTIRVDLPGLGARATRVVDKATASNVQAAIDEVLELWNAEAGSQGYVNKARSFLSIAKAYSRQQLALDLGFSSKWTGGDVSSKLNVASSGEMSVAVAFFKQVFYSVVFDTPTDPSSVFAPDVDLADIKAVIDDDNPPAYVRSVDYGRIIMVKMETSSSETKMSMEGALKQVTSGGVDVAGSVDGKYAQIIDNSTFTVVALGGNAEAAASTRSPAIWESCTNSSSGARNTRGRTPARPSPTQSPFSRTTRLQRSDSRRTTPSRNASSTITEWSRWNMPAFTSRNSP

pLDDT: mean 70.05, std 22.33, range [20.66, 96.56]

Organism: NCBI:txid29468